Protein AF-A0A0T5Z5J2-F1 (afdb_monomer)

Radius of gyration: 30.51 Å; Cα contacts (8 Å, |Δi|>4): 990; chains: 1; bounding box: 73×68×82 Å

Foldseek 3Di:
DWQDFPLQLLLQLLLVLLPHDDPVSSVVSSVLCCQQVVQQPDCVQPVGNTDGDDDLRCPLSNLLSRVLSVQLLVQLQVLAPDPDDDSNLLSNQQSQCCNVSALQQDGDPSRGLLSSLLSLQSLLLSLLCLLLQQRDDVHHRCQVVSQVVCCVVPVVRPDGSQARWRFPSSLVLNLLSLQLLVLQPVDPLSVLQNVLSVPDDGGHHSVVSPVRGDPVSNDCSVVSSNSSSPDDSVSSNSSRVSSCQLSDDFDEKDKDDDFDQEDEAQGKGKTFIDIDGPSRFQKWKDKDQDQPQWDADRNGGMIMGHHHPVRAAKRFFTKMWIGRSDHIDIDTGMYGYHNPDDDDDPPFDWKDKDDDFDQEDEAQGKGKDAIDIDGPVRADKFKDKPQQQPQWDADRVRRMIIGHHHQPSADKRWQIKMKMGSPPHIDIDDTGMYGYHYDFDDKDKDDDADQDDDAQDKGKDFIDIDGPVRDQKFKDWDQQQPQWDADRNGRMIIGHHHPVSPDHGPDIDMDID

Solvent-accessible surface area (backbone atoms only — not comparable to full-atom values): 28600 Å² total; per-residue (Å²): 125,70,47,87,46,54,64,35,51,46,19,55,44,21,5,39,60,60,77,30,86,43,76,65,32,40,49,52,23,39,55,46,39,54,68,79,62,25,48,41,58,52,56,93,69,44,80,38,73,37,67,52,82,83,44,65,85,33,41,36,39,53,50,47,14,32,52,44,45,46,47,36,45,47,55,39,29,76,52,45,92,58,96,78,61,44,56,66,58,51,49,47,19,52,17,20,7,37,54,79,64,41,71,62,20,51,63,44,100,57,26,34,41,66,58,34,30,40,40,26,37,44,34,27,52,46,42,53,28,47,49,61,50,45,34,58,58,95,88,36,67,37,48,67,57,53,39,50,49,44,44,72,77,42,67,87,37,83,65,40,52,67,68,42,54,44,36,43,65,34,51,52,53,30,46,16,7,41,48,11,36,38,67,78,50,79,42,73,47,57,50,53,48,46,63,26,55,72,72,57,66,64,63,34,48,32,69,59,41,59,73,53,48,68,84,88,54,66,88,54,55,72,59,51,52,58,49,61,60,72,54,57,70,89,62,32,54,60,21,23,55,34,37,43,60,78,59,64,86,86,59,59,33,48,60,46,77,82,67,71,55,60,43,35,47,76,37,79,46,75,38,65,50,53,70,53,39,85,70,67,47,68,72,43,38,51,75,43,67,72,56,92,58,49,48,76,41,52,90,58,50,30,39,36,33,53,37,48,87,87,54,58,45,79,45,66,64,29,28,43,38,40,34,42,86,85,38,70,31,65,47,73,46,51,41,30,33,41,87,74,73,86,77,90,68,97,72,83,61,58,32,45,59,46,77,83,69,71,52,59,45,45,38,76,36,82,47,74,39,63,63,49,71,54,40,86,81,68,55,67,77,49,62,50,73,42,65,72,53,92,55,48,48,72,41,65,90,80,44,33,40,36,35,46,34,48,95,84,54,53,45,76,47,60,65,29,32,48,36,39,24,50,86,85,40,66,31,56,47,76,66,40,46,38,34,29,40,74,72,83,59,81,65,47,77,47,74,84,73,81,93,76,79,58,67,75,39,80,47,77,40,62,54,53,68,53,40,82,81,66,61,83,68,46,34,48,75,40,64,75,54,92,57,48,48,74,41,46,88,61,48,32,40,34,36,51,36,42,81,88,63,72,78,88,87,71,73,68,44,78,48,76,90

Sequence (513 aa):
NANLNPHSSMIVKLARAKGGLTSSNVSNARDTVIELLNFGFDPALMADPITASLTNNNLPMMIKSSETLAEALRRVRDNALSSNVTVDEVMDALADDLVDDSLDGEGDDAASQRYAALLHVISSEVLYEAMHNRLKVNNVDASTALDGAIQTTAPAVTLRTGDVRINRRMIEQARRSVAAARQVDDSANLTALADALDRLSGNVTPTAVEQVLPDTVSNDFSSLVGSTRYLQEVRLDGIIQAGNQGAGPNRAPLISGTPVSSVAVNSTFNFTPTASDADGDQLSFNVTNLPSWAVFAPENGTITGTPSSNDLGLYQNVRIGVFDGHANADIVFNIEVTDGSSSGGNSNSAPSISGSPSSSVAENSNYSFTPSASDPDGDALSFSITNLPSWASFNDQTRQLSGTPGTGDAGVYQNITLIVTDGQASSSLAAFSIEVGASSAAPSISGNPTRSVEAGSGYSFTPSAADPDGDDLDFSISSLPSWAQFDTNTGTLSGTPQSGDMGSYSGITIQIG

Organism: NCBI:txid54398

Structure (mmCIF, N/CA/C/O backbone):
data_AF-A0A0T5Z5J2-F1
#
_entry.id   AF-A0A0T5Z5J2-F1
#
loop_
_atom_site.group_PDB
_atom_site.id
_atom_site.type_symbol
_atom_site.label_atom_id
_atom_site.label_alt_id
_atom_site.label_comp_id
_atom_site.label_asym_id
_atom_site.label_entity_id
_atom_site.label_seq_id
_atom_site.pdbx_PDB_ins_code
_atom_site.Cartn_x
_atom_site.Cartn_y
_atom_site.Cartn_z
_atom_site.occupancy
_atom_site.B_iso_or_equiv
_atom_site.auth_seq_id
_atom_site.auth_comp_id
_atom_site.auth_asym_id
_atom_site.auth_atom_id
_atom_site.pdbx_PDB_model_num
ATOM 1 N N . ASN A 1 1 ? -18.924 -16.272 -15.661 1.00 59.53 1 ASN A N 1
ATOM 2 C CA . ASN A 1 1 ? -18.698 -16.965 -14.377 1.00 59.53 1 ASN A CA 1
ATOM 3 C C . ASN A 1 1 ? -17.846 -16.060 -13.523 1.00 59.53 1 ASN A C 1
ATOM 5 O O . ASN A 1 1 ? -16.779 -15.694 -13.989 1.00 59.53 1 ASN A O 1
ATOM 9 N N . ALA A 1 2 ? -18.352 -15.639 -12.367 1.00 80.12 2 ALA A N 1
ATOM 10 C CA . ALA A 1 2 ? -17.559 -14.910 -11.383 1.00 80.12 2 ALA A CA 1
ATOM 11 C C . ALA A 1 2 ? -16.990 -15.920 -10.382 1.00 80.12 2 ALA A C 1
ATOM 13 O O . ALA A 1 2 ? -17.701 -16.851 -9.990 1.00 80.12 2 ALA A O 1
ATOM 14 N N . ASN A 1 3 ? -15.733 -15.751 -9.987 1.00 87.56 3 ASN A N 1
ATOM 15 C CA . ASN A 1 3 ? -15.166 -16.503 -8.877 1.00 87.56 3 ASN A CA 1
ATOM 16 C C . ASN A 1 3 ? -15.759 -15.932 -7.587 1.00 87.56 3 ASN A C 1
ATOM 18 O O . ASN A 1 3 ? -15.594 -14.749 -7.312 1.00 87.56 3 ASN A O 1
ATOM 22 N N . LEU A 1 4 ? -16.457 -16.760 -6.811 1.00 92.25 4 LEU A N 1
ATOM 23 C CA . LEU A 1 4 ? -17.001 -16.362 -5.514 1.00 92.25 4 LEU A CA 1
ATOM 24 C C . LEU A 1 4 ? -16.006 -16.737 -4.420 1.00 92.25 4 LEU A C 1
ATOM 26 O O . LEU A 1 4 ? -15.711 -17.913 -4.218 1.00 92.25 4 LEU A O 1
ATOM 30 N N . ASN A 1 5 ? -15.470 -15.725 -3.754 1.00 94.38 5 ASN A N 1
ATOM 31 C CA . ASN A 1 5 ? -14.446 -15.831 -2.719 1.00 94.38 5 ASN A CA 1
ATOM 32 C C . ASN A 1 5 ? -14.436 -14.563 -1.834 1.00 94.38 5 ASN A C 1
ATOM 34 O O . ASN A 1 5 ? -15.029 -13.552 -2.222 1.00 94.38 5 ASN A O 1
ATOM 38 N N . PRO A 1 6 ? -13.763 -14.576 -0.673 1.00 96.88 6 PRO A N 1
ATOM 39 C CA . PRO A 1 6 ? -13.732 -13.437 0.244 1.00 96.88 6 PRO A CA 1
ATOM 40 C C . PRO A 1 6 ? -13.225 -12.134 -0.381 1.00 96.88 6 PRO A C 1
ATOM 42 O O . PRO A 1 6 ? -13.848 -11.101 -0.149 1.00 96.88 6 PRO A O 1
ATOM 45 N N . HIS A 1 7 ? -12.189 -12.167 -1.232 1.00 97.25 7 HIS A N 1
ATOM 46 C CA . HIS A 1 7 ? -11.718 -10.967 -1.938 1.00 97.25 7 HIS A CA 1
ATOM 47 C C . HIS A 1 7 ? -12.807 -10.405 -2.852 1.00 97.25 7 HIS A C 1
ATOM 49 O O . HIS A 1 7 ? -13.155 -9.237 -2.743 1.00 97.25 7 HIS A O 1
ATOM 55 N N . SER A 1 8 ? -13.418 -11.235 -3.703 1.00 96.31 8 SER A N 1
ATOM 56 C CA . SER A 1 8 ? -14.511 -10.807 -4.590 1.00 96.31 8 SER A CA 1
ATOM 57 C C . SER A 1 8 ? -15.710 -10.243 -3.819 1.00 96.31 8 SER A C 1
ATOM 59 O O . SER A 1 8 ? -16.323 -9.275 -4.264 1.00 96.31 8 SER A O 1
ATOM 61 N N . SER A 1 9 ? -16.021 -10.811 -2.649 1.00 97.00 9 SER A N 1
ATOM 62 C CA . SER A 1 9 ? -17.093 -10.332 -1.779 1.00 97.00 9 SER A CA 1
ATOM 63 C C . SER A 1 9 ? -16.753 -8.975 -1.161 1.00 97.00 9 SER A C 1
ATOM 65 O O . SER A 1 9 ? -17.604 -8.089 -1.208 1.00 97.00 9 SER A O 1
ATOM 67 N N . MET A 1 10 ? -15.525 -8.779 -0.657 1.00 98.06 10 MET A N 1
ATOM 68 C CA . MET A 1 10 ? -15.069 -7.468 -0.169 1.00 98.06 10 MET A CA 1
ATOM 69 C C . MET A 1 10 ? -15.110 -6.419 -1.276 1.00 98.06 10 MET A C 1
ATOM 71 O O . MET A 1 10 ? -15.650 -5.342 -1.065 1.00 98.06 10 MET A O 1
ATOM 75 N N . ILE A 1 11 ? -14.632 -6.748 -2.480 1.00 97.38 11 ILE A N 1
ATOM 76 C CA . ILE A 1 11 ? -14.632 -5.817 -3.619 1.00 97.38 11 ILE A CA 1
ATOM 77 C C . ILE A 1 11 ? -16.055 -5.378 -3.968 1.00 97.38 11 ILE A C 1
ATOM 79 O O . ILE A 1 11 ? -16.306 -4.202 -4.213 1.00 97.38 11 ILE A O 1
ATOM 83 N N . VAL A 1 12 ? -17.009 -6.313 -3.990 1.00 97.00 12 VAL A N 1
ATOM 84 C CA . VAL A 1 12 ? -18.413 -6.004 -4.291 1.00 97.00 12 VAL A CA 1
ATOM 85 C C . VAL A 1 12 ? -19.063 -5.177 -3.181 1.00 97.00 12 VAL A C 1
ATOM 87 O O . VAL A 1 12 ? -19.847 -4.282 -3.502 1.00 97.00 12 VAL A O 1
ATOM 90 N N . LYS A 1 13 ? -18.772 -5.461 -1.904 1.00 97.19 13 LYS A N 1
ATOM 91 C CA . LYS A 1 13 ? -19.273 -4.671 -0.767 1.00 97.19 13 LYS A CA 1
ATOM 92 C C . LYS A 1 13 ? -18.705 -3.251 -0.803 1.00 97.19 13 LYS A C 1
ATOM 94 O O . LYS A 1 13 ? -19.482 -2.307 -0.880 1.00 97.19 13 LYS A O 1
ATOM 99 N N . LEU A 1 14 ? -17.388 -3.109 -0.931 1.00 97.38 14 LEU A N 1
ATOM 100 C CA . LEU A 1 14 ? -16.714 -1.814 -1.012 1.00 97.38 14 LEU A CA 1
ATOM 101 C C . LEU A 1 14 ? -17.169 -0.989 -2.223 1.00 97.38 14 LEU A C 1
ATOM 103 O O . LEU A 1 14 ? -17.490 0.188 -2.101 1.00 97.38 14 LEU A O 1
ATOM 107 N N . ALA A 1 15 ? -17.290 -1.601 -3.404 1.00 95.94 15 ALA A N 1
ATOM 108 C CA . ALA A 1 15 ? -17.795 -0.891 -4.577 1.00 95.94 15 ALA A CA 1
ATOM 109 C C . ALA A 1 15 ? -19.235 -0.381 -4.376 1.00 95.94 15 ALA A C 1
ATOM 111 O O . ALA A 1 15 ? -19.596 0.668 -4.910 1.00 95.94 15 ALA A O 1
ATOM 112 N N . ARG A 1 16 ? -20.074 -1.106 -3.619 1.00 95.50 16 ARG A N 1
ATOM 113 C CA . ARG A 1 16 ? -21.420 -0.636 -3.256 1.00 95.50 16 ARG A CA 1
ATOM 114 C C . ARG A 1 16 ? -21.365 0.532 -2.280 1.00 95.50 16 ARG A C 1
ATOM 116 O O . ARG A 1 16 ? -22.071 1.501 -2.548 1.00 95.50 16 ARG A O 1
ATOM 123 N N . ALA A 1 17 ? -20.527 0.449 -1.249 1.00 93.25 17 ALA A N 1
ATOM 124 C CA . ALA A 1 17 ? -20.313 1.523 -0.282 1.00 93.25 17 ALA A CA 1
ATOM 125 C C . ALA A 1 17 ? -19.815 2.810 -0.976 1.00 93.25 17 ALA A C 1
ATOM 127 O O . ALA A 1 17 ? -20.377 3.881 -0.789 1.00 93.25 17 ALA A O 1
ATOM 128 N N . LYS A 1 18 ? -18.919 2.691 -1.969 1.00 90.81 18 LYS A N 1
ATOM 129 C CA . LYS A 1 18 ? -18.462 3.796 -2.845 1.00 90.81 18 LYS A CA 1
ATOM 130 C C . LYS A 1 18 ? -19.511 4.317 -3.854 1.00 90.81 18 LYS A C 1
ATOM 132 O O . LYS A 1 18 ? -19.169 4.945 -4.858 1.00 90.81 18 LYS A O 1
ATOM 137 N N . GLY A 1 19 ? -20.799 4.030 -3.663 1.00 90.88 19 GLY A N 1
ATOM 138 C CA . GLY A 1 19 ? -21.885 4.545 -4.510 1.00 90.88 19 GLY A CA 1
ATOM 139 C C . GLY A 1 19 ? -22.327 3.630 -5.662 1.00 90.88 19 GLY A C 1
ATOM 140 O O . GLY A 1 19 ? -22.969 4.092 -6.608 1.00 90.88 19 GLY A O 1
ATOM 141 N N . GLY A 1 20 ? -22.024 2.327 -5.604 1.00 93.12 20 GLY A N 1
ATOM 142 C CA . GLY A 1 20 ? -22.623 1.301 -6.471 1.00 93.12 20 GLY A CA 1
ATOM 143 C C . GLY A 1 20 ? -21.660 0.564 -7.413 1.00 93.12 20 GLY A C 1
ATOM 144 O O . GLY A 1 20 ? -20.508 0.933 -7.600 1.00 93.12 20 GLY A O 1
ATOM 145 N N . LEU A 1 21 ? -22.154 -0.497 -8.066 1.00 94.19 21 LEU A N 1
ATOM 146 C CA . LEU A 1 21 ? -21.356 -1.430 -8.887 1.00 94.19 21 LEU A CA 1
ATOM 147 C C . LEU A 1 21 ? -21.014 -0.904 -10.296 1.00 94.19 21 LEU A C 1
ATOM 149 O O . LEU A 1 21 ? -21.250 -1.576 -11.302 1.00 94.19 21 LEU A O 1
ATOM 153 N N . THR A 1 22 ? -20.470 0.308 -10.383 1.00 93.69 22 THR A N 1
ATOM 154 C CA . THR A 1 22 ? -19.907 0.834 -11.634 1.00 93.69 22 THR A CA 1
ATOM 155 C C . THR A 1 22 ? -18.546 0.191 -11.917 1.00 93.69 22 THR A C 1
ATOM 157 O O . THR A 1 22 ? -17.856 -0.252 -11.001 1.00 93.69 22 THR A O 1
ATOM 160 N N . SER A 1 23 ? -18.113 0.149 -13.182 1.00 87.75 23 SER A N 1
ATOM 161 C CA . SER A 1 23 ? -16.787 -0.393 -13.526 1.00 87.75 23 SER A CA 1
ATOM 162 C C . SER A 1 23 ? -15.640 0.359 -12.841 1.00 87.75 23 SER A C 1
ATOM 164 O O . SER A 1 23 ? -14.646 -0.265 -12.485 1.00 87.75 23 SER A O 1
ATOM 166 N N . SER A 1 24 ? -15.795 1.672 -12.630 1.00 88.38 24 SER A N 1
ATOM 167 C CA . SER A 1 24 ? -14.815 2.497 -11.913 1.00 88.38 24 SER A CA 1
ATOM 168 C C . SER A 1 24 ? -14.738 2.101 -10.442 1.00 88.38 24 SER A C 1
ATOM 170 O O . SER A 1 24 ? -13.654 1.806 -9.951 1.00 88.38 24 SER A O 1
ATOM 172 N N . ASN A 1 25 ? -15.888 2.004 -9.768 1.00 87.06 25 ASN A N 1
ATOM 173 C CA . ASN A 1 25 ? -15.946 1.646 -8.352 1.00 87.06 25 ASN A CA 1
ATOM 174 C C . ASN A 1 25 ? -15.448 0.224 -8.107 1.00 87.06 25 ASN A C 1
ATOM 176 O O . ASN A 1 25 ? -14.726 -0.005 -7.151 1.00 87.06 25 ASN A O 1
ATOM 180 N N . VAL A 1 26 ? -15.782 -0.731 -8.982 1.00 91.75 26 VAL A N 1
ATOM 181 C CA . VAL A 1 26 ? -15.268 -2.107 -8.879 1.00 91.75 26 VAL A CA 1
ATOM 182 C C . VAL A 1 26 ? -13.755 -2.153 -9.100 1.00 91.75 26 VAL A C 1
ATOM 184 O O . VAL A 1 26 ? -13.082 -2.931 -8.432 1.00 91.75 26 VAL A O 1
ATOM 187 N N . SER A 1 27 ? -13.209 -1.335 -10.009 1.00 86.75 27 SER A N 1
ATOM 188 C CA . SER A 1 27 ? -11.758 -1.257 -10.211 1.00 86.75 27 SER A CA 1
ATOM 189 C C . SER A 1 27 ? -11.059 -0.656 -8.996 1.00 86.75 27 SER A C 1
ATOM 191 O O . SER A 1 27 ? -10.159 -1.293 -8.470 1.00 86.75 27 SER A O 1
ATOM 193 N N . ASN A 1 28 ? -11.505 0.510 -8.517 1.00 86.56 28 ASN A N 1
ATOM 194 C CA . ASN A 1 28 ? -10.927 1.158 -7.338 1.00 86.56 28 ASN A CA 1
ATOM 195 C C . ASN A 1 28 ? -11.060 0.258 -6.098 1.00 86.56 28 ASN A C 1
ATOM 197 O O . ASN A 1 28 ? -10.058 -0.040 -5.470 1.00 86.56 28 ASN A O 1
ATOM 201 N N . ALA A 1 29 ? -12.239 -0.320 -5.843 1.00 93.94 29 ALA A N 1
ATOM 202 C CA . ALA A 1 29 ? -12.433 -1.265 -4.745 1.00 93.94 29 ALA A CA 1
ATOM 203 C C . ALA A 1 29 ? -11.543 -2.514 -4.852 1.00 93.94 29 ALA A C 1
ATOM 205 O O . ALA A 1 29 ? -11.091 -3.037 -3.836 1.00 93.94 29 ALA A O 1
ATOM 206 N N . ARG A 1 30 ? -11.288 -3.021 -6.066 1.00 93.12 30 ARG A N 1
ATOM 207 C CA . ARG A 1 30 ? -10.332 -4.117 -6.272 1.00 93.12 30 ARG A CA 1
ATOM 208 C C . ARG A 1 30 ? -8.933 -3.694 -5.873 1.00 93.12 30 ARG A C 1
ATOM 210 O O . ARG A 1 30 ? -8.278 -4.453 -5.168 1.00 93.12 30 ARG A O 1
ATOM 217 N N . ASP A 1 31 ? -8.493 -2.533 -6.328 1.00 87.31 31 ASP A N 1
ATOM 218 C CA . ASP A 1 31 ? -7.142 -2.056 -6.067 1.00 87.31 31 ASP A CA 1
ATOM 219 C C . ASP A 1 31 ? -6.950 -1.855 -4.545 1.00 87.31 31 ASP A C 1
ATOM 221 O O . ASP A 1 31 ? -6.018 -2.421 -3.978 1.00 87.31 31 ASP A O 1
ATOM 225 N N . THR A 1 32 ? -7.924 -1.245 -3.856 1.00 90.12 32 THR A N 1
ATOM 226 C CA . THR A 1 32 ? -7.952 -1.086 -2.387 1.00 90.12 32 THR A CA 1
ATOM 227 C C . THR A 1 32 ? -7.943 -2.424 -1.638 1.00 90.12 32 THR A C 1
ATOM 229 O O . THR A 1 32 ? -7.125 -2.639 -0.745 1.00 90.12 32 THR A O 1
ATOM 232 N N . VAL A 1 33 ? -8.808 -3.378 -2.008 1.00 94.50 33 VAL A N 1
ATOM 233 C CA . VAL A 1 33 ? -8.876 -4.693 -1.336 1.00 94.50 33 VAL A CA 1
ATOM 234 C C . VAL A 1 33 ? -7.605 -5.509 -1.558 1.00 94.50 33 VAL A C 1
ATOM 236 O O . VAL A 1 33 ? -7.154 -6.193 -0.643 1.00 94.50 33 VAL A O 1
ATOM 239 N N . ILE A 1 34 ? -7.016 -5.476 -2.754 1.00 89.94 34 ILE A N 1
ATOM 240 C CA . ILE A 1 34 ? -5.777 -6.214 -3.029 1.00 89.94 34 ILE A CA 1
ATOM 241 C C . ILE A 1 34 ? -4.579 -5.607 -2.298 1.00 89.94 34 ILE A C 1
ATOM 243 O O . ILE A 1 34 ? -3.660 -6.361 -1.965 1.00 89.94 34 ILE A O 1
ATOM 247 N N . GLU A 1 35 ? -4.605 -4.303 -2.028 1.00 85.12 35 GLU A N 1
ATOM 248 C CA . GLU A 1 35 ? -3.548 -3.605 -1.301 1.00 85.12 35 GLU A CA 1
ATOM 249 C C . GLU A 1 35 ? -3.656 -3.807 0.216 1.00 85.12 35 GLU A C 1
ATOM 251 O O . GLU A 1 35 ? -2.722 -4.284 0.869 1.00 85.12 35 GLU A O 1
ATOM 256 N N . LEU A 1 36 ? -4.832 -3.536 0.784 1.00 89.06 36 LEU A N 1
ATOM 257 C CA . LEU A 1 36 ? -5.037 -3.532 2.234 1.00 89.06 36 LEU A CA 1
ATOM 258 C C . LEU A 1 36 ? -5.407 -4.910 2.795 1.00 89.06 36 LEU A C 1
ATOM 260 O O . LEU A 1 36 ? -5.014 -5.262 3.909 1.00 89.06 36 LEU A O 1
ATOM 264 N N . LEU A 1 37 ? -6.109 -5.727 2.005 1.00 93.75 37 LEU A N 1
ATOM 265 C CA . LEU A 1 37 ? -6.604 -7.057 2.374 1.00 93.75 37 LEU A CA 1
ATOM 266 C C . LEU A 1 37 ? -6.025 -8.150 1.454 1.00 93.75 37 LEU A C 1
ATOM 268 O O . LEU A 1 37 ? -6.723 -9.083 1.045 1.00 93.75 37 LEU A O 1
ATOM 272 N N . ASN A 1 38 ? -4.726 -8.056 1.142 1.00 91.56 38 ASN A N 1
ATOM 273 C CA . ASN A 1 38 ? -4.046 -8.962 0.214 1.00 91.56 38 ASN A CA 1
ATOM 274 C C . ASN A 1 38 ? -4.123 -10.441 0.634 1.00 91.56 38 ASN A C 1
ATOM 276 O O . ASN A 1 38 ? -4.532 -11.298 -0.156 1.00 91.56 38 ASN A O 1
ATOM 280 N N . PHE A 1 39 ? -3.686 -10.748 1.861 1.00 96.44 39 PHE A N 1
ATOM 281 C CA . PHE A 1 39 ? -3.618 -12.096 2.439 1.00 96.44 39 PHE A CA 1
ATOM 282 C C . PHE A 1 39 ? -2.970 -13.157 1.527 1.00 96.44 39 PHE A C 1
ATOM 284 O O . PHE A 1 39 ? -3.349 -14.328 1.543 1.00 96.44 39 PHE A O 1
ATOM 291 N N . GLY A 1 40 ? -1.980 -12.766 0.720 1.00 92.81 40 GLY A N 1
ATOM 292 C CA . GLY A 1 40 ? -1.249 -13.670 -0.171 1.00 92.81 40 GLY A CA 1
ATOM 293 C C . GLY A 1 40 ? -1.827 -13.797 -1.580 1.00 92.81 40 GLY A C 1
ATOM 294 O O . GLY A 1 40 ? -1.357 -14.640 -2.346 1.00 92.81 40 GLY A O 1
ATOM 295 N N . PHE A 1 41 ? -2.818 -12.984 -1.957 1.00 94.31 41 PHE A N 1
ATOM 296 C CA . PHE A 1 41 ? -3.265 -12.906 -3.347 1.00 94.31 41 PHE A CA 1
ATOM 297 C C . PHE A 1 41 ? -2.163 -12.316 -4.236 1.00 94.31 41 PHE A C 1
ATOM 299 O O . PHE A 1 41 ? -1.633 -11.243 -3.946 1.00 94.31 41 PHE A O 1
ATOM 306 N N . ASP A 1 42 ? -1.823 -13.001 -5.330 1.00 89.00 42 ASP A N 1
ATOM 307 C CA . ASP A 1 42 ? -0.773 -12.579 -6.262 1.00 89.00 42 ASP A CA 1
ATOM 308 C C . ASP A 1 42 ? -1.352 -12.162 -7.632 1.00 89.00 42 ASP A C 1
ATOM 310 O O . ASP A 1 42 ? -1.689 -13.032 -8.450 1.00 89.00 42 ASP A O 1
ATOM 314 N N . PRO A 1 43 ? -1.416 -10.846 -7.924 1.00 84.88 43 PRO A N 1
ATOM 315 C CA . PRO A 1 43 ? -1.863 -10.323 -9.212 1.00 84.88 43 PRO A CA 1
ATOM 316 C C . PRO A 1 43 ? -1.054 -10.814 -10.418 1.00 84.88 43 PRO A C 1
ATOM 318 O O . PRO A 1 43 ? -1.589 -10.863 -11.526 1.00 84.88 43 PRO A O 1
ATOM 321 N N . ALA A 1 44 ? 0.207 -11.225 -10.227 1.00 83.31 44 ALA A N 1
ATOM 322 C CA . ALA A 1 44 ? 1.027 -11.773 -11.307 1.00 83.31 44 ALA A CA 1
ATOM 323 C C . ALA A 1 44 ? 0.543 -13.162 -11.762 1.00 83.31 44 ALA A C 1
ATOM 325 O O . ALA A 1 44 ? 0.726 -13.537 -12.921 1.00 83.31 44 ALA A O 1
ATOM 326 N N . LEU A 1 45 ? -0.102 -13.925 -10.870 1.00 85.12 45 LEU A N 1
ATOM 327 C CA . LEU A 1 45 ? -0.713 -15.224 -11.181 1.00 85.12 45 LEU A CA 1
ATOM 328 C C . LEU A 1 45 ? -2.196 -15.099 -11.553 1.00 85.12 45 LEU A C 1
ATOM 330 O O . LEU A 1 45 ? -2.737 -15.946 -12.275 1.00 85.12 45 LEU A O 1
ATOM 334 N N . MET A 1 46 ? -2.869 -14.067 -11.043 1.00 90.06 46 MET A N 1
ATOM 335 C CA . MET A 1 46 ? -4.283 -13.815 -11.289 1.00 90.06 46 MET A CA 1
ATOM 336 C C . MET A 1 46 ? -4.587 -12.315 -11.237 1.00 90.06 46 MET A C 1
ATOM 338 O O . MET A 1 46 ? -4.732 -11.752 -10.165 1.00 90.06 46 MET A O 1
ATOM 342 N N . ALA A 1 47 ? -4.752 -11.672 -12.395 1.00 82.69 47 ALA A N 1
ATOM 343 C CA . ALA A 1 47 ? -4.935 -10.217 -12.461 1.00 82.69 47 ALA A CA 1
ATOM 344 C C . ALA A 1 47 ? -6.253 -9.702 -11.844 1.00 82.69 47 ALA A C 1
ATOM 346 O O . ALA A 1 47 ? -6.339 -8.538 -11.467 1.00 82.69 47 ALA A O 1
ATOM 347 N N . ASP A 1 48 ? -7.292 -10.540 -11.771 1.00 88.56 48 ASP A N 1
ATOM 348 C CA . ASP A 1 48 ? -8.601 -10.148 -11.240 1.00 88.56 48 ASP A CA 1
ATOM 349 C C . ASP A 1 48 ? -9.233 -11.304 -10.440 1.00 88.56 48 ASP A C 1
ATOM 351 O O . ASP A 1 48 ? -9.563 -12.338 -11.035 1.00 88.56 48 ASP A O 1
ATOM 355 N N . PRO A 1 49 ? -9.450 -11.150 -9.120 1.00 92.69 49 PRO A N 1
ATOM 356 C CA . PRO A 1 49 ? -10.046 -12.190 -8.282 1.00 92.69 49 PRO A CA 1
ATOM 357 C C . PRO A 1 49 ? -11.514 -12.489 -8.618 1.00 92.69 49 PRO A C 1
ATOM 359 O O . PRO A 1 49 ? -12.019 -13.524 -8.188 1.00 92.69 49 PRO A O 1
ATOM 362 N N . ILE A 1 50 ? -12.211 -11.627 -9.368 1.00 92.81 50 ILE A N 1
ATOM 363 C CA . ILE A 1 50 ? -13.615 -11.802 -9.764 1.00 92.81 50 ILE A CA 1
ATOM 364 C C . ILE A 1 50 ? -13.708 -12.529 -11.106 1.00 92.81 50 ILE A C 1
ATOM 366 O O . ILE A 1 50 ? -14.479 -13.484 -11.239 1.00 92.81 50 ILE A O 1
ATOM 370 N N . THR A 1 51 ? -12.967 -12.061 -12.115 1.00 91.12 51 THR A N 1
ATOM 371 C CA . THR A 1 51 ? -13.213 -12.445 -13.518 1.00 91.12 51 THR A CA 1
ATOM 372 C C . THR A 1 51 ? -12.132 -13.315 -14.152 1.00 91.12 51 THR A C 1
ATOM 374 O O . THR A 1 51 ? -12.415 -13.990 -15.149 1.00 91.12 51 THR A O 1
ATOM 377 N N . ALA A 1 52 ? -10.913 -13.350 -13.603 1.00 89.69 52 ALA A N 1
ATOM 378 C CA . ALA A 1 52 ? -9.840 -14.141 -14.193 1.00 89.69 52 ALA A CA 1
ATOM 379 C C . ALA A 1 52 ? -10.141 -15.646 -14.097 1.00 89.69 52 ALA A C 1
ATOM 381 O O . ALA A 1 52 ? -10.727 -16.139 -13.132 1.00 89.69 52 ALA A O 1
ATOM 382 N N . SER A 1 53 ? -9.731 -16.403 -15.115 1.00 92.00 53 SER A N 1
ATOM 383 C CA . SER A 1 53 ? -9.965 -17.848 -15.142 1.00 92.00 53 SER A CA 1
ATOM 384 C C . SER A 1 53 ? -9.092 -18.577 -14.120 1.00 92.00 53 SER A C 1
ATOM 386 O O . SER A 1 53 ? -7.890 -18.321 -14.009 1.00 92.00 53 SER A O 1
ATOM 388 N N . LEU A 1 54 ? -9.694 -19.536 -13.417 1.00 92.31 54 LEU A N 1
ATOM 389 C CA . LEU A 1 54 ? -8.959 -20.483 -12.586 1.00 92.31 54 LEU A CA 1
ATOM 390 C C . LEU A 1 54 ? -8.239 -21.498 -13.478 1.00 92.31 54 LEU A C 1
ATOM 392 O O . LEU A 1 54 ? -8.827 -22.103 -14.374 1.00 92.31 54 LEU A O 1
ATOM 396 N N . THR A 1 55 ? -6.950 -21.666 -13.229 1.00 92.19 55 THR A N 1
ATOM 397 C CA . THR A 1 55 ? -6.037 -22.556 -13.943 1.00 92.19 55 THR A CA 1
ATOM 398 C C . THR A 1 55 ? -5.294 -23.427 -12.940 1.00 92.19 55 THR A C 1
ATOM 400 O O . THR A 1 55 ? -5.267 -23.139 -11.742 1.00 92.19 55 THR A O 1
ATOM 403 N N . ASN A 1 56 ? -4.602 -24.455 -13.430 1.00 91.31 56 ASN A N 1
ATOM 404 C CA . ASN A 1 56 ? -3.786 -25.302 -12.561 1.00 91.31 56 ASN A CA 1
ATOM 405 C C . ASN A 1 56 ? -2.653 -24.540 -11.852 1.00 91.31 56 ASN A C 1
ATOM 407 O O . ASN A 1 56 ? -2.155 -25.018 -10.838 1.00 91.31 56 ASN A O 1
ATOM 411 N N . ASN A 1 57 ? -2.264 -23.366 -12.360 1.00 90.38 57 ASN A N 1
ATOM 412 C CA . ASN A 1 57 ? -1.159 -22.579 -11.817 1.00 90.38 57 ASN A CA 1
ATOM 413 C C . ASN A 1 57 ? -1.600 -21.567 -10.751 1.00 90.38 57 ASN A C 1
ATOM 415 O O . ASN A 1 57 ? -0.795 -21.216 -9.896 1.00 90.38 57 ASN A O 1
ATOM 419 N N . ASN A 1 58 ? -2.849 -21.091 -10.790 1.00 92.62 58 ASN A N 1
ATOM 420 C CA . ASN A 1 58 ? -3.333 -20.053 -9.869 1.00 92.62 58 ASN A CA 1
ATOM 421 C C . ASN A 1 58 ? -4.360 -20.562 -8.843 1.00 92.62 58 ASN A C 1
ATOM 423 O O . ASN A 1 58 ? -4.577 -19.890 -7.838 1.00 92.62 58 ASN A O 1
ATOM 427 N N . LEU A 1 59 ? -4.947 -21.750 -9.040 1.00 95.06 59 LEU A N 1
ATOM 428 C CA . LEU A 1 59 ? -5.972 -22.284 -8.141 1.00 95.06 59 LEU A CA 1
ATOM 429 C C . LEU A 1 59 ? -5.479 -22.465 -6.688 1.00 95.06 59 LEU A C 1
ATOM 431 O O . LEU A 1 59 ? -6.185 -22.007 -5.788 1.00 95.06 59 LEU A O 1
ATOM 435 N N . PRO A 1 60 ? -4.292 -23.050 -6.412 1.00 95.25 60 PRO A N 1
ATOM 436 C CA . PRO A 1 60 ? -3.805 -23.171 -5.034 1.00 95.25 60 PRO A CA 1
ATOM 437 C C . PRO A 1 60 ? -3.539 -21.820 -4.368 1.00 95.25 60 PRO A C 1
ATOM 439 O O . PRO A 1 60 ? -3.846 -21.664 -3.188 1.00 95.25 60 PRO A O 1
ATOM 442 N N . MET A 1 61 ? -3.017 -20.839 -5.120 1.00 94.81 61 MET A N 1
ATOM 443 C CA . MET A 1 61 ? -2.833 -19.469 -4.628 1.00 94.81 61 MET A CA 1
ATOM 444 C C . MET A 1 61 ? -4.180 -18.872 -4.236 1.00 94.81 61 MET A C 1
ATOM 446 O O . MET A 1 61 ? -4.326 -18.404 -3.111 1.00 94.81 61 MET A O 1
ATOM 450 N N . MET A 1 62 ? -5.174 -18.971 -5.124 1.00 95.50 62 MET A N 1
ATOM 451 C CA . MET A 1 62 ? -6.493 -18.399 -4.882 1.00 95.50 62 MET A CA 1
ATOM 452 C C . MET A 1 62 ? -7.177 -19.014 -3.660 1.00 95.50 62 MET A C 1
ATOM 454 O O . MET A 1 62 ? -7.784 -18.301 -2.867 1.00 95.50 62 MET A O 1
ATOM 458 N N . ILE A 1 63 ? -7.065 -20.332 -3.480 1.00 95.50 63 ILE A N 1
ATOM 459 C CA . ILE A 1 63 ? -7.632 -21.031 -2.320 1.00 95.50 63 ILE A CA 1
ATOM 460 C C . ILE A 1 63 ? -6.909 -20.633 -1.036 1.00 95.50 63 ILE A C 1
ATOM 462 O O . ILE A 1 63 ? -7.569 -20.315 -0.048 1.00 95.50 63 ILE A O 1
ATOM 466 N N . LYS A 1 64 ? -5.571 -20.614 -1.045 1.00 95.88 64 LYS A N 1
ATOM 467 C CA . LYS A 1 64 ? -4.783 -20.255 0.136 1.00 95.88 64 LYS A CA 1
ATOM 468 C C . LYS A 1 64 ? -5.063 -18.818 0.574 1.00 95.88 64 LYS A C 1
ATOM 470 O O . LYS A 1 64 ? -5.333 -18.600 1.754 1.00 95.88 64 LYS A O 1
ATOM 475 N N . SER A 1 65 ? -5.047 -17.860 -0.353 1.00 96.56 65 SER A N 1
ATOM 476 C CA . SER A 1 65 ? -5.279 -16.449 -0.028 1.00 96.56 65 SER A CA 1
ATOM 477 C C . SER A 1 65 ? -6.711 -16.204 0.440 1.00 96.56 65 SER A C 1
ATOM 479 O O . SER A 1 65 ? -6.926 -15.521 1.441 1.00 96.56 65 SER A O 1
ATOM 481 N N . SER A 1 66 ? -7.689 -16.827 -0.225 1.00 96.75 66 SER A N 1
ATOM 482 C CA . SER A 1 66 ? -9.101 -16.754 0.159 1.00 96.75 66 SER A CA 1
ATOM 483 C C . SER A 1 66 ? -9.333 -17.290 1.567 1.00 96.75 66 SER A C 1
ATOM 485 O O . SER A 1 66 ? -9.980 -16.624 2.368 1.00 96.75 66 SER A O 1
ATOM 487 N N . GLU A 1 67 ? -8.805 -18.473 1.893 1.00 96.88 67 GLU A N 1
ATOM 488 C CA . GLU A 1 67 ? -8.995 -19.048 3.228 1.00 96.88 67 GLU A CA 1
ATOM 489 C C . GLU A 1 67 ? -8.276 -18.226 4.301 1.00 96.88 67 GLU A C 1
ATOM 491 O O . GLU A 1 67 ? -8.807 -18.061 5.395 1.00 96.88 67 GLU A O 1
ATOM 496 N N . THR A 1 68 ? -7.117 -17.647 3.976 1.00 97.56 68 THR A N 1
ATOM 497 C CA . THR A 1 68 ? -6.380 -16.772 4.896 1.00 97.56 68 THR A CA 1
ATOM 498 C C . THR A 1 68 ? -7.190 -15.512 5.234 1.00 97.56 68 THR A C 1
ATOM 500 O O . THR A 1 68 ? -7.386 -15.217 6.413 1.00 97.56 68 THR A O 1
ATOM 503 N N . LEU A 1 69 ? -7.742 -14.812 4.232 1.00 98.06 69 LEU A N 1
ATOM 504 C CA . LEU A 1 69 ? -8.631 -13.662 4.462 1.00 98.06 69 LEU A CA 1
ATOM 505 C C . LEU A 1 69 ? -9.914 -14.079 5.201 1.00 98.06 69 LEU A C 1
ATOM 507 O O . LEU A 1 69 ? -10.321 -13.421 6.157 1.00 98.06 69 LEU A O 1
ATOM 511 N N . ALA A 1 70 ? -10.546 -15.189 4.801 1.00 97.31 70 ALA A N 1
ATOM 512 C CA . ALA A 1 70 ? -11.749 -15.688 5.469 1.00 97.31 70 ALA A CA 1
ATOM 513 C C . ALA A 1 70 ? -11.505 -15.973 6.953 1.00 97.31 70 ALA A C 1
ATOM 515 O O . ALA A 1 70 ? -12.357 -15.667 7.785 1.00 97.31 70 ALA A O 1
ATOM 516 N N . GLU A 1 71 ? -10.361 -16.565 7.287 1.00 96.94 71 GLU A N 1
ATOM 517 C CA . GLU A 1 71 ? -10.017 -16.889 8.663 1.00 96.94 71 GLU A CA 1
ATOM 518 C C . GLU A 1 71 ? -9.762 -15.634 9.501 1.00 96.94 71 GLU A C 1
ATOM 520 O O . GLU A 1 71 ? -10.274 -15.551 10.618 1.00 96.94 71 GLU A O 1
ATOM 525 N N . ALA A 1 72 ? -9.083 -14.619 8.956 1.00 97.50 72 ALA A N 1
ATOM 526 C CA . ALA A 1 72 ? -8.950 -13.326 9.628 1.00 97.50 72 ALA A CA 1
ATOM 527 C C . ALA A 1 72 ? -10.326 -12.714 9.946 1.00 97.50 72 ALA A C 1
ATOM 529 O O . ALA A 1 72 ? -10.597 -12.358 11.093 1.00 97.50 72 ALA A O 1
ATOM 530 N N . LEU A 1 73 ? -11.241 -12.697 8.970 1.00 97.81 73 LEU A N 1
ATOM 531 C CA . LEU A 1 73 ? -12.603 -12.183 9.148 1.00 97.81 73 LEU A CA 1
ATOM 532 C C . LEU A 1 73 ? -13.411 -12.986 10.187 1.00 97.81 73 LEU A C 1
ATOM 534 O O . LEU A 1 73 ? -14.132 -12.406 11.001 1.00 97.81 73 LEU A O 1
ATOM 538 N N . ARG A 1 74 ? -13.280 -14.322 10.212 1.00 95.81 74 ARG A N 1
ATOM 539 C CA . ARG A 1 74 ? -13.921 -15.175 11.234 1.00 95.81 74 ARG A CA 1
ATOM 540 C C . ARG A 1 74 ? -13.381 -14.889 12.630 1.00 95.81 74 ARG A C 1
ATOM 542 O O . ARG A 1 74 ? -14.174 -14.791 13.563 1.00 95.81 74 ARG A O 1
ATOM 549 N N . ARG A 1 75 ? -12.066 -14.721 12.780 1.00 95.19 75 ARG A N 1
ATOM 550 C CA . ARG A 1 75 ? -11.453 -14.391 14.072 1.00 95.19 75 ARG A CA 1
ATOM 551 C C . ARG A 1 75 ? -11.859 -12.995 14.548 1.00 95.19 75 ARG A C 1
ATOM 553 O O . ARG A 1 75 ? -12.080 -12.831 15.747 1.00 95.19 75 ARG A O 1
ATOM 560 N N . VAL A 1 76 ? -12.022 -12.017 13.649 1.00 96.44 76 VAL A N 1
ATOM 561 C CA . VAL A 1 76 ? -12.567 -10.688 14.002 1.00 96.44 76 VAL A CA 1
ATOM 562 C C . VAL A 1 76 ? -13.992 -10.836 14.531 1.00 96.44 76 VAL A C 1
ATOM 564 O O . VAL A 1 76 ? -14.281 -10.375 15.634 1.00 96.44 76 VAL A O 1
ATOM 567 N N . ARG A 1 77 ? -14.854 -11.563 13.807 1.00 95.69 77 ARG A N 1
ATOM 568 C CA . ARG A 1 77 ? -16.225 -11.874 14.244 1.00 95.69 77 ARG A CA 1
ATOM 569 C C . ARG A 1 77 ? -16.251 -12.524 15.630 1.00 95.69 77 ARG A C 1
ATOM 571 O O . ARG A 1 77 ? -17.002 -12.085 16.494 1.00 95.69 77 ARG A O 1
ATOM 578 N N . ASP A 1 78 ? -15.430 -13.546 15.861 1.00 93.06 78 ASP A N 1
ATOM 579 C CA . ASP A 1 78 ? -15.415 -14.296 17.128 1.00 93.06 78 ASP A CA 1
ATOM 580 C C . ASP A 1 78 ? -14.932 -13.451 18.320 1.00 93.06 78 ASP A C 1
ATOM 582 O O . ASP A 1 78 ? -15.212 -13.771 19.480 1.00 93.06 78 ASP A O 1
ATOM 586 N N . ASN A 1 79 ? -14.251 -12.339 18.036 1.00 92.75 79 ASN A N 1
ATOM 587 C CA . ASN A 1 79 ? -13.785 -11.371 19.022 1.00 92.75 79 ASN A CA 1
ATOM 588 C C . ASN A 1 79 ? -14.598 -10.072 19.043 1.00 92.75 79 ASN A C 1
ATOM 590 O O . ASN A 1 79 ? -14.256 -9.157 19.794 1.00 92.75 79 ASN A O 1
ATOM 594 N N . ALA A 1 80 ? -15.712 -10.002 18.313 1.00 91.56 80 ALA A N 1
ATOM 595 C CA . ALA A 1 80 ? -16.646 -8.894 18.421 1.00 91.56 80 ALA A CA 1
ATOM 596 C C . ALA A 1 80 ? -17.249 -8.803 19.838 1.00 91.56 80 ALA A C 1
ATOM 598 O O . ALA A 1 80 ? -17.366 -9.788 20.579 1.00 91.56 80 ALA A O 1
ATOM 599 N N . LEU A 1 81 ? -17.640 -7.596 20.255 1.00 87.69 81 LEU A N 1
ATOM 600 C CA . LEU A 1 81 ? -18.269 -7.388 21.566 1.00 87.69 81 LEU A CA 1
ATOM 601 C C . LEU A 1 81 ? -19.713 -7.916 21.614 1.00 87.69 81 LEU A C 1
ATOM 603 O O . LEU A 1 81 ? -20.160 -8.369 22.667 1.00 87.69 81 LEU A O 1
ATOM 607 N N . SER A 1 82 ? -20.426 -7.889 20.486 1.00 87.12 82 SER A N 1
ATOM 608 C CA . SER A 1 82 ? -21.797 -8.397 20.372 1.00 87.12 82 SER A CA 1
ATOM 609 C C . SER A 1 82 ? -21.810 -9.906 20.102 1.00 87.12 82 SER A C 1
ATOM 611 O O . SER A 1 82 ? -21.017 -10.425 19.322 1.00 87.12 82 SER A O 1
ATOM 613 N N . SER A 1 83 ? -22.728 -10.628 20.745 1.00 77.62 83 SER A N 1
ATOM 614 C CA . SER A 1 83 ? -22.765 -12.097 20.745 1.00 77.62 83 SER A CA 1
ATOM 615 C C . SER A 1 83 ? -23.400 -12.740 19.504 1.00 77.62 83 SER A C 1
ATOM 617 O O . SER A 1 83 ? -23.491 -13.962 19.463 1.00 77.62 83 SER A O 1
ATOM 619 N N . ASN A 1 84 ? -23.863 -11.955 18.525 1.00 88.19 84 ASN A N 1
ATOM 620 C CA . ASN A 1 84 ? -24.555 -12.445 17.319 1.00 88.19 84 ASN A CA 1
ATOM 621 C C . ASN A 1 84 ? -23.981 -11.873 16.014 1.00 88.19 84 ASN A C 1
ATOM 623 O O . ASN A 1 84 ? -24.659 -11.909 14.991 1.00 88.19 84 ASN A O 1
ATOM 627 N N . VAL A 1 85 ? -22.753 -11.352 16.047 1.00 94.38 85 VAL A N 1
ATOM 628 C CA . VAL A 1 85 ? -22.126 -10.776 14.855 1.00 94.38 85 VAL A CA 1
ATOM 629 C C . VAL A 1 85 ? -21.858 -11.869 13.823 1.00 94.38 85 VAL A C 1
ATOM 631 O O . VAL A 1 85 ? -21.331 -12.940 14.139 1.00 94.38 85 VAL A O 1
ATOM 634 N N . THR A 1 86 ? -22.223 -11.608 12.576 1.00 96.19 86 THR A N 1
ATOM 635 C CA . THR A 1 86 ? -21.941 -12.468 11.428 1.00 96.19 86 THR A CA 1
ATOM 636 C C . THR A 1 86 ? -20.667 -12.018 10.712 1.00 96.19 86 THR A C 1
ATOM 638 O O . THR A 1 86 ? -20.219 -10.886 10.854 1.00 96.19 86 THR A O 1
ATOM 641 N N . VAL A 1 87 ? -20.064 -12.901 9.908 1.00 95.56 87 VAL A N 1
ATOM 642 C CA . VAL A 1 87 ? -18.933 -12.488 9.050 1.00 95.56 87 VAL A CA 1
ATOM 643 C C . VAL A 1 87 ? -19.381 -11.430 8.041 1.00 95.56 87 VAL A C 1
ATOM 645 O O . VAL A 1 87 ? -18.599 -10.552 7.709 1.00 95.56 87 VAL A O 1
ATOM 648 N N . ASP A 1 88 ? -20.631 -11.497 7.579 1.00 95.62 88 ASP A N 1
ATOM 649 C CA . ASP A 1 88 ? -21.164 -10.559 6.591 1.00 95.62 88 ASP A CA 1
ATOM 650 C C . ASP A 1 88 ? -21.225 -9.130 7.146 1.00 95.62 88 ASP A C 1
ATOM 652 O O . ASP A 1 88 ? -20.800 -8.211 6.457 1.00 95.62 88 ASP A O 1
ATOM 656 N N . GLU A 1 89 ? -21.629 -8.983 8.414 1.00 96.19 89 GLU A N 1
ATOM 657 C CA . GLU A 1 89 ? -21.632 -7.706 9.146 1.00 96.19 89 GLU A CA 1
ATOM 658 C C . GLU A 1 89 ? -20.216 -7.172 9.397 1.00 96.19 89 GLU A C 1
ATOM 660 O O . GLU A 1 89 ? -19.990 -5.974 9.280 1.00 96.19 89 GLU A O 1
ATOM 665 N N . VAL A 1 90 ? -19.246 -8.043 9.709 1.00 97.31 90 VAL A N 1
ATOM 666 C CA . VAL A 1 90 ? -17.833 -7.626 9.804 1.00 97.31 90 VAL A CA 1
ATOM 667 C C . VAL A 1 90 ? -17.334 -7.131 8.449 1.00 97.31 90 VAL A C 1
ATOM 669 O O . VAL A 1 90 ? -16.666 -6.109 8.379 1.00 97.31 90 VAL A O 1
ATOM 672 N N . MET A 1 91 ? -17.659 -7.840 7.367 1.00 97.56 91 MET A N 1
ATOM 673 C CA . MET A 1 91 ? -17.266 -7.432 6.019 1.00 97.56 91 MET A CA 1
ATOM 674 C C . MET A 1 91 ? -17.942 -6.134 5.575 1.00 97.56 91 MET A C 1
ATOM 676 O O . MET A 1 91 ? -17.308 -5.378 4.852 1.00 97.56 91 MET A O 1
ATOM 680 N N . ASP A 1 92 ? -19.197 -5.885 5.965 1.00 97.00 92 ASP A N 1
ATOM 681 C CA . ASP A 1 92 ? -19.876 -4.614 5.681 1.00 97.00 92 ASP A CA 1
ATOM 682 C C . ASP A 1 92 ? -19.210 -3.466 6.441 1.00 97.00 92 ASP A C 1
ATOM 684 O O . ASP A 1 92 ? -18.808 -2.496 5.817 1.00 97.00 92 ASP A O 1
ATOM 688 N N . ALA A 1 93 ? -18.962 -3.622 7.743 1.00 96.94 93 ALA A N 1
ATOM 689 C CA . ALA A 1 93 ? -18.276 -2.600 8.532 1.00 96.94 93 ALA A CA 1
ATOM 690 C C . ALA A 1 93 ? -16.864 -2.286 8.010 1.00 96.94 93 ALA A C 1
ATOM 692 O O . ALA A 1 93 ? -16.474 -1.129 7.946 1.00 96.94 93 ALA A O 1
ATOM 693 N N . LEU A 1 94 ? -16.102 -3.305 7.594 1.00 97.56 94 LEU A N 1
ATOM 694 C CA . LEU A 1 94 ? -14.788 -3.105 6.973 1.00 97.56 94 LEU A CA 1
ATOM 695 C C . LEU A 1 94 ? -14.883 -2.523 5.556 1.00 97.56 94 LEU A C 1
ATOM 697 O O . LEU A 1 94 ? -13.938 -1.906 5.087 1.00 97.56 94 LEU A O 1
ATOM 701 N N . ALA A 1 95 ? -15.972 -2.766 4.826 1.00 97.56 95 ALA A N 1
ATOM 702 C CA . ALA A 1 95 ? -16.175 -2.160 3.514 1.00 97.56 95 ALA A CA 1
ATOM 703 C C . ALA A 1 95 ? -16.568 -0.683 3.631 1.00 97.56 95 ALA A C 1
ATOM 705 O O . ALA A 1 95 ? -16.154 0.098 2.782 1.00 97.56 95 ALA A O 1
ATOM 706 N N . ASP A 1 96 ? -17.336 -0.329 4.658 1.00 95.50 96 ASP A N 1
ATOM 707 C CA . ASP A 1 96 ? -17.715 1.048 4.976 1.00 95.50 96 ASP A CA 1
ATOM 708 C C . ASP A 1 96 ? -16.521 1.854 5.506 1.00 95.50 96 ASP A C 1
ATOM 710 O O . ASP A 1 96 ? -16.389 3.023 5.162 1.00 95.50 96 ASP A O 1
ATOM 714 N N . ASP A 1 97 ? -15.628 1.203 6.258 1.00 95.06 97 ASP A N 1
ATOM 715 C CA . ASP A 1 97 ? -14.312 1.721 6.666 1.00 95.06 97 ASP A CA 1
ATOM 716 C C . ASP A 1 97 ? -13.449 2.055 5.430 1.00 95.06 97 ASP A C 1
ATOM 718 O O . ASP A 1 97 ? -13.088 3.192 5.176 1.00 95.06 97 ASP A O 1
ATOM 722 N N . LEU A 1 98 ? -13.297 1.098 4.510 1.00 94.94 98 LEU A N 1
ATOM 723 C CA . LEU A 1 98 ? -12.481 1.249 3.296 1.00 94.94 98 LEU A CA 1
ATOM 724 C C . LEU A 1 98 ? -13.005 2.250 2.239 1.00 94.94 98 LEU A C 1
ATOM 726 O O . LEU A 1 98 ? -12.418 2.350 1.152 1.00 94.94 98 LEU A O 1
ATOM 730 N N . VAL A 1 99 ? -14.118 2.956 2.468 1.00 91.44 99 VAL A N 1
ATOM 731 C CA . VAL A 1 99 ? -14.729 3.869 1.476 1.00 91.44 99 VAL A CA 1
ATOM 732 C C . VAL A 1 99 ? -13.780 4.989 1.060 1.00 91.44 99 VAL A C 1
ATOM 734 O O . VAL A 1 99 ? -13.803 5.397 -0.108 1.00 91.44 99 VAL A O 1
ATOM 737 N N . ASP A 1 100 ? -12.920 5.442 1.961 1.00 82.62 100 ASP A N 1
ATOM 738 C CA . ASP A 1 100 ? -11.910 6.474 1.728 1.00 82.62 100 ASP A CA 1
ATOM 739 C C . ASP A 1 100 ? -10.528 5.905 1.336 1.00 82.62 100 ASP A C 1
ATOM 741 O O . ASP A 1 100 ? -9.557 6.648 1.227 1.00 82.62 100 ASP A O 1
ATOM 745 N N . ASP A 1 101 ? -10.466 4.599 1.051 1.00 87.44 101 ASP A N 1
ATOM 746 C CA . ASP A 1 101 ? -9.246 3.835 0.774 1.00 87.44 101 ASP A CA 1
ATOM 747 C C . ASP A 1 101 ? -8.295 3.675 1.982 1.00 87.44 101 ASP A C 1
ATOM 749 O O . ASP A 1 101 ? -7.130 3.318 1.791 1.00 87.44 101 ASP A O 1
ATOM 753 N N . SER A 1 102 ? -8.804 3.839 3.210 1.00 87.06 102 SER A N 1
ATOM 754 C CA . SER A 1 102 ? -8.092 3.605 4.473 1.00 87.06 102 SER A CA 1
ATOM 755 C C . SER A 1 102 ? -8.768 2.516 5.310 1.00 87.06 102 SER A C 1
ATOM 757 O O . SER A 1 102 ? -9.959 2.272 5.201 1.00 87.06 102 SER A O 1
ATOM 759 N N . LEU A 1 103 ? -7.988 1.793 6.119 1.00 90.25 103 LEU A N 1
ATOM 760 C CA . LEU A 1 103 ? -8.514 0.836 7.101 1.00 90.25 103 LEU A CA 1
ATOM 761 C C . LEU A 1 103 ? -8.294 1.409 8.500 1.00 90.25 103 LEU A C 1
ATOM 763 O O . LEU A 1 103 ? -7.432 0.932 9.243 1.00 90.25 103 LEU A O 1
ATOM 767 N N . ASP A 1 104 ? -8.963 2.506 8.823 1.00 87.12 104 ASP A N 1
ATOM 768 C CA . ASP A 1 104 ? -8.729 3.256 10.056 1.00 87.12 104 ASP A CA 1
ATOM 769 C C . ASP A 1 104 ? -9.918 3.300 11.016 1.00 87.12 104 ASP A C 1
ATOM 771 O O . ASP A 1 104 ? -9.812 3.816 12.130 1.00 87.12 104 ASP A O 1
ATOM 775 N N . GLY A 1 105 ? -11.002 2.630 10.647 1.00 87.00 105 GLY A N 1
ATOM 776 C CA . GLY A 1 105 ? -12.224 2.572 11.418 1.00 87.00 105 GLY A CA 1
ATOM 777 C C . GLY A 1 105 ? -13.110 3.797 11.276 1.00 87.00 105 GLY A C 1
ATOM 778 O O . GLY A 1 105 ? -14.140 3.822 11.955 1.00 87.00 105 GLY A O 1
ATOM 779 N N . GLU A 1 106 ? -12.721 4.752 10.435 1.00 85.62 106 GLU A N 1
ATOM 780 C CA . GLU A 1 106 ? -13.525 5.873 9.973 1.00 85.62 106 GLU A CA 1
ATOM 781 C C . GLU A 1 106 ? -14.049 5.566 8.565 1.00 85.62 106 GLU A C 1
ATOM 783 O O . GLU A 1 106 ? -13.564 4.666 7.894 1.00 85.62 106 GLU A O 1
ATOM 788 N N . GLY A 1 107 ? -15.100 6.250 8.123 1.00 86.31 107 GLY A N 1
ATOM 789 C CA . GLY A 1 107 ? -15.720 5.966 6.830 1.00 86.31 107 GLY A CA 1
ATOM 790 C C . GLY A 1 107 ? -17.220 6.212 6.860 1.00 86.31 107 GLY A C 1
ATOM 791 O O . GLY A 1 107 ? -17.673 7.243 7.357 1.00 86.31 107 GLY A O 1
ATOM 792 N N . ASP A 1 108 ? -17.994 5.280 6.305 1.00 85.88 108 ASP A N 1
ATOM 793 C CA . ASP A 1 108 ? -19.461 5.350 6.328 1.00 85.88 108 ASP A CA 1
ATOM 794 C C . ASP A 1 108 ? -20.050 4.865 7.675 1.00 85.88 108 ASP A C 1
ATOM 796 O O . ASP A 1 108 ? -19.338 4.395 8.563 1.00 85.88 108 ASP A O 1
ATOM 800 N N . ASP A 1 109 ? -21.372 4.965 7.836 1.00 82.56 109 ASP A N 1
ATOM 801 C CA . ASP A 1 109 ? -22.097 4.803 9.109 1.00 82.56 109 ASP A CA 1
ATOM 802 C C . ASP A 1 109 ? -21.823 3.490 9.885 1.00 82.56 109 ASP A C 1
ATOM 804 O O . ASP A 1 109 ? -22.067 3.435 11.096 1.00 82.56 109 ASP A O 1
ATOM 808 N N . ALA A 1 110 ? -21.369 2.412 9.227 1.00 88.19 110 ALA A N 1
ATOM 809 C CA . ALA A 1 110 ? -21.060 1.136 9.884 1.00 88.19 110 ALA A CA 1
ATOM 810 C C . ALA A 1 110 ? -19.562 0.888 10.137 1.00 88.19 110 ALA A C 1
ATOM 812 O O . ALA A 1 110 ? -19.224 -0.177 10.672 1.00 88.19 110 ALA A O 1
ATOM 813 N N . ALA A 1 111 ? -18.679 1.831 9.785 1.00 91.62 111 ALA A N 1
ATOM 814 C CA . ALA A 1 111 ? -17.248 1.739 10.056 1.00 91.62 111 ALA A CA 1
ATOM 815 C C . ALA A 1 111 ? -16.979 1.533 11.558 1.00 91.62 111 ALA A C 1
ATOM 817 O O . ALA A 1 111 ? -17.746 1.944 12.437 1.00 91.62 111 ALA A O 1
ATOM 818 N N . SER A 1 112 ? -15.911 0.800 11.877 1.00 94.12 112 SER A N 1
ATOM 819 C CA . SER A 1 112 ? -15.604 0.465 13.266 1.00 94.12 112 SER A CA 1
ATOM 820 C C . SER A 1 112 ? -14.109 0.372 13.522 1.00 94.12 112 SER A C 1
ATOM 822 O O . SER A 1 112 ? -13.483 -0.649 13.225 1.00 94.12 112 SER A O 1
ATOM 824 N N . GLN A 1 113 ? -13.578 1.358 14.251 1.00 91.50 113 GLN A N 1
ATOM 825 C CA . GLN A 1 113 ? -12.219 1.347 14.814 1.00 91.50 113 GLN A CA 1
ATOM 826 C C . GLN A 1 113 ? -11.873 0.033 15.516 1.00 91.50 113 GLN A C 1
ATOM 828 O O . GLN A 1 113 ? -10.754 -0.473 15.429 1.00 91.50 113 GLN A O 1
ATOM 833 N N . ARG A 1 114 ? -12.842 -0.584 16.201 1.00 93.50 114 ARG A N 1
ATOM 834 C CA . ARG A 1 114 ? -12.608 -1.862 16.878 1.00 93.50 114 ARG A CA 1
ATOM 835 C C . ARG A 1 114 ? -12.421 -3.013 15.899 1.00 93.50 114 ARG A C 1
ATOM 837 O O . ARG A 1 114 ? -11.585 -3.871 16.170 1.00 93.50 114 ARG A O 1
ATOM 844 N N . TYR A 1 115 ? -13.169 -3.062 14.799 1.00 95.94 115 TYR A N 1
ATOM 845 C CA . TYR A 1 115 ? -12.962 -4.085 13.774 1.00 95.94 115 TYR A CA 1
ATOM 846 C C . TYR A 1 115 ? -11.674 -3.850 12.986 1.00 95.94 115 TYR A C 1
ATOM 848 O O . TYR A 1 115 ? -10.953 -4.826 12.787 1.00 95.94 115 TYR A O 1
ATOM 856 N N . ALA A 1 116 ? -11.327 -2.602 12.656 1.00 95.50 116 ALA A N 1
ATOM 857 C CA . ALA A 1 116 ? -10.038 -2.252 12.056 1.00 95.50 116 ALA A CA 1
ATOM 858 C C . ALA A 1 116 ? -8.862 -2.696 12.949 1.00 95.50 116 ALA A C 1
ATOM 860 O O . ALA A 1 116 ? -8.011 -3.494 12.545 1.00 95.50 116 ALA A O 1
ATOM 861 N N . ALA A 1 117 ? -8.869 -2.293 14.225 1.00 95.31 117 ALA A N 1
ATOM 862 C CA . ALA A 1 117 ? -7.835 -2.660 15.191 1.00 95.31 117 ALA A CA 1
ATOM 863 C C . ALA A 1 117 ? -7.755 -4.178 15.436 1.00 95.31 117 ALA A C 1
ATOM 865 O O . ALA A 1 117 ? -6.659 -4.744 15.497 1.00 95.31 117 ALA A O 1
ATOM 866 N N . LEU A 1 118 ? -8.902 -4.862 15.565 1.00 96.12 118 LEU A N 1
ATOM 867 C CA . LEU A 1 118 ? -8.934 -6.322 15.681 1.00 96.12 118 LEU A CA 1
ATOM 868 C C . LEU A 1 118 ? -8.358 -6.980 14.431 1.00 96.12 118 LEU A C 1
ATOM 870 O O . LEU A 1 118 ? -7.569 -7.911 14.571 1.00 96.12 118 LEU A O 1
ATOM 874 N N . LEU A 1 119 ? -8.712 -6.507 13.236 1.00 97.50 119 LEU A N 1
ATOM 875 C CA . LEU A 1 119 ? -8.219 -7.062 11.983 1.00 97.50 119 LEU A CA 1
ATOM 876 C C . LEU A 1 119 ? -6.701 -6.923 11.876 1.00 97.50 119 LEU A C 1
ATOM 878 O O . LEU A 1 119 ? -6.047 -7.916 11.561 1.00 97.50 119 LEU A O 1
ATOM 882 N N . HIS A 1 120 ? -6.124 -5.765 12.204 1.00 95.44 120 HIS A N 1
ATOM 883 C CA . HIS A 1 120 ? -4.669 -5.597 12.218 1.00 95.44 120 HIS A CA 1
ATOM 884 C C . HIS A 1 120 ? -3.981 -6.569 13.181 1.00 95.44 120 HIS A C 1
ATOM 886 O O . HIS A 1 120 ? -3.052 -7.277 12.792 1.00 95.44 120 HIS A O 1
ATOM 892 N N . VAL A 1 121 ? -4.452 -6.662 14.428 1.00 94.75 121 VAL A N 1
ATOM 893 C CA . VAL A 1 121 ? -3.822 -7.537 15.431 1.00 94.75 121 VAL A CA 1
ATOM 894 C C . VAL A 1 121 ? -3.995 -9.011 15.063 1.00 94.75 121 VAL A C 1
ATOM 896 O O . VAL A 1 121 ? -3.032 -9.770 15.109 1.00 94.75 121 VAL A O 1
ATOM 899 N N . ILE A 1 122 ? -5.185 -9.431 14.636 1.00 95.38 122 ILE A N 1
ATOM 900 C CA . ILE A 1 122 ? -5.472 -10.816 14.230 1.00 95.38 122 ILE A CA 1
ATOM 901 C C . ILE A 1 122 ? -4.666 -11.214 12.993 1.00 95.38 122 ILE A C 1
ATOM 903 O O . ILE A 1 122 ? -4.179 -12.344 12.908 1.00 95.38 122 ILE A O 1
ATOM 907 N N . SER A 1 123 ? -4.488 -10.289 12.049 1.00 95.94 123 SER A N 1
ATOM 908 C CA . SER A 1 123 ? -3.714 -10.539 10.833 1.00 95.94 123 SER A CA 1
ATOM 909 C C . SER A 1 123 ? -2.267 -10.913 11.140 1.00 95.94 123 SER A C 1
ATOM 911 O O . SER A 1 123 ? -1.691 -11.697 10.393 1.00 95.94 123 SER A O 1
ATOM 913 N N . SER A 1 124 ? -1.694 -10.453 12.259 1.00 92.69 124 SER A N 1
ATOM 914 C CA . SER A 1 124 ? -0.323 -10.815 12.648 1.00 92.69 124 SER A CA 1
ATOM 915 C C . SER A 1 124 ? -0.158 -12.327 12.850 1.00 92.69 124 SER A C 1
ATOM 917 O O . SER A 1 124 ? 0.798 -12.915 12.345 1.00 92.69 124 SER A O 1
ATOM 919 N N . GLU A 1 125 ? -1.132 -12.976 13.496 1.00 92.44 125 GLU A N 1
ATOM 920 C CA . GLU A 1 125 ? -1.149 -14.424 13.708 1.00 92.44 125 GLU A CA 1
ATOM 921 C C . GLU A 1 125 ? -1.549 -15.166 12.431 1.00 92.44 125 GLU A C 1
ATOM 923 O O . GLU A 1 125 ? -0.872 -16.104 12.012 1.00 92.44 125 GLU A O 1
ATOM 928 N N . VAL A 1 126 ? -2.635 -14.737 11.782 1.00 95.25 126 VAL A N 1
ATOM 929 C CA . VAL A 1 126 ? -3.183 -15.426 10.604 1.00 95.25 126 VAL A CA 1
ATOM 930 C C . VAL A 1 126 ? -2.181 -15.432 9.447 1.00 95.25 126 VAL A C 1
ATOM 932 O O . VAL A 1 126 ? -1.973 -16.468 8.811 1.00 95.25 126 VAL A O 1
ATOM 935 N N . LEU A 1 127 ? -1.507 -14.305 9.196 1.00 94.88 127 LEU A N 1
ATOM 936 C CA . LEU A 1 127 ? -0.465 -14.215 8.174 1.00 94.88 127 LEU A CA 1
ATOM 937 C C . LEU A 1 127 ? 0.764 -15.032 8.568 1.00 94.88 127 LEU A C 1
ATOM 939 O O . LEU A 1 127 ? 1.315 -15.723 7.714 1.00 94.88 127 LEU A O 1
ATOM 943 N N . TYR A 1 128 ? 1.170 -15.016 9.842 1.00 92.25 128 TYR A N 1
ATOM 944 C CA . TYR A 1 128 ? 2.258 -15.866 10.328 1.00 92.25 128 TYR A CA 1
ATOM 945 C C . TYR A 1 128 ? 1.972 -17.354 10.068 1.00 92.25 128 TYR A C 1
ATOM 947 O O . TYR A 1 128 ? 2.809 -18.049 9.484 1.00 92.25 128 TYR A O 1
ATOM 955 N N . GLU A 1 129 ? 0.781 -17.840 10.423 1.00 92.38 129 GLU A N 1
ATOM 956 C CA . GLU A 1 129 ? 0.371 -19.228 10.186 1.00 92.38 129 GLU A CA 1
ATOM 957 C C . GLU A 1 129 ? 0.317 -19.565 8.686 1.00 92.38 129 GLU A C 1
ATOM 959 O O . GLU A 1 129 ? 0.801 -20.617 8.254 1.00 92.38 129 GLU A O 1
ATOM 964 N N . ALA A 1 130 ? -0.235 -18.669 7.865 1.00 93.94 130 ALA A N 1
ATOM 965 C CA . ALA A 1 130 ? -0.346 -18.868 6.423 1.00 93.94 130 ALA A CA 1
ATOM 966 C C . ALA A 1 130 ? 1.020 -18.861 5.712 1.00 93.94 130 ALA A C 1
ATOM 968 O O . ALA A 1 130 ? 1.240 -19.673 4.802 1.00 93.94 130 ALA A O 1
ATOM 969 N N . MET A 1 131 ? 1.957 -18.011 6.147 1.00 92.88 131 MET A N 1
ATOM 970 C CA . MET A 1 131 ? 3.330 -17.980 5.629 1.00 92.88 131 MET A CA 1
ATOM 971 C C . MET A 1 131 ? 4.086 -19.282 5.934 1.00 92.88 131 MET A C 1
ATOM 973 O O . MET A 1 131 ? 4.832 -19.758 5.079 1.00 92.88 131 MET A O 1
ATOM 977 N N . HIS A 1 132 ? 3.816 -19.915 7.081 1.00 90.62 132 HIS A N 1
ATOM 978 C CA . HIS A 1 132 ? 4.332 -21.250 7.424 1.00 90.62 132 HIS A CA 1
ATOM 979 C C . HIS A 1 132 ? 3.586 -22.400 6.737 1.00 90.62 132 HIS A C 1
ATOM 981 O O . HIS A 1 132 ? 3.969 -23.555 6.897 1.00 90.62 132 HIS A O 1
ATOM 987 N N . ASN A 1 133 ? 2.515 -22.113 5.987 1.00 91.69 133 ASN A N 1
ATOM 988 C CA . ASN A 1 133 ? 1.594 -23.125 5.468 1.00 91.69 133 ASN A CA 1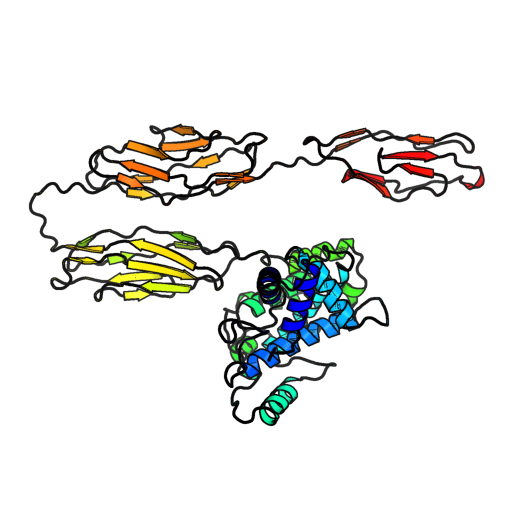
ATOM 989 C C . ASN A 1 133 ? 1.067 -24.053 6.581 1.00 91.69 133 ASN A C 1
ATOM 991 O O . ASN A 1 133 ? 1.126 -25.276 6.463 1.00 91.69 133 ASN A O 1
ATOM 995 N N . ARG A 1 134 ? 0.605 -23.441 7.678 1.00 91.25 134 ARG A N 1
ATOM 996 C CA . ARG A 1 134 ? 0.001 -24.091 8.853 1.00 91.25 134 ARG A CA 1
ATOM 997 C C . ARG A 1 134 ? -1.226 -23.308 9.344 1.00 91.25 134 ARG A C 1
ATOM 999 O O . ARG A 1 134 ? -1.462 -23.221 10.548 1.00 91.25 134 ARG A O 1
ATOM 1006 N N . LEU A 1 135 ? -1.966 -22.686 8.415 1.00 93.69 135 LEU A N 1
ATOM 1007 C CA . LEU A 1 135 ? -3.158 -21.880 8.711 1.00 93.69 135 LEU A CA 1
ATOM 1008 C C . LEU A 1 135 ? -4.139 -22.696 9.553 1.00 93.69 135 LEU A C 1
ATOM 1010 O O . LEU A 1 135 ? -4.573 -23.768 9.124 1.00 93.69 135 LEU A O 1
ATOM 1014 N N . LYS A 1 136 ? -4.503 -22.194 10.733 1.00 92.19 136 LYS A N 1
ATOM 1015 C CA . LYS A 1 136 ? -5.454 -22.877 11.608 1.00 92.19 136 LYS A CA 1
ATOM 1016 C C . LYS A 1 136 ? -6.858 -22.347 11.379 1.00 92.19 136 LYS A C 1
ATOM 1018 O O . LYS A 1 136 ? -7.112 -21.162 11.551 1.00 92.19 136 LYS A O 1
ATOM 1023 N N . VAL A 1 137 ? -7.790 -23.245 11.088 1.00 90.81 137 VAL A N 1
ATOM 1024 C CA . VAL A 1 137 ? -9.227 -22.952 11.051 1.00 90.81 137 VAL A CA 1
ATOM 1025 C C . VAL A 1 137 ? -9.872 -23.699 12.208 1.00 90.81 137 VAL A C 1
ATOM 1027 O O . VAL A 1 137 ? -9.720 -24.915 12.329 1.00 90.81 137 VAL A O 1
ATOM 1030 N N . ASN A 1 138 ? -10.556 -22.978 13.099 1.00 86.56 138 ASN A N 1
ATOM 1031 C CA . ASN A 1 138 ? -11.078 -23.537 14.356 1.00 86.56 138 ASN A CA 1
ATOM 1032 C C . ASN A 1 138 ? -10.000 -24.290 15.166 1.00 86.56 138 ASN A C 1
ATOM 1034 O O . ASN A 1 138 ? -10.253 -25.366 15.711 1.00 86.56 138 ASN A O 1
ATOM 1038 N N . ASN A 1 139 ? -8.787 -23.729 15.223 1.00 86.50 139 ASN A N 1
ATOM 1039 C CA . ASN A 1 139 ? -7.625 -24.292 15.921 1.00 86.50 139 ASN A CA 1
ATOM 1040 C C . ASN A 1 139 ? -7.088 -25.628 15.349 1.00 86.50 139 ASN A C 1
ATOM 1042 O O . ASN A 1 139 ? -6.336 -26.334 16.022 1.00 86.50 139 ASN A O 1
ATOM 1046 N N . VAL A 1 140 ? -7.451 -25.979 14.110 1.00 91.88 140 VAL A N 1
ATOM 1047 C CA . VAL A 1 140 ? -6.939 -27.155 13.387 1.00 91.88 140 VAL A CA 1
ATOM 1048 C C . VAL A 1 140 ? -6.202 -26.694 12.134 1.00 91.88 140 VAL A C 1
ATOM 1050 O O . VAL A 1 140 ? -6.743 -25.896 11.375 1.00 91.88 140 VAL A O 1
ATOM 1053 N N . ASP A 1 141 ? -4.990 -27.205 11.901 1.00 93.44 141 ASP A N 1
ATOM 1054 C CA . ASP A 1 141 ? -4.240 -26.936 10.666 1.00 93.44 141 ASP A CA 1
ATOM 1055 C C . ASP A 1 141 ? -5.049 -27.395 9.440 1.00 93.44 141 ASP A C 1
ATOM 1057 O O . ASP A 1 141 ? -5.370 -28.578 9.282 1.00 93.44 141 ASP A O 1
ATOM 1061 N N . ALA A 1 142 ? -5.400 -26.438 8.585 1.00 95.06 142 ALA A N 1
ATOM 1062 C CA . ALA A 1 142 ? -6.259 -26.640 7.430 1.00 95.06 142 ALA A CA 1
ATOM 1063 C C . ALA A 1 142 ? -5.490 -27.074 6.172 1.00 95.06 142 ALA A C 1
ATOM 1065 O O . ALA A 1 142 ? -6.113 -27.476 5.190 1.00 95.06 142 ALA A O 1
ATOM 1066 N N . SER A 1 143 ? -4.155 -27.047 6.173 1.00 92.62 143 SER A N 1
ATOM 1067 C CA . SER A 1 143 ? -3.341 -27.155 4.951 1.00 92.62 143 SER A CA 1
ATOM 1068 C C . SER A 1 143 ? -3.567 -28.473 4.200 1.00 92.62 143 SER A C 1
ATOM 1070 O O . SER A 1 143 ? -3.785 -28.484 2.990 1.00 92.62 143 SER A O 1
ATOM 1072 N N . THR A 1 144 ? -3.641 -29.596 4.925 1.00 94.50 144 THR A N 1
ATOM 1073 C CA . THR A 1 144 ? -3.938 -30.910 4.317 1.00 94.50 144 THR A CA 1
ATOM 1074 C C . THR A 1 144 ? -5.369 -30.989 3.776 1.00 94.50 144 THR A C 1
ATOM 1076 O O . THR A 1 144 ? -5.614 -31.633 2.755 1.00 94.50 144 THR A O 1
ATOM 1079 N N . ALA A 1 145 ? -6.329 -30.344 4.446 1.00 95.94 145 ALA A N 1
ATOM 1080 C CA . ALA A 1 145 ? -7.718 -30.322 4.000 1.00 95.94 145 ALA A CA 1
ATOM 1081 C C . ALA A 1 145 ? -7.882 -29.477 2.726 1.00 95.94 145 ALA A C 1
ATOM 1083 O O . ALA A 1 145 ? -8.585 -29.902 1.808 1.00 95.94 145 ALA A O 1
ATOM 1084 N N . LEU A 1 146 ? -7.187 -28.336 2.641 1.00 95.56 146 LEU A N 1
ATOM 1085 C C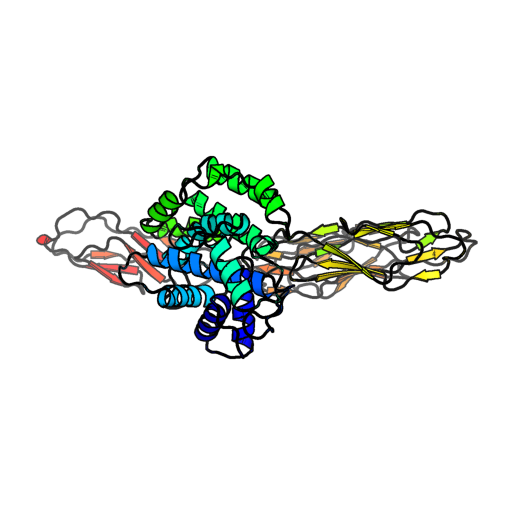A . LEU A 1 146 ? -7.149 -27.487 1.448 1.00 95.56 146 LEU A CA 1
ATOM 1086 C C . LEU A 1 146 ? -6.542 -28.235 0.254 1.00 95.56 146 LEU A C 1
ATOM 1088 O O . LEU A 1 146 ? -7.173 -28.313 -0.801 1.00 95.56 146 LEU A O 1
ATOM 1092 N N . ASP A 1 147 ? -5.381 -28.871 0.434 1.00 95.81 147 ASP A N 1
ATOM 1093 C CA . ASP A 1 147 ? -4.745 -29.687 -0.610 1.00 95.81 147 ASP A CA 1
ATOM 1094 C C . ASP A 1 147 ? -5.636 -30.858 -1.053 1.00 95.81 147 ASP A C 1
ATOM 1096 O O . ASP A 1 147 ? -5.779 -31.136 -2.246 1.00 95.81 147 ASP A O 1
ATOM 1100 N N . GLY A 1 148 ? -6.290 -31.533 -0.103 1.00 95.94 148 GLY A N 1
ATOM 1101 C CA . GLY A 1 148 ? -7.236 -32.609 -0.396 1.00 95.94 148 GLY A CA 1
ATOM 1102 C C . GLY A 1 148 ? -8.444 -32.132 -1.209 1.00 95.94 148 GLY A C 1
ATOM 1103 O O . GLY A 1 148 ? -8.873 -32.819 -2.143 1.00 95.94 148 GLY A O 1
ATOM 1104 N N . ALA A 1 149 ? -8.972 -30.945 -0.901 1.00 94.31 149 ALA A N 1
ATOM 1105 C CA . ALA A 1 149 ? -10.071 -30.335 -1.643 1.00 94.31 149 ALA A CA 1
ATOM 1106 C C . ALA A 1 149 ? -9.651 -29.958 -3.073 1.00 94.31 149 ALA A C 1
ATOM 1108 O O . ALA A 1 149 ? -10.386 -30.263 -4.019 1.00 94.31 149 ALA A O 1
ATOM 1109 N N . ILE A 1 150 ? -8.454 -29.383 -3.251 1.00 95.25 150 ILE A N 1
ATOM 1110 C CA . ILE A 1 150 ? -7.866 -29.099 -4.572 1.00 95.25 150 ILE A CA 1
ATOM 1111 C C . ILE A 1 150 ? -7.758 -30.387 -5.381 1.00 95.25 150 ILE A C 1
ATOM 1113 O O . ILE A 1 150 ? -8.279 -30.466 -6.490 1.00 95.25 150 ILE A O 1
ATOM 1117 N N . GLN A 1 151 ? -7.159 -31.431 -4.808 1.00 95.12 151 GLN A 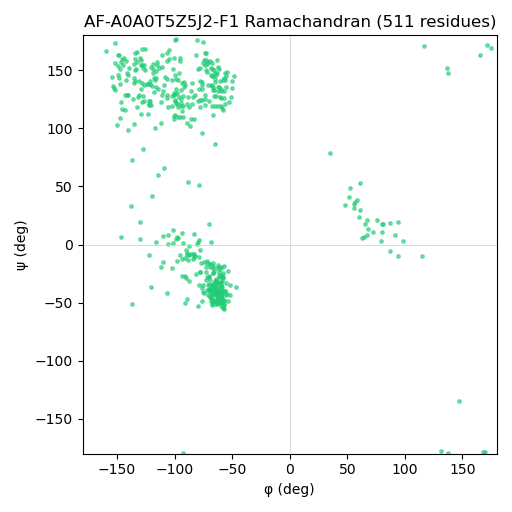N 1
ATOM 1118 C CA . GLN A 1 151 ? -6.935 -32.689 -5.514 1.00 95.12 151 GLN A CA 1
ATOM 1119 C C . GLN A 1 151 ? -8.246 -33.393 -5.894 1.00 95.12 151 GLN A C 1
ATOM 1121 O O . GLN A 1 151 ? -8.315 -34.064 -6.924 1.00 95.12 151 GLN A O 1
ATOM 1126 N N . THR A 1 152 ? -9.289 -33.241 -5.075 1.00 95.06 152 THR A N 1
ATOM 1127 C CA . THR A 1 152 ? -10.613 -33.828 -5.326 1.00 95.06 152 THR A CA 1
ATOM 1128 C C . THR A 1 152 ? -11.366 -33.085 -6.429 1.00 95.06 152 THR A C 1
ATOM 1130 O O . THR A 1 152 ? -12.008 -33.712 -7.270 1.00 95.06 152 THR A O 1
ATOM 1133 N N . THR A 1 153 ? -11.305 -31.752 -6.430 1.00 91.75 153 THR A N 1
ATOM 1134 C CA . THR A 1 153 ? -12.093 -30.900 -7.338 1.00 91.75 153 THR A CA 1
ATOM 1135 C C . THR A 1 153 ? -11.376 -30.590 -8.650 1.00 91.75 153 THR A C 1
ATOM 1137 O O . THR A 1 153 ? -12.027 -30.442 -9.684 1.00 91.75 153 THR A O 1
ATOM 1140 N N . ALA A 1 154 ? -10.044 -30.556 -8.637 1.00 93.88 154 ALA A N 1
ATOM 1141 C CA . ALA A 1 154 ? -9.194 -30.303 -9.791 1.00 93.88 154 ALA A CA 1
ATOM 1142 C C . ALA A 1 154 ? -7.982 -31.265 -9.810 1.00 93.88 154 ALA A C 1
ATOM 1144 O O . ALA A 1 154 ? -6.845 -30.848 -9.593 1.00 93.88 154 ALA A O 1
ATOM 1145 N N . PRO A 1 155 ? -8.178 -32.562 -10.133 1.00 93.75 155 PRO A N 1
ATOM 1146 C CA . PRO A 1 155 ? -7.128 -33.585 -10.018 1.00 93.75 155 PRO A CA 1
ATOM 1147 C C . PRO A 1 155 ? -5.884 -33.366 -10.894 1.00 93.75 155 PRO A C 1
ATOM 1149 O O . PRO A 1 155 ? -4.856 -34.002 -10.670 1.00 93.75 155 PRO A O 1
ATOM 1152 N N . ALA A 1 156 ? -5.982 -32.510 -11.916 1.00 93.94 156 ALA A N 1
ATOM 1153 C CA . ALA A 1 156 ? -4.874 -32.149 -12.800 1.00 93.94 156 ALA A CA 1
ATOM 1154 C C . ALA A 1 156 ? -3.916 -31.111 -12.185 1.00 93.94 156 ALA A C 1
ATOM 1156 O O . ALA A 1 156 ? -2.855 -30.852 -12.754 1.00 93.94 156 ALA A O 1
ATOM 1157 N N . VAL A 1 157 ? -4.287 -30.498 -11.057 1.00 94.12 157 VAL A N 1
ATOM 1158 C CA . VAL A 1 157 ? -3.438 -29.562 -10.320 1.00 94.12 157 VAL A CA 1
ATOM 1159 C C . VAL A 1 157 ? -2.407 -30.347 -9.525 1.00 94.12 157 VAL A C 1
ATOM 1161 O O . VAL A 1 157 ? -2.753 -31.221 -8.738 1.00 94.12 157 VAL A O 1
ATOM 1164 N N . THR A 1 158 ? -1.132 -30.041 -9.747 1.00 91.38 158 THR A N 1
ATOM 1165 C CA . THR A 1 158 ? -0.011 -30.679 -9.040 1.00 91.38 158 THR A CA 1
ATOM 1166 C C . THR A 1 158 ? 0.571 -29.805 -7.935 1.00 91.38 158 THR A C 1
ATOM 1168 O O . THR A 1 158 ? 1.261 -30.324 -7.064 1.00 91.38 158 THR A O 1
ATOM 1171 N N . LEU A 1 159 ? 0.320 -28.494 -7.993 1.00 91.75 159 LEU A N 1
ATOM 1172 C CA . LEU A 1 159 ? 0.748 -27.524 -6.989 1.00 91.75 159 LEU A CA 1
ATOM 1173 C C . LEU A 1 159 ? -0.144 -27.613 -5.747 1.00 91.75 159 LEU A C 1
ATOM 1175 O O . LEU A 1 159 ? -1.368 -27.687 -5.857 1.00 91.75 159 LEU A O 1
ATOM 1179 N N . ARG A 1 160 ? 0.478 -27.564 -4.574 1.00 92.38 160 ARG A N 1
ATOM 1180 C CA . ARG A 1 160 ? -0.171 -27.561 -3.259 1.00 92.38 160 ARG A CA 1
ATOM 1181 C C . ARG A 1 160 ? -0.146 -26.171 -2.637 1.00 92.38 160 ARG A C 1
ATOM 1183 O O . ARG A 1 160 ? 0.606 -25.301 -3.075 1.00 92.38 160 ARG A O 1
ATOM 1190 N N . THR A 1 161 ? -0.909 -25.947 -1.570 1.00 92.12 161 THR A N 1
ATOM 1191 C CA . THR A 1 161 ? -0.862 -24.678 -0.819 1.00 92.12 161 THR A CA 1
ATOM 1192 C C . THR A 1 161 ? 0.526 -24.413 -0.221 1.00 92.12 161 THR A C 1
ATOM 1194 O O . THR A 1 161 ? 0.936 -23.258 -0.081 1.00 92.12 161 THR A O 1
ATOM 1197 N N . GLY A 1 162 ? 1.284 -25.476 0.069 1.00 91.00 162 GLY A N 1
ATOM 1198 C CA . GLY A 1 162 ? 2.684 -25.406 0.501 1.00 91.00 162 GLY A CA 1
ATOM 1199 C C . GLY A 1 162 ? 3.676 -25.000 -0.593 1.00 91.00 162 GLY A C 1
ATOM 1200 O O . GLY A 1 162 ? 4.794 -24.614 -0.270 1.00 91.00 162 GLY A O 1
ATOM 1201 N N . ASP A 1 163 ? 3.272 -25.031 -1.865 1.00 91.25 163 ASP A N 1
ATOM 1202 C CA . ASP A 1 163 ? 4.097 -24.574 -2.992 1.00 91.25 163 ASP A CA 1
ATOM 1203 C C . ASP A 1 163 ? 3.820 -23.105 -3.356 1.00 91.25 163 ASP A C 1
ATOM 1205 O O . ASP A 1 163 ? 4.573 -22.491 -4.116 1.00 91.25 163 ASP A O 1
ATOM 1209 N N . VAL A 1 164 ? 2.739 -22.525 -2.819 1.00 91.69 164 VAL A N 1
ATOM 1210 C CA . VAL A 1 164 ? 2.375 -21.123 -3.046 1.00 91.69 164 VAL A CA 1
ATOM 1211 C C . VAL A 1 164 ? 3.418 -20.230 -2.388 1.00 91.69 164 VAL A C 1
ATOM 1213 O O . VAL A 1 164 ? 3.618 -20.268 -1.170 1.00 91.69 164 VAL A O 1
ATOM 1216 N N . ARG A 1 165 ? 4.077 -19.417 -3.214 1.00 88.88 165 ARG A N 1
ATOM 1217 C CA . ARG A 1 165 ? 5.100 -18.467 -2.777 1.00 88.88 165 ARG A CA 1
ATOM 1218 C C . ARG A 1 165 ? 4.470 -17.345 -1.961 1.00 88.88 165 ARG A C 1
ATOM 1220 O O . ARG A 1 165 ? 3.353 -16.917 -2.236 1.00 88.88 165 ARG A O 1
ATOM 1227 N N . ILE A 1 166 ? 5.212 -16.863 -0.974 1.00 89.38 166 ILE A N 1
ATOM 1228 C CA . ILE A 1 166 ? 4.804 -15.732 -0.149 1.00 89.38 166 ILE A CA 1
ATOM 1229 C C . ILE A 1 166 ? 5.222 -14.459 -0.874 1.00 89.38 166 ILE A C 1
ATOM 1231 O O . ILE A 1 166 ? 6.413 -14.163 -1.008 1.00 89.38 166 ILE A O 1
ATOM 1235 N N . ASN A 1 167 ? 4.234 -13.748 -1.412 1.00 84.44 167 ASN A N 1
ATOM 1236 C CA . ASN A 1 167 ? 4.464 -12.515 -2.150 1.00 84.44 167 ASN A CA 1
ATOM 1237 C C . ASN A 1 167 ? 4.841 -11.360 -1.202 1.00 84.44 167 ASN A C 1
ATOM 1239 O O . ASN A 1 167 ? 4.672 -11.442 0.014 1.00 84.44 167 ASN A O 1
ATOM 1243 N N . ARG A 1 168 ? 5.368 -10.275 -1.778 1.00 80.69 168 ARG A N 1
ATOM 1244 C CA . ARG A 1 168 ? 5.793 -9.088 -1.025 1.00 80.69 168 ARG A CA 1
ATOM 1245 C C . ARG A 1 168 ? 4.646 -8.466 -0.220 1.00 80.69 168 ARG A C 1
ATOM 1247 O O . ARG A 1 168 ? 4.826 -8.215 0.963 1.00 80.69 168 ARG A O 1
ATOM 1254 N N . ARG A 1 169 ? 3.471 -8.281 -0.835 1.00 84.44 169 ARG A N 1
ATOM 1255 C CA . ARG A 1 169 ? 2.302 -7.650 -0.193 1.00 84.44 169 ARG A CA 1
ATOM 1256 C C . ARG A 1 169 ? 1.892 -8.371 1.090 1.00 84.44 169 ARG A C 1
ATOM 1258 O O . ARG A 1 169 ? 1.614 -7.725 2.090 1.00 84.44 169 ARG A O 1
ATOM 1265 N N . MET A 1 170 ? 1.936 -9.702 1.101 1.00 91.19 170 MET A N 1
ATOM 1266 C CA . MET A 1 170 ? 1.668 -10.505 2.296 1.00 91.19 170 MET A CA 1
ATOM 1267 C C . MET A 1 170 ? 2.692 -10.256 3.414 1.00 91.19 170 MET A C 1
ATOM 1269 O O . MET A 1 170 ? 2.315 -10.212 4.583 1.00 91.19 170 MET A O 1
ATOM 1273 N N . ILE A 1 171 ? 3.973 -10.088 3.067 1.00 88.06 171 ILE A N 1
ATOM 1274 C CA . ILE A 1 171 ? 5.045 -9.800 4.033 1.00 88.06 171 ILE A CA 1
ATOM 1275 C C . ILE A 1 171 ? 4.872 -8.397 4.612 1.00 88.06 171 ILE A C 1
ATOM 1277 O O . ILE A 1 171 ? 4.931 -8.246 5.828 1.00 88.06 171 ILE A O 1
ATOM 1281 N N . GLU A 1 172 ? 4.603 -7.389 3.779 1.00 85.75 172 GLU A N 1
ATOM 1282 C CA . GLU A 1 172 ? 4.364 -6.021 4.262 1.00 85.75 172 GLU A CA 1
ATOM 1283 C C . GLU A 1 172 ? 3.101 -5.948 5.126 1.00 85.75 172 GLU A C 1
ATOM 1285 O O . GLU A 1 172 ? 3.126 -5.386 6.221 1.00 85.75 172 GLU A O 1
ATOM 1290 N N . GLN A 1 173 ? 2.022 -6.620 4.714 1.00 92.75 173 GLN A N 1
ATOM 1291 C CA . GLN A 1 173 ? 0.817 -6.745 5.532 1.00 92.75 173 GLN A CA 1
ATOM 1292 C C . GLN A 1 173 ? 1.131 -7.408 6.884 1.00 92.75 173 GLN A C 1
ATOM 1294 O O . GLN A 1 173 ? 0.628 -6.964 7.919 1.00 92.75 173 GLN A O 1
ATOM 1299 N N . ALA A 1 174 ? 1.998 -8.426 6.912 1.00 92.81 174 ALA A N 1
ATOM 1300 C CA . ALA A 1 174 ? 2.429 -9.067 8.152 1.00 92.81 174 ALA A CA 1
ATOM 1301 C C . ALA A 1 174 ? 3.270 -8.127 9.029 1.00 92.81 174 ALA A C 1
ATOM 1303 O O . ALA A 1 174 ? 3.038 -8.077 10.236 1.00 92.81 174 ALA A O 1
ATOM 1304 N N . ARG A 1 175 ? 4.192 -7.341 8.453 1.00 90.94 175 ARG A N 1
ATOM 1305 C CA . ARG A 1 175 ? 4.986 -6.340 9.191 1.00 90.94 175 ARG A CA 1
ATOM 1306 C C . ARG A 1 175 ? 4.094 -5.305 9.861 1.00 90.94 175 ARG A C 1
ATOM 1308 O O . ARG A 1 175 ? 4.209 -5.102 11.070 1.00 90.94 175 ARG A O 1
ATOM 1315 N N . ARG A 1 176 ? 3.157 -4.721 9.109 1.00 90.12 176 ARG A N 1
ATOM 1316 C CA . ARG A 1 176 ? 2.181 -3.757 9.638 1.00 90.12 176 ARG A CA 1
ATOM 1317 C C . ARG A 1 176 ? 1.327 -4.362 10.751 1.00 90.12 176 ARG A C 1
ATOM 1319 O O . ARG A 1 176 ? 1.163 -3.774 11.815 1.00 90.12 176 ARG A O 1
ATOM 1326 N N . SER A 1 177 ? 0.854 -5.588 10.548 1.00 93.88 177 SER A N 1
ATOM 1327 C CA . SER A 1 177 ? 0.053 -6.307 11.543 1.00 93.88 177 SER A CA 1
ATOM 1328 C C . SER A 1 177 ? 0.834 -6.591 12.834 1.00 93.88 177 SER A C 1
ATOM 1330 O O . SER A 1 177 ? 0.294 -6.472 13.933 1.00 93.88 177 SER A O 1
ATOM 1332 N N . VAL A 1 178 ? 2.123 -6.936 12.735 1.00 91.94 178 VAL A N 1
ATOM 1333 C CA . VAL A 1 178 ? 2.997 -7.126 13.905 1.00 91.94 178 VAL A CA 1
ATOM 1334 C C . VAL A 1 178 ? 3.301 -5.795 14.594 1.00 91.94 178 VAL A C 1
ATOM 1336 O O . VAL A 1 178 ? 3.302 -5.744 15.822 1.00 91.94 178 VAL A O 1
ATOM 1339 N N . ALA A 1 179 ? 3.493 -4.706 13.846 1.00 90.00 179 ALA A N 1
ATOM 1340 C CA . ALA A 1 179 ? 3.633 -3.368 14.421 1.00 90.00 179 ALA A CA 1
ATOM 1341 C C . ALA A 1 179 ? 2.381 -2.957 15.217 1.00 90.00 179 ALA A C 1
ATOM 1343 O O . ALA A 1 179 ? 2.506 -2.452 16.332 1.00 90.00 179 ALA A O 1
ATOM 1344 N N . ALA A 1 180 ? 1.187 -3.251 14.694 1.00 91.56 180 ALA A N 1
ATOM 1345 C CA . ALA A 1 180 ? -0.080 -3.059 15.394 1.00 91.56 180 ALA A CA 1
ATOM 1346 C C . ALA A 1 180 ? -0.182 -3.919 16.666 1.00 91.56 180 ALA A C 1
ATOM 1348 O O . ALA A 1 180 ? -0.539 -3.414 17.730 1.00 91.56 180 ALA A O 1
ATOM 1349 N N . ALA A 1 181 ? 0.202 -5.199 16.600 1.00 91.69 181 ALA A N 1
ATOM 1350 C CA . ALA A 1 181 ? 0.232 -6.080 17.770 1.00 91.69 181 ALA A CA 1
ATOM 1351 C C . ALA A 1 181 ? 1.168 -5.556 18.879 1.00 91.69 181 ALA A C 1
ATOM 1353 O O . ALA A 1 181 ? 0.830 -5.637 20.060 1.00 91.69 181 ALA A O 1
ATOM 1354 N N . ARG A 1 182 ? 2.296 -4.933 18.516 1.00 89.62 182 ARG A N 1
ATOM 1355 C CA . ARG A 1 182 ? 3.241 -4.331 19.476 1.00 89.62 182 ARG A CA 1
ATOM 1356 C C . ARG A 1 182 ? 2.692 -3.123 20.235 1.00 89.62 182 ARG A C 1
ATOM 1358 O O . ARG A 1 182 ? 3.182 -2.816 21.316 1.00 89.62 182 ARG A O 1
ATOM 1365 N N . GLN A 1 183 ? 1.652 -2.465 19.720 1.00 89.62 183 GLN A N 1
ATOM 1366 C CA . GLN A 1 183 ? 0.945 -1.404 20.454 1.00 89.62 183 GLN A CA 1
ATOM 1367 C C . GLN A 1 183 ? 0.079 -1.957 21.595 1.00 89.62 183 GLN A C 1
ATOM 1369 O O . GLN A 1 183 ? -0.287 -1.229 22.523 1.00 89.62 183 GLN A O 1
ATOM 1374 N N . VAL A 1 184 ? -0.245 -3.251 21.535 1.00 89.38 184 VAL A N 1
ATOM 1375 C CA . VAL A 1 184 ? -0.975 -3.976 22.578 1.00 89.38 184 VAL A CA 1
ATOM 1376 C C . VAL A 1 184 ? 0.006 -4.570 23.591 1.00 89.38 184 VAL A C 1
ATOM 1378 O O . VAL A 1 184 ? -0.196 -4.399 24.793 1.00 89.38 184 VAL A O 1
ATOM 1381 N N . ASP A 1 185 ? 1.071 -5.219 23.112 1.00 87.12 185 ASP A N 1
ATOM 1382 C CA . ASP A 1 185 ? 2.156 -5.779 23.928 1.00 87.12 185 ASP A CA 1
ATOM 1383 C C . ASP A 1 185 ? 3.509 -5.678 23.202 1.00 87.12 185 ASP A C 1
ATOM 1385 O O . ASP A 1 185 ? 3.723 -6.309 22.172 1.00 87.12 185 ASP A O 1
ATOM 1389 N N . ASP A 1 186 ? 4.459 -4.922 23.754 1.00 83.62 186 ASP A N 1
ATOM 1390 C CA . ASP A 1 186 ? 5.809 -4.778 23.189 1.00 83.62 186 ASP A CA 1
ATOM 1391 C C . ASP A 1 186 ? 6.761 -5.864 23.722 1.00 83.62 186 ASP A C 1
ATOM 1393 O O . ASP A 1 186 ? 7.814 -5.593 24.307 1.00 83.62 186 ASP A O 1
ATOM 1397 N N . SER A 1 187 ? 6.368 -7.131 23.577 1.00 85.94 187 SER A N 1
ATOM 1398 C CA . SER A 1 187 ? 7.181 -8.251 24.044 1.00 85.94 187 SER A CA 1
ATOM 1399 C C . SER A 1 187 ? 8.400 -8.502 23.154 1.00 85.94 187 SER A C 1
ATOM 1401 O O . SER A 1 187 ? 8.424 -8.245 21.945 1.00 85.94 187 SER A O 1
ATOM 1403 N N . ALA A 1 188 ? 9.435 -9.101 23.751 1.00 85.56 188 ALA A N 1
ATOM 1404 C CA . ALA A 1 188 ? 10.635 -9.521 23.026 1.00 85.56 188 ALA A CA 1
ATOM 1405 C C . ALA A 1 188 ? 10.320 -10.512 21.888 1.00 85.56 188 ALA A C 1
ATOM 1407 O O . ALA A 1 188 ? 11.032 -10.546 20.888 1.00 85.56 188 ALA A O 1
ATOM 1408 N N . ASN A 1 189 ? 9.237 -11.285 22.022 1.00 84.75 189 ASN A N 1
ATOM 1409 C CA . ASN A 1 189 ? 8.766 -12.205 20.992 1.00 84.75 189 ASN A CA 1
ATOM 1410 C C . ASN A 1 189 ? 8.257 -11.447 19.760 1.00 84.75 189 ASN A C 1
ATOM 1412 O O . ASN A 1 189 ? 8.720 -11.720 18.656 1.00 84.75 189 ASN A O 1
ATOM 1416 N N . LEU A 1 190 ? 7.372 -10.459 19.934 1.00 86.06 190 LEU A N 1
ATOM 1417 C CA . LEU A 1 190 ? 6.881 -9.647 18.816 1.00 86.06 190 LEU A CA 1
ATOM 1418 C C . LEU A 1 190 ? 7.983 -8.785 18.188 1.00 86.06 190 LEU A C 1
ATOM 1420 O O . LEU A 1 190 ? 7.996 -8.604 16.973 1.00 86.06 190 LEU A O 1
ATOM 1424 N N . THR A 1 191 ? 8.947 -8.322 18.987 1.00 85.75 191 THR A N 1
ATOM 1425 C CA . THR A 1 191 ? 10.150 -7.652 18.464 1.00 85.75 191 THR A CA 1
ATOM 1426 C C . THR A 1 191 ? 10.963 -8.599 17.579 1.00 85.75 191 THR A C 1
ATOM 1428 O O . THR A 1 191 ? 11.272 -8.267 16.439 1.00 85.75 191 THR A O 1
ATOM 1431 N N . ALA A 1 192 ? 11.235 -9.821 18.049 1.00 85.31 192 ALA A N 1
ATOM 1432 C CA . ALA A 1 192 ? 11.948 -10.822 17.260 1.00 85.31 192 ALA A CA 1
ATOM 1433 C C . ALA A 1 192 ? 11.181 -11.236 15.991 1.00 85.31 192 ALA A C 1
ATOM 1435 O O . ALA A 1 192 ? 11.813 -11.566 14.985 1.00 85.31 192 ALA A O 1
ATOM 1436 N N . LEU A 1 193 ? 9.841 -11.220 16.022 1.00 87.31 193 LEU A N 1
ATOM 1437 C CA . LEU A 1 193 ? 9.018 -11.444 14.833 1.00 87.31 193 LEU A CA 1
ATOM 1438 C C . LEU A 1 193 ? 9.187 -10.324 13.811 1.00 87.31 193 LEU A C 1
ATOM 1440 O O . LEU A 1 193 ? 9.400 -10.618 12.638 1.00 87.31 193 LEU A O 1
ATOM 1444 N N . ALA A 1 194 ? 9.102 -9.066 14.252 1.00 86.12 194 ALA A N 1
ATOM 1445 C CA . ALA A 1 194 ? 9.298 -7.902 13.394 1.00 86.12 194 ALA A CA 1
ATOM 1446 C C . ALA A 1 194 ? 10.682 -7.955 12.726 1.00 86.12 194 ALA A C 1
ATOM 1448 O O . ALA A 1 194 ? 10.772 -7.979 11.500 1.00 86.12 194 ALA A O 1
ATOM 1449 N N . ASP A 1 195 ? 11.737 -8.161 13.522 1.00 83.12 195 ASP A N 1
ATOM 1450 C CA . ASP A 1 195 ? 13.110 -8.305 13.025 1.00 83.12 195 ASP A CA 1
ATOM 1451 C C . ASP A 1 195 ? 13.262 -9.475 12.038 1.00 83.12 195 ASP A C 1
ATOM 1453 O O . ASP A 1 195 ? 14.132 -9.464 11.165 1.00 83.12 195 ASP A O 1
ATOM 1457 N N . ALA A 1 196 ? 12.477 -10.545 12.200 1.00 85.81 196 ALA A N 1
ATOM 1458 C CA . ALA A 1 196 ? 12.488 -11.685 11.291 1.00 85.81 196 ALA A CA 1
ATOM 1459 C C . ALA A 1 196 ? 11.771 -11.385 9.971 1.00 85.81 196 ALA A C 1
ATOM 1461 O O . ALA A 1 196 ? 12.285 -11.750 8.913 1.00 85.81 196 ALA A O 1
ATOM 1462 N N . LEU A 1 197 ? 10.635 -10.689 10.015 1.00 86.56 197 LEU A N 1
ATOM 1463 C CA . LEU A 1 197 ? 9.910 -10.249 8.824 1.00 86.56 197 LEU A CA 1
ATOM 1464 C C . LEU A 1 197 ? 10.728 -9.251 7.994 1.00 86.56 197 LEU A C 1
ATOM 1466 O O . LEU A 1 197 ? 10.684 -9.301 6.764 1.00 86.56 197 LEU A O 1
ATOM 1470 N N . ASP A 1 198 ? 11.532 -8.398 8.629 1.00 82.94 198 ASP A N 1
ATOM 1471 C CA . ASP A 1 198 ? 12.427 -7.453 7.943 1.00 82.94 198 ASP A CA 1
ATOM 1472 C C . ASP A 1 198 ? 13.542 -8.146 7.144 1.00 82.94 198 ASP A C 1
ATOM 1474 O O . ASP A 1 198 ? 14.056 -7.598 6.170 1.00 82.94 198 ASP A O 1
ATOM 1478 N N . ARG A 1 199 ? 13.891 -9.390 7.498 1.00 80.94 199 ARG A N 1
ATOM 1479 C CA . ARG A 1 199 ? 14.883 -10.197 6.764 1.00 80.94 199 ARG A CA 1
ATOM 1480 C C . ARG A 1 199 ? 14.305 -10.943 5.562 1.00 80.94 199 ARG A C 1
ATOM 1482 O O . ARG A 1 199 ? 15.076 -11.496 4.778 1.00 80.94 199 ARG A O 1
ATOM 1489 N N . LEU A 1 200 ? 12.981 -11.013 5.422 1.00 78.88 200 LEU A N 1
ATOM 1490 C CA . LEU A 1 200 ? 12.344 -11.668 4.282 1.00 78.88 200 LEU A CA 1
ATOM 1491 C C . LEU A 1 200 ? 12.301 -10.724 3.077 1.00 78.88 200 LEU A C 1
ATOM 1493 O O . LEU A 1 200 ? 11.810 -9.601 3.168 1.00 78.88 200 LEU A O 1
ATOM 1497 N N . SER A 1 201 ? 12.780 -11.200 1.927 1.00 71.50 201 SER A N 1
ATOM 1498 C CA . SER A 1 201 ? 12.559 -10.533 0.641 1.00 71.50 201 SER A CA 1
ATOM 1499 C C . SER A 1 201 ? 11.176 -10.877 0.080 1.00 71.50 201 SER A C 1
ATOM 1501 O O . SER A 1 201 ? 10.568 -11.875 0.467 1.00 71.50 201 SER A O 1
ATOM 1503 N N . GLY A 1 202 ? 10.686 -10.099 -0.888 1.00 68.62 202 GLY A N 1
ATOM 1504 C CA . GLY A 1 202 ? 9.462 -10.451 -1.608 1.00 68.62 202 GLY A CA 1
ATOM 1505 C C . GLY A 1 202 ? 9.590 -11.777 -2.372 1.00 68.62 202 GLY A C 1
ATOM 1506 O O . GLY A 1 202 ? 10.674 -12.143 -2.830 1.00 68.62 202 GLY A O 1
ATOM 1507 N N . ASN A 1 203 ? 8.466 -12.481 -2.548 1.00 73.44 203 ASN A N 1
ATOM 1508 C CA . ASN A 1 203 ? 8.353 -13.693 -3.367 1.00 73.44 203 ASN A CA 1
ATOM 1509 C C . ASN A 1 203 ? 9.245 -14.856 -2.883 1.00 73.44 203 ASN A C 1
ATOM 1511 O O . ASN A 1 203 ? 10.008 -15.425 -3.663 1.00 73.44 203 ASN A O 1
ATOM 1515 N N . VAL A 1 204 ? 9.155 -15.230 -1.606 1.00 81.62 204 VAL A N 1
ATOM 1516 C CA . VAL A 1 204 ? 9.936 -16.324 -0.992 1.00 81.62 204 VAL A CA 1
ATOM 1517 C C . VAL A 1 204 ? 9.171 -17.649 -0.970 1.00 81.62 204 VAL A C 1
ATOM 1519 O O . VAL A 1 204 ? 7.944 -17.689 -1.055 1.00 81.62 204 VAL A O 1
ATOM 1522 N N . THR A 1 205 ? 9.892 -18.768 -0.878 1.00 80.88 205 THR A N 1
ATOM 1523 C CA . THR A 1 205 ? 9.264 -20.082 -0.680 1.00 80.88 205 THR A CA 1
ATOM 1524 C C . THR A 1 205 ? 8.860 -20.262 0.785 1.00 80.88 205 THR A C 1
ATOM 1526 O O . THR A 1 205 ? 9.552 -19.740 1.662 1.00 80.88 205 THR A O 1
ATOM 1529 N N . PRO A 1 206 ? 7.819 -21.055 1.096 1.00 78.62 206 PRO A N 1
ATOM 1530 C CA . PRO A 1 206 ? 7.491 -21.387 2.485 1.00 78.62 206 PRO A CA 1
ATOM 1531 C C . PRO A 1 206 ? 8.666 -22.005 3.262 1.00 78.62 206 PRO A C 1
ATOM 1533 O O . PRO A 1 206 ? 8.863 -21.698 4.430 1.00 78.62 206 PRO A O 1
ATOM 1536 N N . THR A 1 207 ? 9.541 -22.772 2.604 1.00 77.44 207 THR A N 1
ATOM 1537 C CA . THR A 1 207 ? 10.785 -23.268 3.224 1.00 77.44 207 THR A CA 1
ATOM 1538 C C . THR A 1 207 ? 11.747 -22.147 3.634 1.00 77.44 207 THR A C 1
ATOM 1540 O O . THR A 1 207 ? 12.404 -22.256 4.663 1.00 77.44 207 THR A O 1
ATOM 1543 N N . ALA A 1 208 ? 11.861 -21.072 2.846 1.00 78.50 208 ALA A N 1
ATOM 1544 C CA . ALA A 1 208 ? 12.687 -19.921 3.213 1.00 78.50 208 ALA A CA 1
ATOM 1545 C C . ALA A 1 208 ? 12.065 -19.135 4.377 1.00 78.50 208 ALA A C 1
ATOM 1547 O O . ALA A 1 208 ? 12.790 -18.642 5.236 1.00 78.50 208 ALA A O 1
ATOM 1548 N N . VAL A 1 209 ? 10.731 -19.081 4.446 1.00 83.50 209 VAL A N 1
ATOM 1549 C CA . VAL A 1 209 ? 10.012 -18.526 5.599 1.00 83.50 209 VAL A CA 1
ATOM 1550 C C . VAL A 1 209 ? 10.329 -19.313 6.868 1.00 83.50 209 VAL A C 1
ATOM 1552 O O . VAL A 1 209 ? 10.737 -18.699 7.846 1.00 83.50 209 VAL A O 1
ATOM 1555 N N . GLU A 1 210 ? 10.232 -20.647 6.844 1.00 82.25 210 GLU A N 1
ATOM 1556 C CA . GLU A 1 210 ? 10.538 -21.503 8.007 1.00 82.25 210 GLU A CA 1
ATOM 1557 C C . GLU A 1 210 ? 11.984 -21.344 8.516 1.00 82.25 210 GLU A C 1
ATOM 1559 O O . GLU A 1 210 ? 12.264 -21.577 9.688 1.00 82.25 210 GLU A O 1
ATOM 1564 N N . GLN A 1 211 ? 12.926 -20.947 7.653 1.00 80.25 211 GLN A N 1
ATOM 1565 C CA . GLN A 1 211 ? 14.314 -20.691 8.058 1.00 80.25 211 GLN A CA 1
ATOM 1566 C C . GLN A 1 211 ? 14.504 -19.341 8.759 1.00 80.25 211 GLN A C 1
ATOM 1568 O O . GLN A 1 211 ? 15.482 -19.168 9.489 1.00 80.25 211 GLN A O 1
ATOM 1573 N N . VAL A 1 212 ? 13.615 -18.376 8.513 1.00 82.62 212 VAL A N 1
ATOM 1574 C CA . VAL A 1 212 ? 13.765 -16.987 8.967 1.00 82.62 212 VAL A CA 1
ATOM 1575 C C . VAL A 1 212 ? 12.816 -16.657 10.114 1.00 82.62 212 VAL A C 1
ATOM 1577 O O . VAL A 1 212 ? 13.240 -15.989 11.062 1.00 82.62 212 VAL A O 1
ATOM 1580 N N . LEU A 1 213 ? 11.563 -17.115 10.035 1.00 82.38 213 LEU A N 1
ATOM 1581 C CA . LEU A 1 213 ? 10.542 -16.934 11.061 1.00 82.38 213 LEU A CA 1
ATOM 1582 C C . LEU A 1 213 ? 10.637 -18.074 12.092 1.00 82.38 213 LEU A C 1
ATOM 1584 O O . LEU A 1 213 ? 10.460 -19.235 11.731 1.00 82.38 213 LEU A O 1
ATOM 1588 N N . PRO A 1 214 ? 10.913 -17.791 13.377 1.00 69.94 214 PRO A N 1
ATOM 1589 C CA . PRO A 1 214 ? 11.033 -18.845 14.380 1.00 69.94 214 PRO A CA 1
ATOM 1590 C C . PRO A 1 214 ? 9.658 -19.394 14.795 1.00 69.94 214 PRO A C 1
ATOM 1592 O O . PRO A 1 214 ? 8.738 -18.619 15.061 1.00 69.94 214 PRO A O 1
ATOM 1595 N N . ASP A 1 215 ? 9.542 -20.717 14.975 1.00 70.94 215 ASP A N 1
ATOM 1596 C CA . ASP A 1 215 ? 8.338 -21.385 15.519 1.00 70.94 215 ASP A CA 1
ATOM 1597 C C . ASP A 1 215 ? 7.997 -20.925 16.961 1.00 70.94 215 ASP A C 1
ATOM 1599 O O . ASP A 1 215 ? 6.856 -21.014 17.412 1.00 70.94 215 ASP A O 1
ATOM 1603 N N . THR A 1 216 ? 8.985 -20.425 17.714 1.00 60.47 216 THR A N 1
ATOM 1604 C CA . THR A 1 216 ? 8.874 -20.079 19.147 1.00 60.47 216 THR A CA 1
ATOM 1605 C C . THR A 1 216 ? 8.207 -18.733 19.433 1.00 60.47 216 THR A C 1
ATOM 1607 O O . THR A 1 216 ? 8.173 -18.309 20.586 1.00 60.47 216 THR A O 1
ATOM 1610 N N . VAL A 1 217 ? 7.748 -18.027 18.399 1.00 59.75 217 VAL A N 1
ATOM 1611 C CA . VAL A 1 217 ? 7.186 -16.673 18.517 1.00 59.75 217 VAL A CA 1
ATOM 1612 C C . VAL A 1 217 ? 5.648 -16.688 18.563 1.00 59.75 217 VAL A C 1
ATOM 1614 O O . VAL A 1 217 ? 5.025 -15.720 18.982 1.00 59.75 217 VAL A O 1
ATOM 1617 N N . SER A 1 218 ? 5.028 -17.818 18.204 1.00 61.16 218 SER A N 1
ATOM 1618 C CA . SER A 1 218 ? 3.577 -17.972 18.006 1.00 61.16 218 SER A CA 1
ATOM 1619 C C . SER A 1 218 ? 2.723 -18.017 19.284 1.00 61.16 218 SER A C 1
ATOM 1621 O O . SER A 1 218 ? 1.502 -17.930 19.200 1.00 61.16 218 SER A O 1
ATOM 1623 N N . ASN A 1 219 ? 3.303 -18.219 20.463 1.00 54.19 219 ASN A N 1
ATOM 1624 C CA . ASN A 1 219 ? 2.573 -18.723 21.635 1.00 54.19 219 ASN A CA 1
ATOM 1625 C C . ASN A 1 219 ? 1.795 -17.676 22.463 1.00 54.19 219 ASN A C 1
ATOM 1627 O O . ASN A 1 219 ? 1.279 -18.049 23.515 1.00 54.19 219 ASN A O 1
ATOM 1631 N N . ASP A 1 220 ? 1.651 -16.424 22.003 1.00 63.47 220 ASP A N 1
ATOM 1632 C CA . ASP A 1 220 ? 0.961 -15.364 22.773 1.00 63.47 220 ASP A CA 1
ATOM 1633 C C . ASP A 1 220 ? -0.125 -14.567 22.012 1.00 63.47 220 ASP A C 1
ATOM 1635 O O . ASP A 1 220 ? -0.744 -13.655 22.557 1.00 63.47 220 ASP A O 1
ATOM 1639 N N . PHE A 1 221 ? -0.443 -14.921 20.762 1.00 76.88 221 PHE A N 1
ATOM 1640 C CA . PHE A 1 221 ? -1.416 -14.156 19.964 1.00 76.88 221 PHE A CA 1
ATOM 1641 C C . PHE A 1 221 ? -2.846 -14.166 20.526 1.00 76.88 221 PHE A C 1
ATOM 1643 O O . PHE A 1 221 ? -3.556 -13.165 20.440 1.00 76.88 221 PHE A O 1
ATOM 1650 N N . SER A 1 222 ? -3.270 -15.240 21.196 1.00 75.62 222 SER A N 1
ATOM 1651 C CA . SER A 1 222 ? -4.604 -15.282 21.810 1.00 75.62 222 SER A CA 1
ATOM 1652 C C . SER A 1 222 ? -4.786 -14.265 22.945 1.00 75.62 222 SER A C 1
ATOM 1654 O O . SER A 1 222 ? -5.898 -13.776 23.154 1.00 75.62 222 SER A O 1
ATOM 1656 N N . SER A 1 223 ? -3.718 -13.943 23.689 1.00 79.62 223 SER A N 1
ATOM 1657 C CA . SER A 1 223 ? -3.784 -12.960 24.780 1.00 79.62 223 SER A CA 1
ATOM 1658 C C . SER A 1 223 ? -3.828 -11.530 24.226 1.00 79.62 223 SER A C 1
ATOM 1660 O O . SER A 1 223 ? -4.601 -10.706 24.721 1.00 79.62 223 SER A O 1
ATOM 1662 N N . LEU A 1 224 ? -3.084 -11.277 23.142 1.00 83.81 224 LEU A N 1
ATOM 1663 C CA . LEU A 1 224 ? -3.101 -10.042 22.359 1.00 83.81 224 LEU A CA 1
ATOM 1664 C C . LEU A 1 224 ? -4.510 -9.734 21.849 1.00 83.81 224 LEU A C 1
ATOM 1666 O O . LEU A 1 224 ? -5.065 -8.688 22.177 1.00 83.81 224 LEU A O 1
ATOM 1670 N N . VAL A 1 225 ? -5.132 -10.676 21.133 1.00 84.62 225 VAL A N 1
ATOM 1671 C CA . VAL A 1 225 ? -6.486 -10.502 20.578 1.00 84.62 225 VAL A CA 1
ATOM 1672 C C . VAL A 1 225 ? -7.516 -10.264 21.689 1.00 84.62 225 VAL A C 1
ATOM 1674 O O . VAL A 1 225 ? -8.354 -9.364 21.587 1.00 84.62 225 VAL A O 1
ATOM 1677 N N . GLY A 1 226 ? -7.421 -11.021 22.788 1.00 81.25 226 GLY A N 1
ATOM 1678 C CA . GLY A 1 226 ? -8.268 -10.821 23.962 1.00 81.25 226 GLY A CA 1
ATOM 1679 C C . GLY A 1 226 ? -8.086 -9.443 24.605 1.00 81.25 226 GLY A C 1
ATOM 1680 O O . GLY A 1 226 ? -9.069 -8.840 25.026 1.00 81.25 226 GLY A O 1
ATOM 1681 N N . SER A 1 227 ? -6.860 -8.921 24.645 1.00 83.75 227 SER A N 1
ATOM 1682 C CA . SER A 1 227 ? -6.566 -7.586 25.177 1.00 83.75 227 SER A CA 1
ATOM 1683 C C . SER A 1 227 ? -7.139 -6.496 24.274 1.00 83.75 227 SER A C 1
ATOM 1685 O O . SER A 1 227 ? -7.883 -5.645 24.762 1.00 83.75 227 SER A O 1
ATOM 1687 N N . THR A 1 228 ? -6.900 -6.573 22.959 1.00 86.31 228 THR A N 1
ATOM 1688 C CA . THR A 1 228 ? -7.436 -5.634 21.957 1.00 86.31 228 THR A CA 1
ATOM 1689 C C . THR A 1 228 ? -8.953 -5.525 22.030 1.00 86.31 228 THR A C 1
ATOM 1691 O O . THR A 1 228 ? -9.503 -4.423 22.024 1.00 86.31 228 THR A O 1
ATOM 1694 N N . ARG A 1 229 ? -9.641 -6.663 22.192 1.00 85.75 229 ARG A N 1
ATOM 1695 C CA . ARG A 1 229 ? -11.104 -6.729 22.296 1.00 85.75 229 ARG A CA 1
ATOM 1696 C C . ARG A 1 229 ? -11.686 -5.788 23.352 1.00 85.75 229 ARG A C 1
ATOM 1698 O O . ARG A 1 229 ? -12.770 -5.258 23.121 1.00 85.75 229 ARG A O 1
ATOM 1705 N N . TYR A 1 230 ? -10.996 -5.567 24.471 1.00 84.75 230 TYR A N 1
ATOM 1706 C CA . TYR A 1 230 ? -11.491 -4.768 25.600 1.00 84.75 230 TYR A CA 1
ATOM 1707 C C . TYR A 1 230 ? -10.772 -3.423 25.782 1.00 84.75 230 TYR A C 1
ATOM 1709 O O . TYR A 1 230 ? -11.026 -2.731 26.770 1.00 84.75 230 TYR A O 1
ATOM 1717 N N . LEU A 1 231 ? -9.899 -3.024 24.851 1.00 83.31 231 LEU A N 1
ATOM 1718 C CA . LEU A 1 231 ? -9.277 -1.700 24.891 1.00 83.31 231 LEU A CA 1
ATOM 1719 C C . LEU A 1 231 ? -10.320 -0.589 24.710 1.00 83.31 231 LEU A C 1
ATOM 1721 O O . LEU A 1 231 ? -11.318 -0.750 24.000 1.00 83.31 231 LEU A O 1
ATOM 1725 N N . GLN A 1 232 ? -10.072 0.545 25.363 1.00 78.12 232 GLN A N 1
ATOM 1726 C CA . GLN A 1 232 ? -10.803 1.791 25.119 1.00 78.12 232 GLN A CA 1
ATOM 1727 C C . GLN A 1 232 ? -10.509 2.300 23.703 1.00 78.12 232 GLN A C 1
ATOM 1729 O O . GLN A 1 232 ? -9.406 2.077 23.212 1.00 78.12 232 GLN A O 1
ATOM 1734 N N . GLU A 1 233 ? -11.458 3.004 23.083 1.00 72.62 233 GLU A N 1
ATOM 1735 C CA . GLU A 1 233 ? -11.335 3.513 21.702 1.00 72.62 233 GLU A CA 1
ATOM 1736 C C . GLU A 1 233 ? -10.084 4.369 21.496 1.00 72.62 233 GLU A C 1
ATOM 1738 O O . GLU A 1 233 ? -9.298 4.070 20.614 1.00 72.62 233 GLU A O 1
ATOM 1743 N N . VAL A 1 234 ? -9.761 5.267 22.434 1.00 61.75 234 VAL A N 1
ATOM 1744 C CA . VAL A 1 234 ? -8.522 6.080 22.406 1.00 61.75 234 VAL A CA 1
ATOM 1745 C C . VAL A 1 234 ? -7.213 5.268 22.347 1.00 61.75 234 VAL A C 1
ATOM 1747 O O . VAL A 1 234 ? -6.142 5.795 22.065 1.00 61.75 234 VAL A O 1
ATOM 1750 N N . ARG A 1 235 ? -7.249 3.975 22.692 1.00 78.25 235 ARG A N 1
ATOM 1751 C CA . ARG A 1 235 ? -6.089 3.072 22.608 1.00 78.25 235 ARG A CA 1
ATOM 1752 C C . ARG A 1 235 ? -6.064 2.273 21.302 1.00 78.25 235 ARG A C 1
ATOM 1754 O O . ARG A 1 235 ? -5.063 1.603 21.058 1.00 78.25 235 ARG A O 1
ATOM 1761 N N . LEU A 1 236 ? -7.131 2.318 20.504 1.00 86.88 236 LEU A N 1
ATOM 1762 C CA . LEU A 1 236 ? -7.229 1.678 19.194 1.00 86.88 236 LEU A CA 1
ATOM 1763 C C . LEU A 1 236 ? -6.503 2.499 18.124 1.00 86.88 236 LEU A C 1
ATOM 1765 O O . LEU A 1 236 ? -5.821 1.894 17.304 1.00 86.88 236 LEU A O 1
ATOM 1769 N N . ASP A 1 237 ? -6.522 3.832 18.208 1.00 82.19 237 ASP A N 1
ATOM 1770 C CA . ASP A 1 237 ? -5.853 4.732 17.251 1.00 82.19 237 ASP A CA 1
ATOM 1771 C C . ASP A 1 237 ? -4.379 4.377 17.037 1.00 82.19 237 ASP A C 1
ATOM 1773 O O . ASP A 1 237 ? -3.902 4.303 15.910 1.00 82.19 237 ASP A O 1
ATOM 1777 N N . GLY A 1 238 ? -3.644 4.082 18.116 1.00 79.06 238 GLY A N 1
ATOM 1778 C CA . GLY A 1 238 ? -2.239 3.678 18.017 1.00 79.06 238 GLY A CA 1
ATOM 1779 C C . GLY A 1 238 ? -2.052 2.347 17.280 1.00 79.06 238 GLY A C 1
ATOM 1780 O O . GLY A 1 238 ? -1.119 2.206 16.492 1.00 79.06 238 GLY A O 1
ATOM 1781 N N . ILE A 1 239 ? -2.952 1.381 17.501 1.00 88.38 239 ILE A N 1
ATOM 1782 C CA . ILE A 1 239 ? -2.947 0.073 16.823 1.00 88.38 239 ILE A CA 1
ATOM 1783 C C . ILE A 1 239 ? -3.215 0.266 15.331 1.00 88.38 239 ILE A C 1
ATOM 1785 O O . ILE A 1 239 ? -2.493 -0.284 14.503 1.00 88.38 239 ILE A O 1
ATOM 1789 N N . ILE A 1 240 ? -4.232 1.060 15.012 1.00 87.38 240 ILE A N 1
ATOM 1790 C CA . ILE A 1 240 ? -4.669 1.378 13.654 1.00 87.38 240 ILE A CA 1
ATOM 1791 C C . ILE A 1 240 ? -3.565 2.123 12.902 1.00 87.38 240 ILE A C 1
ATOM 1793 O O . ILE A 1 240 ? -3.109 1.678 11.851 1.00 87.38 240 ILE A O 1
ATOM 1797 N N . GLN A 1 241 ? -3.026 3.190 13.492 1.00 84.25 241 GLN A N 1
ATOM 1798 C CA . GLN A 1 241 ? -1.939 3.964 12.904 1.00 84.25 241 GLN A CA 1
ATOM 1799 C C . GLN A 1 241 ? -0.701 3.100 12.639 1.00 84.25 241 GLN A C 1
ATOM 1801 O O . GLN A 1 241 ? -0.052 3.272 11.609 1.00 84.25 241 GLN A O 1
ATOM 1806 N N . ALA A 1 242 ? -0.360 2.174 13.541 1.00 82.69 242 ALA A N 1
ATOM 1807 C CA . ALA A 1 242 ? 0.736 1.230 13.333 1.00 82.69 242 ALA A CA 1
ATOM 1808 C C . ALA A 1 242 ? 0.421 0.198 12.231 1.00 82.69 242 ALA A C 1
ATOM 1810 O O . ALA A 1 242 ? 1.301 -0.145 11.442 1.00 82.69 242 ALA A O 1
ATOM 1811 N N . GLY A 1 243 ? -0.830 -0.264 12.156 1.00 85.00 243 GLY A N 1
ATOM 1812 C CA . GLY A 1 243 ? -1.337 -1.188 11.140 1.00 85.00 243 GLY A CA 1
ATOM 1813 C C . GLY A 1 243 ? -1.444 -0.598 9.730 1.00 85.00 243 GLY A C 1
ATOM 1814 O O . GLY A 1 243 ? -1.433 -1.353 8.755 1.00 85.00 243 GLY A O 1
ATOM 1815 N N . ASN A 1 244 ? -1.469 0.731 9.622 1.00 82.31 244 ASN A N 1
ATOM 1816 C CA . ASN A 1 244 ? -1.559 1.470 8.361 1.00 82.31 244 ASN A CA 1
ATOM 1817 C C . ASN A 1 244 ? -0.242 2.131 7.922 1.00 82.31 244 ASN A C 1
ATOM 1819 O O . ASN A 1 244 ? -0.198 2.764 6.867 1.00 82.31 244 ASN A O 1
ATOM 1823 N N . GLN A 1 245 ? 0.857 1.983 8.674 1.00 70.81 245 GLN A N 1
ATOM 1824 C CA . GLN A 1 245 ? 2.163 2.521 8.258 1.00 70.81 245 GLN A CA 1
ATOM 1825 C C . GLN A 1 245 ? 2.577 1.952 6.891 1.00 70.81 245 GLN A C 1
ATOM 1827 O O . GLN A 1 245 ? 2.799 0.750 6.771 1.00 70.81 245 GLN A O 1
ATOM 1832 N N . GLY A 1 246 ? 2.687 2.808 5.869 1.00 57.81 246 GLY A N 1
ATOM 1833 C CA . GLY A 1 246 ? 3.018 2.396 4.496 1.00 57.81 246 GLY A CA 1
ATOM 1834 C C . GLY A 1 246 ? 1.867 1.727 3.728 1.00 57.81 246 GLY A C 1
ATOM 1835 O O . GLY A 1 246 ? 2.129 0.980 2.796 1.00 57.81 246 GLY A O 1
ATOM 1836 N N . ALA A 1 247 ? 0.610 1.940 4.137 1.00 51.91 247 ALA A N 1
ATOM 1837 C CA . ALA A 1 247 ? -0.591 1.390 3.494 1.00 51.91 247 ALA A CA 1
ATOM 1838 C C . ALA A 1 247 ? -1.344 2.402 2.594 1.00 51.91 247 ALA A C 1
ATOM 1840 O O . ALA A 1 247 ? -2.477 2.148 2.202 1.00 51.91 247 ALA A O 1
ATOM 1841 N N . GLY A 1 248 ? -0.739 3.555 2.283 1.00 51.53 248 GLY A N 1
ATOM 1842 C CA . GLY A 1 248 ? -1.323 4.556 1.379 1.00 51.53 248 GLY A CA 1
ATOM 1843 C C . GLY A 1 248 ? -1.234 4.161 -0.105 1.00 51.53 248 GLY A C 1
ATOM 1844 O O . GLY A 1 248 ? -0.597 3.161 -0.437 1.00 51.53 248 GLY A O 1
ATOM 1845 N N . PRO A 1 249 ? -1.837 4.942 -1.026 1.00 51.59 249 PRO A N 1
ATOM 1846 C CA . PRO A 1 249 ? -1.711 4.694 -2.459 1.00 51.59 249 PRO A CA 1
ATOM 1847 C C . PRO A 1 249 ? -0.236 4.687 -2.874 1.00 51.59 249 PRO A C 1
ATOM 1849 O O . PRO A 1 249 ? 0.489 5.648 -2.612 1.00 51.59 249 PRO A O 1
ATOM 1852 N N . ASN A 1 250 ? 0.183 3.607 -3.540 1.00 62.22 250 ASN A N 1
ATOM 1853 C CA . ASN A 1 250 ? 1.561 3.397 -3.977 1.00 62.22 250 ASN A CA 1
ATOM 1854 C C . ASN A 1 250 ? 2.102 4.602 -4.759 1.00 62.22 250 ASN A C 1
ATOM 1856 O O . ASN A 1 250 ? 1.539 5.012 -5.782 1.00 62.22 250 ASN A O 1
ATOM 1860 N N . ARG A 1 251 ? 3.251 5.111 -4.335 1.00 70.94 251 ARG A N 1
ATOM 1861 C CA . ARG A 1 251 ? 4.003 6.166 -5.002 1.00 70.94 251 ARG A CA 1
ATOM 1862 C C . ARG A 1 251 ? 5.046 5.519 -5.895 1.00 70.94 251 ARG A C 1
ATOM 1864 O O . ARG A 1 251 ? 5.895 4.781 -5.433 1.00 70.94 251 ARG A O 1
ATOM 1871 N N . ALA A 1 252 ? 4.981 5.837 -7.187 1.00 74.44 252 ALA A N 1
ATOM 1872 C CA . ALA A 1 252 ? 5.899 5.284 -8.174 1.00 74.44 252 ALA A CA 1
ATOM 1873 C C . ALA A 1 252 ? 7.376 5.518 -7.797 1.00 74.44 252 ALA A C 1
ATOM 1875 O O . ALA A 1 252 ? 7.710 6.574 -7.243 1.00 74.44 252 ALA A O 1
ATOM 1876 N N . PRO A 1 253 ? 8.277 4.599 -8.184 1.00 75.44 253 PRO A N 1
ATOM 1877 C CA . PRO A 1 253 ? 9.677 4.699 -7.825 1.00 75.44 253 PRO A CA 1
ATOM 1878 C C . PRO A 1 253 ? 10.320 5.884 -8.543 1.00 75.44 253 PRO A C 1
ATOM 1880 O O . PRO A 1 253 ? 9.953 6.244 -9.662 1.00 75.44 253 PRO A O 1
ATOM 1883 N N . LEU A 1 254 ? 11.349 6.465 -7.937 1.00 76.06 254 LEU A N 1
ATOM 1884 C CA . LEU A 1 254 ? 12.196 7.464 -8.576 1.00 76.06 254 LEU A CA 1
ATOM 1885 C C . LEU A 1 254 ? 13.469 6.793 -9.090 1.00 76.06 254 LEU A C 1
ATOM 1887 O O . LEU A 1 254 ? 14.124 6.062 -8.352 1.00 76.06 254 LEU A O 1
ATOM 1891 N N . ILE A 1 255 ? 13.866 7.089 -10.327 1.00 86.50 255 ILE A N 1
ATOM 1892 C CA . ILE A 1 255 ? 15.165 6.708 -10.894 1.00 86.50 255 ILE A CA 1
ATOM 1893 C C . ILE A 1 255 ? 15.856 7.935 -11.490 1.00 86.50 255 ILE A C 1
ATOM 1895 O O . ILE A 1 255 ? 15.224 8.790 -12.106 1.00 86.50 255 ILE A O 1
ATOM 1899 N N . SER A 1 256 ? 17.167 8.042 -11.284 1.00 79.31 256 SER A N 1
ATOM 1900 C CA . SER A 1 256 ? 17.984 9.173 -11.723 1.00 79.31 256 SER A CA 1
ATOM 1901 C C . SER A 1 256 ? 19.417 8.749 -12.055 1.00 79.31 256 SER A C 1
ATOM 1903 O O . SER A 1 256 ? 19.880 7.677 -11.665 1.00 79.31 256 SER A O 1
ATOM 1905 N N . GLY A 1 257 ? 20.132 9.602 -12.786 1.00 77.50 257 GLY A N 1
ATOM 1906 C CA . GLY A 1 257 ? 21.528 9.401 -13.169 1.00 77.50 257 GLY A CA 1
ATOM 1907 C C . GLY A 1 257 ? 21.774 9.781 -14.626 1.00 77.50 257 GLY A C 1
ATOM 1908 O O . GLY A 1 257 ? 20.897 9.614 -15.470 1.00 77.50 257 GLY A O 1
ATOM 1909 N N . THR A 1 258 ? 22.981 10.271 -14.916 1.00 81.69 258 THR A N 1
ATOM 1910 C CA . THR A 1 258 ? 23.385 10.678 -16.269 1.00 81.69 258 THR A CA 1
ATOM 1911 C C . THR A 1 258 ? 24.642 9.907 -16.680 1.00 81.69 258 THR A C 1
ATOM 1913 O O . THR A 1 258 ? 25.699 10.123 -16.082 1.00 81.69 258 THR A O 1
ATOM 1916 N N . PRO A 1 259 ? 24.564 8.997 -17.665 1.00 81.94 259 PRO A N 1
ATOM 1917 C CA . PRO A 1 259 ? 25.738 8.312 -18.194 1.00 81.94 259 PRO A CA 1
ATOM 1918 C C . PRO A 1 259 ? 26.591 9.242 -19.060 1.00 81.94 259 PRO A C 1
ATOM 1920 O O . PRO A 1 259 ? 26.127 10.280 -19.534 1.00 81.94 259 PRO A O 1
ATOM 1923 N N . VAL A 1 260 ? 27.833 8.832 -19.330 1.00 77.31 260 VAL A N 1
ATOM 1924 C CA . VAL A 1 260 ? 28.635 9.461 -20.389 1.00 77.31 260 VAL A CA 1
ATOM 1925 C C . VAL A 1 260 ? 27.951 9.249 -21.743 1.00 77.31 260 VAL A C 1
ATOM 1927 O O . VAL A 1 260 ? 27.535 8.140 -22.069 1.00 77.31 260 VAL A O 1
ATOM 1930 N N . SER A 1 261 ? 27.822 10.313 -22.534 1.00 79.25 261 SER A N 1
ATOM 1931 C CA . SER A 1 261 ? 27.165 10.264 -23.848 1.00 79.25 261 SER A CA 1
ATOM 1932 C C . SER A 1 261 ? 28.044 9.645 -24.934 1.00 79.25 261 SER A C 1
ATOM 1934 O O . SER A 1 261 ? 27.528 9.247 -25.976 1.00 79.25 261 SER A O 1
ATOM 1936 N N . SER A 1 262 ? 29.353 9.525 -24.691 1.00 82.38 262 SER A N 1
ATOM 1937 C CA . SER A 1 262 ? 30.286 8.854 -25.591 1.00 82.38 262 SER A CA 1
ATOM 1938 C C . SER A 1 262 ? 31.321 8.006 -24.851 1.00 82.38 262 SER A C 1
ATOM 1940 O O . SER A 1 262 ? 31.681 8.274 -23.703 1.00 82.38 262 SER A O 1
ATOM 1942 N N . VAL A 1 263 ? 31.802 6.963 -25.522 1.00 86.38 263 VAL A N 1
ATOM 1943 C CA . VAL A 1 263 ? 32.885 6.093 -25.063 1.00 86.38 263 VAL A CA 1
ATOM 1944 C C . VAL A 1 263 ? 33.779 5.734 -26.250 1.00 86.38 263 VAL A C 1
ATOM 1946 O O . VAL A 1 263 ? 33.311 5.296 -27.298 1.00 86.38 263 VAL A O 1
ATOM 1949 N N . ALA A 1 264 ? 35.088 5.934 -26.110 1.00 83.50 264 ALA A N 1
ATOM 1950 C CA . ALA A 1 264 ? 36.027 5.537 -27.152 1.00 83.50 264 ALA A CA 1
ATOM 1951 C C . ALA A 1 264 ? 36.184 4.010 -27.192 1.00 83.50 264 ALA A C 1
ATOM 1953 O O . ALA A 1 264 ? 36.107 3.333 -26.162 1.00 83.50 264 ALA A O 1
ATOM 1954 N N . VAL A 1 265 ? 36.474 3.460 -28.370 1.00 82.75 265 VAL A N 1
ATOM 1955 C CA . VAL A 1 265 ? 36.833 2.045 -28.523 1.00 82.75 265 VAL A CA 1
ATOM 1956 C C . VAL A 1 265 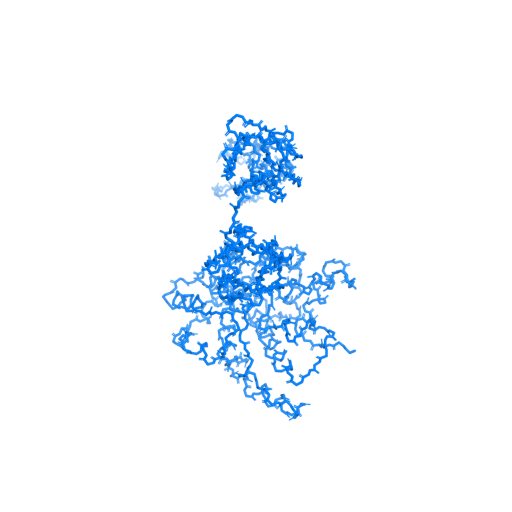? 37.941 1.653 -27.541 1.00 82.75 265 VAL A C 1
ATOM 1958 O O . VAL A 1 265 ? 38.882 2.407 -27.290 1.00 82.75 265 VAL A O 1
ATOM 1961 N N . ASN A 1 266 ? 37.830 0.453 -26.975 1.00 81.25 266 ASN A N 1
ATOM 1962 C CA . ASN A 1 266 ? 38.695 -0.094 -25.927 1.00 81.25 266 ASN A CA 1
ATOM 1963 C C . ASN A 1 266 ? 38.656 0.645 -24.573 1.00 81.25 266 ASN A C 1
ATOM 1965 O O . ASN A 1 266 ? 39.425 0.291 -23.680 1.00 81.25 266 ASN A O 1
ATOM 1969 N N . SER A 1 267 ? 37.767 1.626 -24.386 1.00 84.25 267 SER A N 1
ATOM 1970 C CA . SER A 1 267 ? 37.544 2.279 -23.088 1.00 84.25 267 SER A CA 1
ATOM 1971 C C . SER A 1 267 ? 36.358 1.659 -22.354 1.00 84.25 267 SER A C 1
ATOM 1973 O O . SER A 1 267 ? 35.396 1.210 -22.969 1.00 84.25 267 SER A O 1
ATOM 1975 N N . THR A 1 268 ? 36.408 1.618 -21.025 1.00 87.56 268 THR A N 1
ATOM 1976 C CA . THR A 1 268 ? 35.308 1.062 -20.228 1.00 87.56 268 THR A CA 1
ATOM 1977 C C . THR A 1 268 ? 34.180 2.077 -20.080 1.00 87.56 268 THR A C 1
ATOM 1979 O O . THR A 1 268 ? 34.384 3.164 -19.547 1.00 87.56 268 THR A O 1
ATOM 1982 N N . PHE A 1 269 ? 32.976 1.686 -20.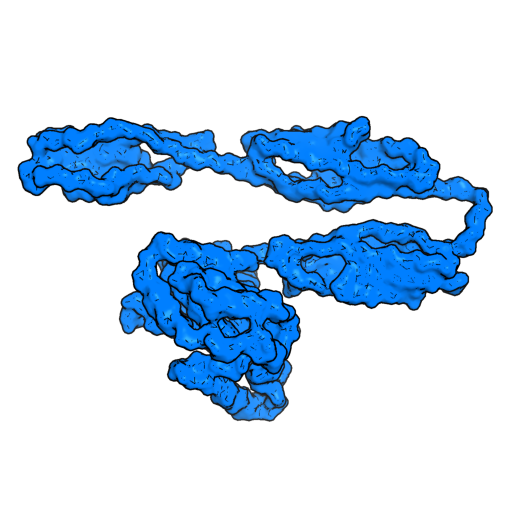487 1.00 90.19 269 PHE A N 1
ATOM 1983 C CA . PHE A 1 269 ? 31.730 2.331 -20.099 1.00 90.19 269 PHE A CA 1
ATOM 1984 C C . PHE A 1 269 ? 31.261 1.743 -18.764 1.00 90.19 269 PHE A C 1
ATOM 1986 O O . PHE A 1 269 ? 31.236 0.520 -18.598 1.00 90.19 269 PHE A O 1
ATOM 1993 N N . ASN A 1 270 ? 30.891 2.597 -17.813 1.00 92.31 270 ASN A N 1
ATOM 1994 C CA . ASN A 1 270 ? 30.309 2.192 -16.537 1.00 92.31 270 ASN A CA 1
ATOM 1995 C C . ASN A 1 270 ? 29.303 3.252 -16.085 1.00 92.31 270 ASN A C 1
ATOM 1997 O O . ASN A 1 270 ? 29.660 4.420 -15.934 1.00 92.31 270 ASN A O 1
ATOM 2001 N N . PHE A 1 271 ? 28.060 2.837 -15.873 1.00 93.25 271 PHE A N 1
ATOM 2002 C CA . PHE A 1 271 ? 26.996 3.690 -15.377 1.00 93.25 271 PHE A CA 1
ATOM 2003 C C . PHE A 1 271 ? 26.108 2.917 -14.407 1.00 93.25 271 PHE A C 1
ATOM 2005 O O . PHE A 1 271 ? 25.603 1.851 -14.751 1.00 93.25 271 PHE A O 1
ATOM 2012 N N . THR A 1 272 ? 25.879 3.484 -13.225 1.00 93.56 272 THR A N 1
ATOM 2013 C CA . THR A 1 272 ? 24.934 2.966 -12.230 1.00 93.56 272 THR A CA 1
ATOM 2014 C C . THR A 1 272 ? 23.917 4.063 -11.925 1.00 93.56 272 THR A C 1
ATOM 2016 O O . THR A 1 272 ? 24.337 5.139 -11.489 1.00 93.56 272 THR A O 1
ATOM 2019 N N . PRO A 1 273 ? 22.613 3.836 -12.159 1.00 89.38 273 PRO A N 1
ATOM 2020 C CA . PRO A 1 273 ? 21.579 4.778 -11.760 1.00 89.38 273 PRO A CA 1
ATOM 2021 C C . PRO A 1 273 ? 21.381 4.764 -10.238 1.00 89.38 273 PRO A C 1
ATOM 2023 O O . PRO A 1 273 ? 21.680 3.780 -9.562 1.00 89.38 273 PRO A O 1
ATOM 2026 N N . THR A 1 274 ? 20.820 5.843 -9.705 1.00 89.31 274 THR A N 1
ATOM 2027 C CA . THR A 1 274 ? 20.280 5.885 -8.343 1.00 89.31 274 THR A CA 1
ATOM 2028 C C . THR A 1 274 ? 18.774 5.725 -8.432 1.00 89.31 274 THR A C 1
ATOM 2030 O O . THR A 1 274 ? 18.134 6.457 -9.188 1.00 89.31 274 THR A O 1
ATOM 2033 N N . ALA A 1 275 ? 18.200 4.817 -7.648 1.00 84.69 275 ALA A N 1
ATOM 2034 C CA . ALA A 1 275 ? 16.757 4.697 -7.532 1.00 84.69 275 ALA A CA 1
ATOM 2035 C C . ALA A 1 275 ? 16.321 4.589 -6.070 1.00 84.69 275 ALA A C 1
ATOM 2037 O O . ALA A 1 275 ? 17.077 4.111 -5.221 1.00 84.69 275 ALA A O 1
ATOM 2038 N N . SER A 1 276 ? 15.117 5.067 -5.790 1.00 79.31 276 SER A N 1
ATOM 2039 C CA . SER A 1 276 ? 14.514 5.078 -4.461 1.00 79.31 276 SER A CA 1
ATOM 2040 C C . SER A 1 276 ? 13.008 4.956 -4.576 1.00 79.31 276 SER A C 1
ATOM 2042 O O . SER A 1 276 ? 12.429 5.414 -5.558 1.00 79.31 276 SER A O 1
ATOM 2044 N N . ASP A 1 277 ? 12.391 4.423 -3.537 1.00 79.69 277 ASP A N 1
ATOM 2045 C CA . ASP A 1 277 ? 10.948 4.349 -3.413 1.00 79.69 277 ASP A CA 1
ATOM 2046 C C . ASP A 1 277 ? 10.499 5.039 -2.123 1.00 79.69 277 ASP A C 1
ATOM 2048 O O . ASP A 1 277 ? 11.173 4.918 -1.095 1.00 79.69 277 ASP A O 1
ATOM 2052 N N . ALA A 1 278 ? 9.411 5.806 -2.184 1.00 59.56 278 ALA A N 1
ATOM 2053 C CA . ALA A 1 278 ? 8.930 6.575 -1.037 1.00 59.56 278 ALA A CA 1
ATOM 2054 C C . ALA A 1 278 ? 8.179 5.704 -0.017 1.00 59.56 278 ALA A C 1
ATOM 2056 O O . ALA A 1 278 ? 8.123 6.063 1.161 1.00 59.56 278 ALA A O 1
ATOM 2057 N N . ASP A 1 279 ? 7.638 4.570 -0.457 1.00 62.34 279 ASP A N 1
ATOM 2058 C CA . ASP A 1 279 ? 6.936 3.586 0.367 1.00 62.34 279 ASP A CA 1
ATOM 2059 C C . ASP A 1 279 ? 7.892 2.516 0.917 1.00 62.34 279 ASP A C 1
ATOM 2061 O O . ASP A 1 279 ? 7.522 1.700 1.759 1.00 62.34 279 ASP A O 1
ATOM 2065 N N . GLY A 1 280 ? 9.164 2.569 0.509 1.00 57.69 280 GLY A N 1
ATOM 2066 C CA . GLY A 1 280 ? 10.180 1.594 0.890 1.00 57.69 280 GLY A CA 1
ATOM 2067 C C . GLY A 1 280 ? 10.098 0.313 0.064 1.00 57.69 280 GLY A C 1
ATOM 2068 O O . GLY A 1 280 ? 10.664 -0.716 0.461 1.00 57.69 280 GLY A O 1
ATOM 2069 N N . ASP A 1 281 ? 9.422 0.358 -1.088 1.00 67.06 281 ASP A N 1
ATOM 2070 C CA . ASP A 1 281 ? 9.335 -0.790 -1.970 1.00 67.06 281 ASP A CA 1
ATOM 2071 C C . ASP A 1 281 ? 10.703 -1.183 -2.542 1.00 67.06 281 ASP A C 1
ATOM 2073 O O . ASP A 1 281 ? 11.550 -0.349 -2.870 1.00 67.06 281 ASP A O 1
ATOM 2077 N N . GLN A 1 282 ? 10.971 -2.494 -2.630 1.00 72.69 282 GLN A N 1
ATOM 2078 C CA . GLN A 1 282 ? 12.220 -2.956 -3.227 1.00 72.69 282 GLN A CA 1
ATOM 2079 C C . GLN A 1 282 ? 12.093 -2.878 -4.735 1.00 72.69 282 GLN A C 1
ATOM 2081 O O . GLN A 1 282 ? 11.137 -3.353 -5.345 1.00 72.69 282 GLN A O 1
ATOM 2086 N N . LEU A 1 283 ? 13.146 -2.336 -5.312 1.00 82.56 283 LEU A N 1
ATOM 2087 C CA . LEU A 1 283 ? 13.197 -1.980 -6.705 1.00 82.56 283 LEU A CA 1
ATOM 2088 C C . LEU A 1 283 ? 13.744 -3.136 -7.533 1.00 82.56 283 LEU A C 1
ATOM 2090 O O . LEU A 1 283 ? 14.727 -3.781 -7.164 1.00 82.56 283 LEU A O 1
ATOM 2094 N N . SER A 1 284 ? 13.112 -3.375 -8.674 1.00 85.25 284 SER A N 1
ATOM 2095 C CA . SER A 1 284 ? 13.589 -4.300 -9.697 1.00 85.25 284 SER A CA 1
ATOM 2096 C C . SER A 1 284 ? 13.941 -3.529 -10.963 1.00 85.25 284 SER A C 1
ATOM 2098 O O . SER A 1 284 ? 13.175 -2.670 -11.397 1.00 85.25 284 SER A O 1
ATOM 2100 N N . PHE A 1 285 ? 15.104 -3.814 -11.555 1.00 93.69 285 PHE A N 1
ATOM 2101 C CA . PHE A 1 285 ? 15.586 -3.089 -12.729 1.00 93.69 285 PHE A CA 1
ATOM 2102 C C . PHE A 1 285 ? 15.516 -3.940 -13.998 1.00 93.69 285 PHE A C 1
ATOM 2104 O O . PHE A 1 285 ? 15.795 -5.141 -13.993 1.00 93.69 285 PHE A O 1
ATOM 2111 N N . ASN A 1 286 ? 15.210 -3.294 -15.118 1.00 90.75 286 ASN A N 1
ATOM 2112 C CA . ASN A 1 286 ? 15.302 -3.873 -16.453 1.00 90.75 286 ASN A CA 1
ATOM 2113 C C . ASN A 1 286 ? 16.010 -2.913 -17.418 1.00 90.75 286 ASN A C 1
ATOM 2115 O O . ASN A 1 286 ? 16.188 -1.730 -17.127 1.00 90.75 286 ASN A O 1
ATOM 2119 N N . VAL A 1 287 ? 16.418 -3.427 -18.578 1.00 96.31 287 VAL A N 1
ATOM 2120 C CA . VAL A 1 287 ? 16.997 -2.613 -19.648 1.00 96.31 287 VAL A CA 1
ATOM 2121 C C . VAL A 1 287 ? 16.415 -3.004 -21.000 1.00 96.31 287 VAL A C 1
ATOM 2123 O O . VAL A 1 287 ? 16.175 -4.181 -21.273 1.00 96.31 287 VAL A O 1
ATOM 2126 N N . THR A 1 288 ? 16.218 -2.018 -21.871 1.00 94.38 288 THR A N 1
ATOM 2127 C CA . THR A 1 288 ? 15.886 -2.222 -23.288 1.00 94.38 288 THR A CA 1
ATOM 2128 C C . THR A 1 288 ? 16.837 -1.429 -24.182 1.00 94.38 288 THR A C 1
ATOM 2130 O O . THR A 1 288 ? 17.437 -0.444 -23.750 1.00 94.38 288 THR A O 1
ATOM 2133 N N . ASN A 1 289 ? 17.006 -1.893 -25.426 1.00 92.69 289 ASN A N 1
ATOM 2134 C CA . ASN A 1 289 ? 17.966 -1.356 -26.403 1.00 92.69 289 ASN A CA 1
ATOM 2135 C C . ASN A 1 289 ? 19.424 -1.330 -25.906 1.00 92.69 289 ASN A C 1
ATOM 2137 O O . ASN A 1 289 ? 20.198 -0.459 -26.294 1.00 92.69 289 ASN A O 1
ATOM 2141 N N . LEU A 1 290 ? 19.810 -2.287 -25.055 1.00 96.31 290 LEU A N 1
ATOM 2142 C CA . LEU A 1 290 ? 21.191 -2.413 -24.597 1.00 96.31 290 LEU A CA 1
ATOM 2143 C C . LEU A 1 290 ? 22.118 -2.744 -25.786 1.00 96.31 290 LEU A C 1
ATOM 2145 O O . LEU A 1 290 ? 21.844 -3.716 -26.499 1.00 96.31 290 LEU A O 1
ATOM 2149 N N . PRO A 1 291 ? 23.211 -1.987 -26.007 1.00 94.81 291 PRO A N 1
ATOM 2150 C CA . PRO A 1 291 ? 24.203 -2.335 -27.019 1.00 94.81 291 PRO A CA 1
ATOM 2151 C C . PRO A 1 291 ? 24.790 -3.729 -26.782 1.00 94.81 291 PRO A C 1
ATOM 2153 O O . PRO A 1 291 ? 25.046 -4.111 -25.643 1.00 94.81 291 PRO A O 1
ATOM 2156 N N . SER A 1 292 ? 25.076 -4.475 -27.852 1.00 95.12 292 SER A N 1
ATOM 2157 C CA . SER A 1 292 ? 25.591 -5.852 -27.750 1.00 95.12 292 SER A CA 1
ATOM 2158 C C . SER A 1 292 ? 26.959 -5.968 -27.072 1.00 95.12 292 SER A C 1
ATOM 2160 O O . SER A 1 292 ? 27.321 -7.051 -26.621 1.00 95.12 292 SER A O 1
ATOM 2162 N N . TRP A 1 293 ? 27.723 -4.874 -27.014 1.00 95.62 293 TRP A N 1
ATOM 2163 C CA . TRP A 1 293 ? 29.016 -4.801 -26.331 1.00 95.62 293 TRP A CA 1
ATOM 2164 C C . TRP A 1 293 ? 28.898 -4.520 -24.822 1.00 95.62 293 TRP A C 1
ATOM 2166 O O . TRP A 1 293 ? 29.905 -4.571 -24.111 1.00 95.62 293 TRP A O 1
ATOM 2176 N N . ALA A 1 294 ? 27.695 -4.216 -24.325 1.00 97.12 294 ALA A N 1
ATOM 2177 C CA . ALA A 1 294 ? 27.428 -3.881 -22.933 1.00 97.12 294 ALA A CA 1
ATOM 2178 C C . ALA A 1 294 ? 26.713 -5.019 -22.183 1.00 97.12 294 ALA A C 1
ATOM 2180 O O . ALA A 1 294 ? 26.049 -5.877 -22.763 1.00 97.12 294 ALA A O 1
ATOM 2181 N N . VAL A 1 295 ? 26.844 -5.006 -20.859 1.00 97.12 295 VAL A N 1
ATOM 2182 C CA . VAL A 1 295 ? 26.279 -5.961 -19.903 1.00 97.12 295 VAL A CA 1
ATOM 2183 C C . VAL A 1 295 ? 25.494 -5.189 -18.847 1.00 97.12 295 VAL A C 1
ATOM 2185 O O . VAL A 1 295 ? 25.960 -4.162 -18.351 1.00 97.12 295 VAL A O 1
ATOM 2188 N N . PHE A 1 296 ? 24.318 -5.701 -18.487 1.00 97.56 296 PHE A N 1
ATOM 2189 C CA . PHE A 1 296 ? 23.430 -5.120 -17.483 1.00 97.56 296 PHE A CA 1
ATOM 2190 C C . PHE A 1 296 ? 23.375 -5.979 -16.218 1.00 97.56 296 PHE A C 1
ATOM 2192 O O . PHE A 1 296 ? 23.193 -7.194 -16.301 1.00 97.56 296 PHE A O 1
ATOM 2199 N N . ALA A 1 297 ? 23.513 -5.342 -15.056 1.00 94.19 297 ALA A N 1
ATOM 2200 C CA . ALA A 1 297 ? 23.348 -5.953 -13.745 1.00 94.19 297 ALA A CA 1
ATOM 2201 C C . ALA A 1 297 ? 21.953 -5.599 -13.187 1.00 94.19 297 ALA A C 1
ATOM 2203 O O . ALA A 1 297 ? 21.730 -4.453 -12.793 1.00 94.19 297 ALA A O 1
ATOM 2204 N N . PRO A 1 298 ? 21.003 -6.551 -13.136 1.00 87.31 298 PRO A N 1
ATOM 2205 C CA . PRO A 1 298 ? 19.623 -6.268 -12.727 1.00 87.31 298 PRO A CA 1
ATOM 2206 C C . PRO A 1 298 ? 19.477 -5.914 -11.239 1.00 87.31 298 PRO A C 1
ATOM 2208 O O . PRO A 1 298 ? 18.475 -5.320 -10.857 1.00 87.31 298 PRO A O 1
ATOM 2211 N N . GLU A 1 299 ? 20.479 -6.226 -10.414 1.00 84.88 299 GLU A N 1
ATOM 2212 C CA . GLU A 1 299 ? 20.412 -6.031 -8.957 1.00 84.88 299 GLU A CA 1
ATOM 2213 C C . GLU A 1 299 ? 20.492 -4.558 -8.537 1.00 84.88 299 GLU A C 1
ATOM 2215 O O . GLU A 1 299 ? 20.075 -4.191 -7.443 1.00 84.88 299 GLU A O 1
ATOM 2220 N N . ASN A 1 300 ? 21.070 -3.713 -9.390 1.00 86.06 300 ASN A N 1
ATOM 2221 C CA . ASN A 1 300 ? 21.294 -2.294 -9.111 1.00 86.06 300 ASN A CA 1
ATOM 2222 C C . ASN A 1 300 ? 21.191 -1.403 -10.362 1.00 86.06 300 ASN A C 1
ATOM 2224 O O . ASN A 1 300 ? 21.534 -0.224 -10.314 1.00 86.06 300 ASN A O 1
ATOM 2228 N N . GLY A 1 301 ? 20.785 -1.972 -11.498 1.00 90.88 301 GLY A N 1
ATOM 2229 C CA . GLY A 1 301 ? 20.647 -1.255 -12.759 1.00 90.88 301 GLY A CA 1
ATOM 2230 C C . GLY A 1 301 ? 21.967 -0.868 -13.437 1.00 90.88 301 GLY A C 1
ATOM 2231 O O . GLY A 1 301 ? 21.935 -0.087 -14.385 1.00 90.88 301 GLY A O 1
ATOM 2232 N N . THR A 1 302 ? 23.130 -1.362 -12.988 1.00 96.50 302 THR A N 1
ATOM 2233 C CA . THR A 1 302 ? 24.422 -0.981 -13.584 1.00 96.50 302 THR A CA 1
ATOM 2234 C C . THR A 1 302 ? 24.547 -1.480 -15.028 1.00 96.50 302 THR A C 1
ATOM 2236 O O . THR A 1 302 ? 24.340 -2.661 -15.306 1.00 96.50 302 THR A O 1
ATOM 2239 N N . ILE A 1 303 ? 24.986 -0.611 -15.943 1.00 97.38 303 ILE A N 1
ATOM 2240 C CA . ILE A 1 303 ? 25.464 -0.975 -17.284 1.00 97.38 303 ILE A CA 1
ATOM 2241 C C . ILE A 1 303 ? 26.987 -0.837 -17.328 1.00 97.38 303 ILE A C 1
ATOM 2243 O O . ILE A 1 303 ? 27.534 0.229 -17.046 1.00 97.38 303 ILE A O 1
ATOM 2247 N N . THR A 1 304 ? 27.676 -1.902 -17.740 1.00 96.06 304 THR A N 1
ATOM 2248 C CA . THR A 1 304 ? 29.130 -1.904 -17.969 1.00 96.06 304 THR A CA 1
ATOM 2249 C C . THR A 1 304 ? 29.481 -2.479 -19.336 1.00 96.06 304 THR A C 1
ATOM 2251 O O . THR A 1 304 ? 28.729 -3.280 -19.879 1.00 96.06 304 THR A O 1
ATOM 2254 N N . GLY A 1 305 ? 30.618 -2.104 -19.917 1.00 94.38 305 GLY A N 1
ATOM 2255 C CA . GLY A 1 305 ? 31.079 -2.705 -21.170 1.00 94.38 305 GLY A CA 1
ATOM 2256 C C . GLY A 1 305 ? 32.338 -2.056 -21.727 1.00 94.38 305 GLY A C 1
ATOM 2257 O O . GLY A 1 305 ? 32.755 -0.995 -21.267 1.00 94.38 305 GLY A O 1
ATOM 2258 N N . THR A 1 306 ? 32.938 -2.686 -22.734 1.00 94.19 306 THR A N 1
ATOM 2259 C CA . THR A 1 306 ? 34.098 -2.146 -23.457 1.00 94.19 306 THR A CA 1
ATOM 2260 C C . THR A 1 306 ? 33.870 -2.352 -24.957 1.00 94.19 306 THR A C 1
ATOM 2262 O O . THR A 1 306 ? 33.996 -3.485 -25.425 1.00 94.19 306 THR A O 1
ATOM 2265 N N . PRO A 1 307 ? 33.512 -1.303 -25.718 1.00 93.44 307 PRO A N 1
ATOM 2266 C CA . PRO A 1 307 ? 33.255 -1.426 -27.146 1.00 93.44 307 PRO A CA 1
ATOM 2267 C C . PRO A 1 307 ? 34.547 -1.646 -27.941 1.00 93.44 307 PRO A C 1
ATOM 2269 O O . PRO A 1 307 ? 35.615 -1.144 -27.591 1.00 93.44 307 PRO A O 1
ATOM 2272 N N . SER A 1 308 ? 34.442 -2.375 -29.047 1.00 91.31 308 SER A N 1
ATOM 2273 C CA . SER A 1 308 ? 35.507 -2.623 -30.019 1.00 91.31 308 SER A CA 1
ATOM 2274 C C . SER A 1 308 ? 35.378 -1.717 -31.247 1.00 91.31 308 SER A C 1
ATOM 2276 O O . SER A 1 308 ? 34.392 -1.006 -31.425 1.00 91.31 308 SER A O 1
ATOM 2278 N N . SER A 1 309 ? 36.341 -1.789 -32.168 1.00 86.81 309 SER A N 1
ATOM 2279 C CA . SER A 1 309 ? 36.270 -1.083 -33.456 1.00 86.81 309 SER A CA 1
ATOM 2280 C C . SER A 1 309 ? 35.053 -1.450 -34.316 1.00 86.81 309 SER A C 1
ATOM 2282 O O . SER A 1 309 ? 34.708 -0.694 -35.218 1.00 86.81 309 SER A O 1
ATOM 2284 N N . ASN A 1 310 ? 34.408 -2.593 -34.062 1.00 90.88 310 ASN A N 1
ATOM 2285 C CA . ASN A 1 310 ? 33.186 -2.994 -34.766 1.00 90.88 310 ASN A CA 1
ATOM 2286 C C . ASN A 1 310 ? 31.920 -2.358 -34.175 1.00 90.88 310 ASN A C 1
ATOM 2288 O O . ASN A 1 310 ? 30.861 -2.452 -34.787 1.00 90.88 310 ASN A O 1
ATOM 2292 N N . ASP A 1 311 ? 32.028 -1.727 -33.005 1.00 91.94 311 ASP A N 1
ATOM 2293 C CA . ASP A 1 311 ? 30.904 -1.179 -32.251 1.00 91.94 311 ASP A CA 1
ATOM 2294 C C . ASP A 1 311 ? 30.717 0.330 -32.475 1.00 91.94 311 ASP A C 1
ATOM 2296 O O . ASP A 1 311 ? 29.876 0.929 -31.809 1.00 91.94 311 ASP A O 1
ATOM 2300 N N . LEU A 1 312 ? 31.476 0.944 -33.393 1.00 89.00 312 LEU A N 1
ATOM 2301 C CA . LEU A 1 312 ? 31.391 2.369 -33.731 1.00 89.00 312 LEU A CA 1
ATOM 2302 C C . LEU A 1 312 ? 29.973 2.778 -34.145 1.00 89.00 312 LEU A C 1
ATOM 2304 O O . LEU A 1 312 ? 29.343 2.125 -34.979 1.00 89.00 312 LEU A O 1
ATOM 2308 N N . GLY A 1 313 ? 29.512 3.913 -33.621 1.00 85.44 313 GLY A N 1
ATOM 2309 C CA . GLY A 1 313 ? 28.221 4.495 -33.974 1.00 85.44 313 GLY A CA 1
ATOM 2310 C C . GLY A 1 313 ? 27.368 4.895 -32.775 1.00 85.44 313 GLY A C 1
ATOM 2311 O O . GLY A 1 313 ? 27.776 4.791 -31.619 1.00 85.44 313 GLY A O 1
ATOM 2312 N N . LEU A 1 314 ? 26.165 5.381 -33.084 1.00 89.06 314 LEU A N 1
ATOM 2313 C CA . LEU A 1 314 ? 25.210 5.902 -32.112 1.00 89.06 314 LEU A CA 1
ATOM 2314 C C . LEU A 1 314 ? 24.161 4.845 -31.746 1.00 89.06 314 LEU A C 1
ATOM 2316 O O . LEU A 1 314 ? 23.381 4.406 -32.594 1.00 89.06 314 LEU A O 1
ATOM 2320 N N . TYR A 1 315 ? 24.091 4.510 -30.463 1.00 89.44 315 TYR A N 1
ATOM 2321 C CA . TYR A 1 315 ? 23.077 3.648 -29.867 1.00 89.44 315 TYR A CA 1
ATOM 2322 C C . TYR A 1 315 ? 22.030 4.528 -29.193 1.00 89.44 315 TYR A C 1
ATOM 2324 O O . TYR A 1 315 ? 22.321 5.217 -28.216 1.00 89.44 315 TYR A O 1
ATOM 2332 N N . GLN A 1 316 ? 20.820 4.541 -29.747 1.00 90.31 316 GLN A N 1
ATOM 2333 C CA . GLN A 1 316 ? 19.757 5.445 -29.314 1.00 90.31 316 GLN A CA 1
ATOM 2334 C C . GLN A 1 316 ? 18.741 4.747 -28.417 1.00 90.31 316 GLN A C 1
ATOM 2336 O O . GLN A 1 316 ? 18.452 3.565 -28.601 1.00 90.31 316 GLN A O 1
ATOM 2341 N N . ASN A 1 317 ? 18.121 5.522 -27.527 1.00 88.94 317 ASN A N 1
ATOM 2342 C CA . ASN A 1 317 ? 17.013 5.079 -26.680 1.00 88.94 317 ASN A CA 1
ATOM 2343 C C . ASN A 1 317 ? 17.363 3.875 -25.792 1.00 88.94 317 ASN A C 1
ATOM 2345 O O . ASN A 1 317 ? 16.523 2.990 -25.600 1.00 88.94 317 ASN A O 1
ATOM 2349 N N . VAL A 1 318 ? 18.588 3.836 -25.260 1.00 90.62 318 VAL A N 1
ATOM 2350 C CA . VAL A 1 318 ? 18.945 2.902 -24.188 1.00 90.62 318 VAL A CA 1
ATOM 2351 C C . VAL A 1 318 ? 18.112 3.295 -22.975 1.00 90.62 318 VAL A C 1
ATOM 2353 O O . VAL A 1 318 ? 18.191 4.433 -22.513 1.00 90.62 318 VAL A O 1
ATOM 2356 N N . ARG A 1 319 ? 17.266 2.380 -22.499 1.00 94.25 319 ARG A N 1
ATOM 2357 C CA . ARG A 1 319 ? 16.294 2.653 -21.434 1.00 94.25 319 ARG A CA 1
ATOM 2358 C C . ARG A 1 319 ? 16.528 1.709 -20.273 1.00 94.25 319 ARG A C 1
ATOM 2360 O O . ARG A 1 319 ? 16.446 0.498 -20.472 1.00 94.25 319 ARG A O 1
ATOM 2367 N N . ILE A 1 320 ? 16.749 2.265 -19.086 1.00 93.94 320 ILE A N 1
ATOM 2368 C CA . ILE A 1 320 ? 16.734 1.519 -17.824 1.00 93.94 320 ILE A CA 1
ATOM 2369 C C . ILE A 1 320 ? 15.398 1.800 -17.146 1.00 93.94 320 ILE A C 1
ATOM 2371 O O . ILE A 1 320 ? 15.093 2.958 -16.863 1.00 93.94 320 ILE A O 1
ATOM 2375 N N . GLY A 1 321 ? 14.604 0.755 -16.928 1.00 88.19 321 GLY A N 1
ATOM 2376 C CA . GLY A 1 321 ? 13.358 0.826 -16.172 1.00 88.19 321 GLY A CA 1
ATOM 2377 C C . GLY A 1 321 ? 13.558 0.334 -14.743 1.00 88.19 321 GLY A C 1
ATOM 2378 O O . GLY A 1 321 ? 14.332 -0.597 -14.513 1.00 88.19 321 GLY A O 1
ATOM 2379 N N . VAL A 1 322 ? 12.842 0.940 -13.802 1.00 90.00 322 VAL A N 1
ATOM 2380 C CA . VAL A 1 322 ? 12.703 0.475 -12.424 1.00 90.00 322 VAL A CA 1
ATOM 2381 C C . VAL A 1 322 ? 11.228 0.241 -12.106 1.00 90.00 322 VAL A C 1
ATOM 2383 O O . VAL A 1 322 ? 10.371 1.024 -12.516 1.00 90.00 322 VAL A O 1
ATOM 2386 N N . PHE A 1 323 ? 10.938 -0.849 -11.405 1.00 83.12 323 PHE A N 1
ATOM 2387 C CA . PHE A 1 323 ? 9.594 -1.260 -11.007 1.00 83.12 323 PHE A CA 1
ATOM 2388 C C . PHE A 1 323 ? 9.580 -1.604 -9.516 1.00 83.12 323 PHE A C 1
ATOM 2390 O O . PHE A 1 323 ? 10.420 -2.392 -9.066 1.00 83.12 323 PHE A O 1
ATOM 2397 N N . ASP A 1 324 ? 8.636 -1.022 -8.780 1.00 70.12 324 ASP A N 1
ATOM 2398 C CA . ASP A 1 324 ? 8.425 -1.183 -7.328 1.00 70.12 324 ASP A CA 1
ATOM 2399 C C . ASP A 1 324 ? 7.505 -2.381 -6.977 1.00 70.12 324 ASP A C 1
ATOM 2401 O O . ASP A 1 324 ? 7.470 -2.842 -5.840 1.00 70.12 324 ASP A O 1
ATOM 2405 N N . GLY A 1 325 ? 6.800 -2.956 -7.961 1.00 55.66 325 GLY A N 1
ATOM 2406 C CA . GLY A 1 325 ? 5.745 -3.960 -7.736 1.00 55.66 325 GLY A CA 1
ATOM 2407 C C . GLY A 1 325 ? 4.336 -3.502 -8.141 1.00 55.66 325 GLY A C 1
ATOM 2408 O O . GLY A 1 325 ? 3.425 -4.337 -8.236 1.00 55.66 325 GLY A O 1
ATOM 2409 N N . HIS A 1 326 ? 4.182 -2.214 -8.443 1.00 60.09 326 HIS A N 1
ATOM 2410 C CA . HIS A 1 326 ? 2.940 -1.500 -8.733 1.00 60.09 326 HIS A CA 1
ATOM 2411 C C . HIS A 1 326 ? 3.078 -0.536 -9.925 1.00 60.09 326 HIS A C 1
ATOM 2413 O O . HIS A 1 326 ? 2.299 -0.610 -10.877 1.00 60.09 326 HIS A O 1
ATOM 2419 N N . ALA A 1 327 ? 4.090 0.328 -9.918 1.00 66.88 327 ALA A N 1
ATOM 2420 C CA . ALA A 1 327 ? 4.360 1.380 -10.881 1.00 66.88 327 ALA A CA 1
ATOM 2421 C C . ALA A 1 327 ? 5.805 1.336 -11.411 1.00 66.88 327 ALA A C 1
ATOM 2423 O O . ALA A 1 327 ? 6.718 0.747 -10.837 1.00 66.88 327 ALA A O 1
ATOM 2424 N N . ASN A 1 328 ? 6.005 1.944 -12.581 1.00 80.06 328 ASN A N 1
ATOM 2425 C CA . ASN A 1 328 ? 7.297 1.969 -13.264 1.00 80.06 328 ASN A CA 1
ATOM 2426 C C . ASN A 1 328 ? 7.818 3.402 -13.359 1.00 80.06 328 ASN A C 1
ATOM 2428 O O . ASN A 1 328 ? 7.034 4.332 -13.551 1.00 80.06 328 ASN A O 1
ATOM 2432 N N . ALA A 1 329 ? 9.137 3.547 -13.354 1.00 81.62 329 ALA A N 1
ATOM 2433 C CA . ALA A 1 329 ? 9.825 4.747 -13.807 1.00 81.62 329 ALA A CA 1
ATOM 2434 C C . ALA A 1 329 ? 11.012 4.374 -14.697 1.00 81.62 329 ALA A C 1
ATOM 2436 O O . ALA A 1 329 ? 11.497 3.242 -14.668 1.00 81.62 329 ALA A O 1
ATOM 2437 N N . ASP A 1 330 ? 11.484 5.312 -15.513 1.00 87.75 330 ASP A N 1
ATOM 2438 C CA . ASP A 1 330 ? 12.578 5.055 -16.441 1.00 87.75 330 ASP A CA 1
ATOM 2439 C C . ASP A 1 330 ? 13.512 6.245 -16.637 1.00 87.75 330 ASP A C 1
ATOM 2441 O O . ASP A 1 330 ? 13.127 7.404 -16.496 1.00 87.75 330 ASP A O 1
ATOM 2445 N N . ILE A 1 331 ? 14.752 5.924 -17.006 1.00 84.88 331 ILE A N 1
ATOM 2446 C CA . ILE A 1 331 ? 15.694 6.862 -17.614 1.00 84.88 331 ILE A CA 1
ATOM 2447 C C . ILE A 1 331 ? 16.032 6.394 -19.028 1.00 84.88 331 ILE A C 1
ATOM 2449 O O . ILE A 1 331 ? 16.195 5.196 -19.282 1.00 84.88 331 ILE A O 1
ATOM 2453 N N . VAL A 1 332 ? 16.159 7.347 -19.951 1.00 87.06 332 VAL A N 1
ATOM 2454 C CA . VAL A 1 332 ? 16.463 7.097 -21.365 1.00 87.06 332 VAL A CA 1
ATOM 2455 C C . VAL A 1 332 ? 17.636 7.963 -21.794 1.00 87.06 332 VAL A C 1
ATOM 2457 O O . VAL A 1 332 ? 17.666 9.158 -21.508 1.00 87.06 332 VAL A O 1
ATOM 2460 N N . PHE A 1 333 ? 18.595 7.372 -22.500 1.00 87.31 333 PHE A N 1
ATOM 2461 C CA . PHE A 1 333 ? 19.775 8.076 -22.994 1.00 87.31 333 PHE A CA 1
ATOM 2462 C C . PHE A 1 333 ? 20.335 7.434 -24.270 1.00 87.31 333 PHE A C 1
ATOM 2464 O O . PHE A 1 333 ? 19.894 6.368 -24.709 1.00 87.31 333 PHE A O 1
ATOM 2471 N N . ASN A 1 334 ? 21.324 8.102 -24.865 1.00 88.88 334 ASN A N 1
ATOM 2472 C CA . ASN A 1 334 ? 22.069 7.619 -26.024 1.00 88.88 334 ASN A CA 1
ATOM 2473 C C . ASN A 1 334 ? 23.526 7.341 -25.632 1.00 88.88 334 ASN A C 1
ATOM 2475 O O . ASN A 1 334 ? 24.057 7.995 -24.736 1.00 88.88 334 ASN A O 1
ATOM 2479 N N . ILE A 1 335 ? 24.172 6.407 -26.330 1.00 90.19 335 ILE A N 1
ATOM 2480 C CA . ILE A 1 335 ? 25.605 6.122 -26.192 1.00 90.19 335 ILE A CA 1
ATOM 2481 C C . ILE A 1 335 ? 26.247 6.201 -27.576 1.00 90.19 335 ILE A C 1
ATOM 2483 O O . ILE A 1 335 ? 25.832 5.487 -28.487 1.00 90.19 335 ILE A O 1
ATOM 2487 N N . GLU A 1 336 ? 27.266 7.035 -27.744 1.00 91.38 336 GLU A N 1
ATOM 2488 C CA . GLU A 1 336 ? 28.079 7.093 -28.958 1.00 91.38 336 GLU A CA 1
ATOM 2489 C C . GLU A 1 336 ? 29.420 6.377 -28.759 1.00 91.38 336 GLU A C 1
ATOM 2491 O O . GLU A 1 336 ? 30.163 6.662 -27.822 1.00 91.38 336 GLU A O 1
ATOM 2496 N N . VAL A 1 337 ? 29.759 5.453 -29.655 1.00 89.06 337 VAL A N 1
ATOM 2497 C CA . VAL A 1 337 ? 31.074 4.803 -29.670 1.00 89.06 337 VAL A CA 1
ATOM 2498 C C . VAL A 1 337 ? 31.961 5.470 -30.718 1.00 89.06 337 VAL A C 1
ATOM 2500 O O . VAL A 1 337 ? 31.620 5.466 -31.904 1.00 89.06 337 VAL A O 1
ATOM 2503 N N . THR A 1 338 ? 33.112 5.999 -30.292 1.00 84.69 338 THR A N 1
ATOM 2504 C CA . THR A 1 338 ? 34.052 6.761 -31.141 1.00 84.69 338 THR A CA 1
ATOM 2505 C C . THR A 1 338 ? 35.399 6.052 -31.306 1.00 84.69 338 THR A C 1
ATOM 2507 O O . THR A 1 338 ? 35.795 5.236 -30.477 1.00 84.69 338 THR A O 1
ATOM 2510 N N . ASP A 1 339 ? 36.149 6.354 -32.370 1.00 76.31 339 ASP A N 1
ATOM 2511 C CA . ASP A 1 339 ? 37.425 5.686 -32.689 1.00 76.31 339 ASP A CA 1
ATOM 2512 C C . ASP A 1 339 ? 38.634 6.186 -31.867 1.00 76.31 339 ASP A C 1
ATOM 2514 O O . ASP A 1 339 ? 39.768 5.756 -32.092 1.00 76.31 339 ASP A O 1
ATOM 2518 N N . GLY A 1 340 ? 38.405 7.100 -30.916 1.00 63.69 340 GLY A N 1
ATOM 2519 C CA . GLY A 1 340 ? 39.441 7.691 -30.066 1.00 63.69 340 GLY A CA 1
ATOM 2520 C C . GLY A 1 340 ? 40.453 8.583 -30.800 1.00 63.69 340 GLY A C 1
ATOM 2521 O O . GLY A 1 340 ? 41.444 8.985 -30.192 1.00 63.69 340 GLY A O 1
ATOM 2522 N N . SER A 1 341 ? 40.233 8.899 -32.081 1.00 55.25 341 SER A N 1
ATOM 2523 C CA . SER A 1 341 ? 41.172 9.618 -32.951 1.00 55.25 341 SER A CA 1
ATOM 2524 C C . SER A 1 341 ? 40.631 10.988 -33.371 1.00 55.25 341 SER A C 1
ATOM 2526 O O . SER A 1 341 ? 40.486 11.285 -34.556 1.00 55.25 341 SER A O 1
ATOM 2528 N N . SER A 1 342 ? 40.350 11.876 -32.418 1.00 49.41 342 SER A N 1
ATOM 2529 C CA . SER A 1 342 ? 39.860 13.223 -32.737 1.00 49.41 342 SER A CA 1
ATOM 2530 C C . SER A 1 342 ? 40.993 14.127 -33.243 1.00 49.41 342 SER A C 1
ATOM 2532 O O . SER A 1 342 ? 41.714 14.756 -32.468 1.00 49.41 342 SER A O 1
ATOM 2534 N N . SER A 1 343 ? 41.142 14.226 -34.566 1.00 46.97 343 SER A N 1
ATOM 2535 C CA . SER A 1 343 ? 41.837 15.341 -35.220 1.00 46.97 343 SER A CA 1
ATOM 2536 C C . SER A 1 343 ? 40.838 16.467 -35.507 1.00 46.97 343 SER A C 1
ATOM 2538 O O . SER A 1 343 ? 40.045 16.358 -36.433 1.00 46.97 343 SER A O 1
ATOM 2540 N N . GLY A 1 344 ? 40.899 17.537 -34.710 1.00 49.47 344 GLY A N 1
ATOM 2541 C CA . GLY A 1 344 ? 40.500 18.916 -35.032 1.00 49.47 344 GLY A CA 1
ATOM 2542 C C . GLY A 1 344 ? 39.301 19.152 -35.960 1.00 49.47 344 GLY A C 1
ATOM 2543 O O . GLY A 1 344 ? 39.476 19.579 -37.100 1.00 49.47 344 GLY A O 1
ATOM 2544 N N . GLY A 1 345 ? 38.096 19.028 -35.416 1.00 44.81 345 GLY A N 1
ATOM 2545 C CA . GLY A 1 345 ? 36.940 19.830 -35.809 1.00 44.81 345 GLY A CA 1
ATOM 2546 C C . GLY A 1 345 ? 36.241 20.249 -34.523 1.00 44.81 345 GLY A C 1
ATOM 2547 O O . GLY A 1 345 ? 35.965 19.383 -33.703 1.00 44.81 345 GLY A O 1
ATOM 2548 N N . ASN A 1 346 ? 36.022 21.548 -34.303 1.00 51.44 346 ASN A N 1
ATOM 2549 C CA . ASN A 1 346 ? 35.288 22.043 -33.135 1.00 51.44 346 ASN A CA 1
ATOM 2550 C C . ASN A 1 346 ? 33.832 21.555 -33.206 1.00 51.44 346 ASN A C 1
ATOM 2552 O O . ASN A 1 346 ? 32.967 22.237 -33.753 1.00 51.44 346 ASN A O 1
ATOM 2556 N N . SER A 1 347 ? 33.574 20.354 -32.700 1.00 62.91 347 SER A N 1
ATOM 2557 C CA . SER A 1 347 ? 32.254 19.918 -32.268 1.00 62.91 347 SER A CA 1
ATOM 2558 C C . SER A 1 347 ? 32.062 20.435 -30.848 1.00 62.91 347 SER A C 1
ATOM 2560 O O . SER A 1 347 ? 32.719 19.944 -29.937 1.00 62.91 347 SER A O 1
ATOM 2562 N N . ASN A 1 348 ? 31.207 21.444 -30.689 1.00 74.56 348 ASN A N 1
ATOM 2563 C CA . ASN A 1 348 ? 30.785 21.952 -29.387 1.00 74.56 348 ASN A CA 1
ATOM 2564 C C . ASN A 1 348 ? 30.103 20.834 -28.586 1.00 74.56 348 ASN A C 1
ATOM 2566 O O . ASN A 1 348 ? 29.142 20.231 -29.077 1.00 74.56 348 ASN A O 1
ATOM 2570 N N . SER A 1 349 ? 30.570 20.575 -27.373 1.00 78.62 349 SER A N 1
ATOM 2571 C CA . SER A 1 349 ? 29.945 19.649 -26.435 1.00 78.62 349 SER A CA 1
ATOM 2572 C C . SER A 1 349 ? 28.839 20.382 -25.690 1.00 78.62 349 SER A C 1
ATOM 2574 O O . SER A 1 349 ? 29.079 21.432 -25.122 1.00 78.62 349 SER A O 1
ATOM 2576 N N . ALA A 1 350 ? 27.619 19.842 -25.675 1.00 78.94 350 ALA A N 1
ATOM 2577 C CA . ALA A 1 350 ? 26.540 20.474 -24.920 1.00 78.94 350 ALA A CA 1
ATOM 2578 C C . ALA A 1 350 ? 26.849 20.499 -23.409 1.00 78.94 350 ALA A C 1
ATOM 2580 O O . ALA A 1 350 ? 27.426 19.536 -22.884 1.00 78.94 350 ALA A O 1
ATOM 2581 N N . PRO A 1 351 ? 26.383 21.526 -22.678 1.00 84.69 351 PRO A N 1
ATOM 2582 C CA . PRO A 1 351 ? 26.589 21.612 -21.244 1.00 84.69 351 PRO A CA 1
ATOM 2583 C C . PRO A 1 351 ? 25.817 20.511 -20.514 1.00 84.69 351 PRO A C 1
ATOM 2585 O O . PRO A 1 351 ? 24.793 20.019 -20.982 1.00 84.69 351 PRO A O 1
ATOM 2588 N N . SER A 1 352 ? 26.267 20.147 -19.320 1.00 85.25 352 SER A N 1
ATOM 2589 C CA . SER A 1 352 ? 25.585 19.201 -18.426 1.00 85.25 352 SER A CA 1
ATOM 2590 C C . SER A 1 352 ? 24.954 19.941 -17.249 1.00 85.25 352 SER A C 1
ATOM 2592 O O . SER A 1 352 ? 25.548 20.887 -16.739 1.00 85.25 352 SER A O 1
ATOM 2594 N N . ILE A 1 353 ? 23.765 19.519 -16.806 1.00 90.19 353 ILE A N 1
ATOM 2595 C CA . ILE A 1 353 ? 23.072 20.059 -15.625 1.00 90.19 353 ILE A CA 1
ATOM 2596 C C . ILE A 1 353 ? 22.537 18.922 -14.753 1.00 90.19 353 ILE A C 1
ATOM 2598 O O . ILE A 1 353 ? 22.058 17.913 -15.268 1.00 90.19 353 ILE A O 1
ATOM 2602 N N . SER A 1 354 ? 22.634 19.069 -13.433 1.00 85.69 354 SER A N 1
ATOM 2603 C CA . SER A 1 354 ? 22.193 18.082 -12.448 1.00 85.69 354 SER A CA 1
ATOM 2604 C C . SER A 1 354 ? 21.699 18.734 -11.152 1.00 85.69 354 SER A C 1
ATOM 2606 O O . SER A 1 354 ? 21.960 19.907 -10.875 1.00 85.69 354 SER A O 1
ATOM 2608 N N . GLY A 1 355 ? 20.960 17.965 -10.354 1.00 84.88 355 GLY A N 1
ATOM 2609 C CA . GLY A 1 355 ? 20.376 18.398 -9.087 1.00 84.88 355 GLY A CA 1
ATOM 2610 C C . GLY A 1 355 ? 18.936 17.915 -8.932 1.00 84.88 355 GLY A C 1
ATOM 2611 O O . GLY A 1 355 ? 18.234 17.723 -9.922 1.00 84.88 355 GLY A O 1
ATOM 2612 N N . SER A 1 356 ? 18.511 17.732 -7.684 1.00 86.06 356 SER A N 1
ATOM 2613 C CA . SER A 1 356 ? 17.168 17.263 -7.334 1.00 86.06 356 SER A CA 1
ATOM 2614 C C . SER A 1 356 ? 16.434 18.345 -6.532 1.00 86.06 356 SER A C 1
ATOM 2616 O O . SER A 1 356 ? 16.730 18.513 -5.347 1.00 86.06 356 SER A O 1
ATOM 2618 N N . PRO A 1 357 ? 15.535 19.126 -7.157 1.00 89.19 357 PRO A N 1
ATOM 2619 C CA . PRO A 1 357 ? 14.687 20.070 -6.434 1.00 89.19 357 PRO A CA 1
ATOM 2620 C C . PRO A 1 357 ? 13.736 19.324 -5.489 1.00 89.19 357 PRO A C 1
ATOM 2622 O O . PRO A 1 357 ? 13.276 18.230 -5.812 1.00 89.19 357 PRO A O 1
ATOM 2625 N N . SER A 1 358 ? 13.429 19.917 -4.328 1.00 87.25 358 SER A N 1
ATOM 2626 C CA . SER A 1 358 ? 12.373 19.392 -3.451 1.00 87.25 358 SER A CA 1
ATOM 2627 C C . SER A 1 358 ? 11.042 19.427 -4.197 1.00 87.25 358 SER A C 1
ATOM 2629 O O . SER A 1 358 ? 10.734 20.432 -4.846 1.00 87.25 358 SER A O 1
ATOM 2631 N N . SER A 1 359 ? 10.267 18.350 -4.095 1.00 90.31 359 SER A N 1
ATOM 2632 C CA . SER A 1 359 ? 8.953 18.231 -4.727 1.00 90.31 359 SER A CA 1
ATOM 2633 C C . SER A 1 359 ? 7.836 18.874 -3.913 1.00 90.31 359 SER A C 1
ATOM 2635 O O . SER A 1 359 ? 6.724 18.982 -4.418 1.00 90.31 359 SER A O 1
ATOM 2637 N N . SER A 1 360 ? 8.106 19.314 -2.681 1.00 87.94 360 SER A N 1
ATOM 2638 C CA . SER A 1 360 ? 7.114 19.981 -1.842 1.00 87.94 360 SER A CA 1
ATOM 2639 C C . SER A 1 360 ? 7.699 21.074 -0.951 1.00 87.94 360 SER A C 1
ATOM 2641 O O . SER A 1 360 ? 8.910 21.131 -0.690 1.00 87.94 360 SER A O 1
ATOM 2643 N N . VAL A 1 361 ? 6.811 21.963 -0.509 1.00 92.12 361 VAL A N 1
ATOM 2644 C CA . VAL A 1 361 ? 7.044 23.000 0.500 1.00 92.12 361 VAL A CA 1
ATOM 2645 C C . VAL A 1 361 ? 5.712 23.358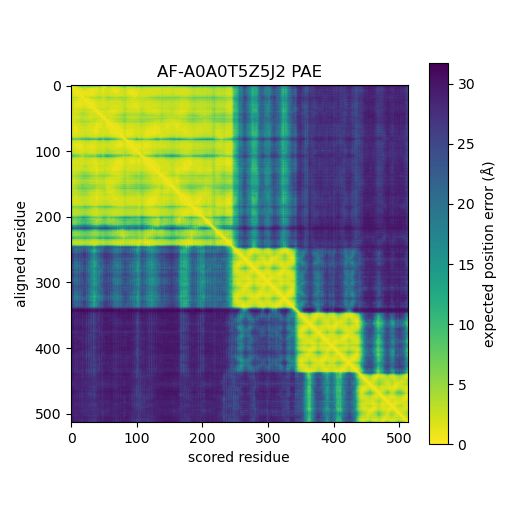 1.162 1.00 92.12 361 VAL A C 1
ATOM 2647 O O . VAL A 1 361 ? 4.678 23.350 0.507 1.00 92.12 361 VAL A O 1
ATOM 2650 N N . ALA A 1 362 ? 5.704 23.655 2.459 1.00 84.69 362 ALA A N 1
ATOM 2651 C CA . ALA A 1 362 ? 4.504 24.183 3.109 1.00 84.69 362 ALA A CA 1
ATOM 2652 C C . ALA A 1 362 ? 4.356 25.685 2.824 1.00 84.69 362 ALA A C 1
ATOM 2654 O O . ALA A 1 362 ? 5.362 26.391 2.692 1.00 84.69 362 ALA A O 1
ATOM 2655 N N . GLU A 1 363 ? 3.126 26.198 2.793 1.00 86.94 363 GLU A N 1
ATOM 2656 C CA . GLU A 1 363 ? 2.897 27.645 2.859 1.00 86.94 363 GLU A CA 1
ATOM 2657 C C . GLU A 1 363 ? 3.696 28.274 4.017 1.00 86.94 363 GLU A C 1
ATOM 2659 O O . GLU A 1 363 ? 3.937 27.664 5.063 1.00 86.94 363 GLU A O 1
ATOM 2664 N N . ASN A 1 364 ? 4.170 29.500 3.808 1.00 83.50 364 ASN A N 1
ATOM 2665 C CA . ASN A 1 364 ? 5.024 30.265 4.718 1.00 83.50 364 ASN A CA 1
ATOM 2666 C C . ASN A 1 364 ? 6.416 29.655 5.005 1.00 83.50 364 ASN A C 1
ATOM 2668 O O . ASN A 1 364 ? 7.174 30.216 5.802 1.00 83.50 364 ASN A O 1
ATOM 2672 N N . SER A 1 365 ? 6.805 28.563 4.335 1.00 87.12 365 SER A N 1
ATOM 2673 C CA . SER A 1 365 ? 8.138 27.949 4.455 1.00 87.12 365 SER A CA 1
ATOM 2674 C C . SER A 1 365 ? 9.050 28.294 3.273 1.00 87.12 365 SER A C 1
ATOM 2676 O O . SER A 1 365 ? 8.621 28.347 2.127 1.00 87.12 365 SER A O 1
ATOM 2678 N N . ASN A 1 366 ? 10.342 28.524 3.527 1.00 92.19 366 ASN A N 1
ATOM 2679 C CA . ASN A 1 366 ? 11.289 28.917 2.478 1.00 92.19 366 ASN A CA 1
ATOM 2680 C C . ASN A 1 366 ? 11.700 27.729 1.588 1.00 92.19 366 ASN A C 1
ATOM 2682 O O . ASN A 1 366 ? 12.304 26.769 2.070 1.00 92.19 366 ASN A O 1
ATOM 2686 N N . TYR A 1 367 ? 11.499 27.859 0.279 1.00 94.56 367 TYR A N 1
ATOM 2687 C CA . TYR A 1 367 ? 12.009 26.959 -0.753 1.00 94.56 367 TYR A CA 1
ATOM 2688 C C . TYR A 1 367 ? 13.366 27.437 -1.290 1.00 94.56 367 TYR A C 1
ATOM 2690 O O . TYR A 1 367 ? 13.575 28.633 -1.514 1.00 94.56 367 TYR A O 1
ATOM 2698 N N . SER A 1 368 ? 14.298 26.513 -1.539 1.00 94.00 368 SER A N 1
ATOM 2699 C CA . SER A 1 368 ? 15.575 26.825 -2.191 1.00 94.00 368 SER A CA 1
ATOM 2700 C C . SER A 1 368 ? 16.155 25.621 -2.930 1.00 94.00 368 SER A C 1
ATOM 2702 O O . SER A 1 368 ? 16.186 24.512 -2.400 1.00 94.00 368 SER A O 1
ATOM 2704 N N . PHE A 1 369 ? 16.656 25.854 -4.141 1.00 95.31 369 PHE A N 1
ATOM 2705 C CA . PHE A 1 369 ? 17.339 24.869 -4.969 1.00 95.31 369 PHE A CA 1
ATOM 2706 C C . PHE A 1 369 ? 18.427 25.536 -5.822 1.00 95.31 369 PHE A C 1
ATOM 2708 O O . PHE A 1 369 ? 18.220 26.603 -6.397 1.00 95.31 369 PHE A O 1
ATOM 2715 N N . THR A 1 370 ? 19.593 24.900 -5.938 1.00 94.19 370 THR A N 1
ATOM 2716 C CA . THR A 1 370 ? 20.690 25.344 -6.811 1.00 94.19 370 THR A CA 1
ATOM 2717 C C . THR A 1 370 ? 21.192 24.138 -7.609 1.00 94.19 370 THR A C 1
ATOM 2719 O O . THR A 1 370 ? 21.660 23.178 -6.993 1.00 94.19 370 THR A O 1
ATOM 2722 N N . PRO A 1 371 ? 21.108 24.145 -8.953 1.00 90.25 371 PRO A N 1
ATOM 2723 C CA . PRO A 1 371 ? 21.620 23.064 -9.774 1.00 90.25 371 PRO A CA 1
ATOM 2724 C C . PRO A 1 371 ? 23.151 23.119 -9.833 1.00 90.25 371 PRO A C 1
ATOM 2726 O O . PRO A 1 371 ? 23.779 24.171 -9.672 1.00 90.25 371 PRO A O 1
ATOM 2729 N N . SER A 1 372 ? 23.753 21.985 -10.158 1.00 89.44 372 SER A N 1
ATOM 2730 C CA . SER A 1 372 ? 25.136 21.921 -10.623 1.00 89.44 372 SER A CA 1
ATOM 2731 C C . SER A 1 372 ? 25.150 21.866 -12.144 1.00 89.44 372 SER A C 1
ATOM 2733 O O . SER A 1 372 ? 24.301 21.217 -12.745 1.00 89.44 372 SER A O 1
ATOM 2735 N N . ALA A 1 373 ? 26.102 22.544 -12.776 1.00 87.94 373 ALA A N 1
ATOM 2736 C CA . ALA A 1 373 ? 26.299 22.442 -14.214 1.00 87.94 373 ALA A CA 1
ATOM 2737 C C . ALA A 1 373 ? 27.773 22.596 -14.575 1.00 87.94 373 ALA A C 1
ATOM 2739 O O . ALA A 1 373 ? 28.517 23.294 -13.877 1.00 87.94 373 ALA A O 1
ATOM 2740 N N . SER A 1 374 ? 28.167 21.964 -15.673 1.00 83.62 374 SER A N 1
ATOM 2741 C CA . SER A 1 374 ? 29.520 22.032 -16.219 1.00 83.62 374 SER A CA 1
ATOM 2742 C C . SER A 1 374 ? 29.503 21.892 -17.729 1.00 83.62 374 SER A C 1
ATOM 2744 O O . SER A 1 374 ? 28.698 21.131 -18.270 1.00 83.62 374 SER A O 1
ATOM 2746 N N . ASP A 1 375 ? 30.427 22.587 -18.378 1.00 85.12 375 ASP A N 1
ATOM 2747 C CA . ASP A 1 375 ? 30.675 22.473 -19.804 1.00 85.12 375 ASP A CA 1
ATOM 2748 C C . ASP A 1 375 ? 31.993 21.719 -20.063 1.00 85.12 375 ASP A C 1
ATOM 2750 O O . ASP A 1 375 ? 33.003 22.077 -19.445 1.00 85.12 375 ASP A O 1
ATOM 2754 N N . PRO A 1 376 ? 32.016 20.674 -20.911 1.00 73.06 376 PRO A N 1
ATOM 2755 C CA . PRO A 1 376 ? 33.238 19.923 -21.214 1.00 73.06 376 PRO A CA 1
ATOM 2756 C C . PRO A 1 376 ? 34.326 20.740 -21.920 1.00 73.06 376 PRO A C 1
ATOM 2758 O O . PRO A 1 376 ? 35.510 20.457 -21.727 1.00 73.06 376 PRO A O 1
ATOM 2761 N N . ASP A 1 377 ? 33.937 21.748 -22.701 1.00 81.56 377 ASP A N 1
ATOM 2762 C CA . ASP A 1 377 ? 34.848 22.626 -23.438 1.00 81.56 377 ASP A CA 1
ATOM 2763 C C . ASP A 1 377 ? 35.272 23.846 -22.595 1.00 81.56 377 ASP A C 1
ATOM 2765 O O . ASP A 1 377 ? 36.209 24.572 -22.939 1.00 81.56 377 ASP A O 1
ATOM 2769 N N . GLY A 1 378 ? 34.654 24.017 -21.420 1.00 78.19 378 GLY A N 1
ATOM 2770 C CA . GLY A 1 378 ? 34.923 25.107 -20.486 1.00 78.19 378 GLY A CA 1
ATOM 2771 C C . GLY A 1 378 ? 34.214 26.408 -20.858 1.00 78.19 378 GLY A C 1
ATOM 2772 O O . GLY A 1 378 ? 34.609 27.471 -20.365 1.00 78.19 378 GLY A O 1
ATOM 2773 N N . ASP A 1 379 ? 33.187 26.330 -21.708 1.00 82.38 379 ASP A N 1
ATOM 2774 C CA . ASP A 1 379 ? 32.426 27.484 -22.165 1.00 82.38 379 ASP A CA 1
ATOM 2775 C C . ASP A 1 379 ? 31.574 28.116 -21.051 1.00 82.38 379 ASP A C 1
ATOM 2777 O O . ASP A 1 379 ? 31.251 27.523 -20.014 1.00 82.38 379 ASP A O 1
ATOM 2781 N N . ALA A 1 380 ? 31.236 29.393 -21.244 1.00 85.44 380 ALA A N 1
ATOM 2782 C CA . ALA A 1 380 ? 30.469 30.162 -20.274 1.00 85.44 380 ALA A CA 1
ATOM 2783 C C . ALA A 1 380 ? 28.995 29.730 -20.264 1.00 85.44 380 ALA A C 1
ATOM 2785 O O . ALA A 1 380 ? 28.307 29.804 -21.278 1.00 85.44 380 ALA A O 1
ATOM 2786 N N . LEU A 1 381 ? 28.489 29.356 -19.088 1.00 92.12 381 LEU A N 1
ATOM 2787 C CA . LEU A 1 381 ? 27.125 28.856 -18.923 1.00 92.12 381 LEU A CA 1
ATOM 2788 C C . LEU A 1 381 ? 26.124 29.965 -18.592 1.00 92.12 381 LEU A C 1
ATOM 2790 O O . LEU A 1 381 ? 26.351 30.776 -17.694 1.00 92.12 381 LEU A O 1
ATOM 2794 N N . SER A 1 382 ? 24.974 29.935 -19.261 1.00 91.44 382 SER A N 1
ATOM 2795 C CA . SER A 1 382 ? 23.797 30.761 -18.974 1.00 91.44 382 SER A CA 1
ATOM 2796 C C . SER A 1 382 ? 22.608 29.880 -18.593 1.00 91.44 382 SER A C 1
ATOM 2798 O O . SER A 1 382 ? 22.429 28.804 -19.162 1.00 91.44 382 SER A O 1
ATOM 2800 N N . PHE A 1 383 ? 21.783 30.334 -17.645 1.00 94.75 383 PHE A N 1
ATOM 2801 C CA . PHE A 1 383 ? 20.658 29.562 -17.110 1.00 94.75 383 PHE A CA 1
ATOM 2802 C C . PHE A 1 383 ? 19.324 30.257 -17.359 1.00 94.75 383 PHE A C 1
ATOM 2804 O O . PHE A 1 383 ? 19.229 31.481 -17.324 1.00 94.75 383 PHE A O 1
ATOM 2811 N N . SER A 1 384 ? 18.274 29.466 -17.553 1.00 90.81 384 SER A N 1
ATOM 2812 C CA . SER A 1 384 ? 16.896 29.951 -17.607 1.00 90.81 384 SER A CA 1
ATOM 2813 C C . SER A 1 384 ? 15.940 28.940 -16.980 1.00 90.81 384 SER A C 1
ATOM 2815 O O . SER A 1 384 ? 16.275 27.765 -16.825 1.00 90.81 384 SER A O 1
ATOM 2817 N N . ILE A 1 385 ? 14.752 29.405 -16.599 1.00 95.25 385 ILE A N 1
ATOM 2818 C CA . ILE A 1 385 ? 13.695 28.564 -16.044 1.00 95.25 385 ILE A CA 1
ATOM 2819 C C . ILE A 1 385 ? 12.374 28.846 -16.755 1.00 95.25 385 ILE A C 1
ATOM 2821 O O . ILE A 1 385 ? 12.064 29.999 -17.064 1.00 95.25 385 ILE A O 1
ATOM 2825 N N . THR A 1 386 ? 11.590 27.804 -17.012 1.00 93.56 386 THR A N 1
ATOM 2826 C CA . THR A 1 386 ? 10.219 27.915 -17.527 1.00 93.56 386 THR A CA 1
ATOM 2827 C C . THR A 1 386 ? 9.215 27.394 -16.503 1.00 93.56 386 THR A C 1
ATOM 2829 O O . THR A 1 386 ? 9.557 26.578 -15.646 1.00 93.56 386 THR A O 1
ATOM 2832 N N . ASN A 1 387 ? 7.975 27.892 -16.587 1.00 92.81 387 ASN A N 1
ATOM 2833 C CA . ASN A 1 387 ? 6.875 27.576 -15.663 1.00 92.81 387 ASN A CA 1
ATOM 2834 C C . ASN A 1 387 ? 7.202 27.850 -14.184 1.00 92.81 387 ASN A C 1
ATOM 2836 O O . ASN A 1 387 ? 6.757 27.130 -13.299 1.00 92.81 387 ASN A O 1
ATOM 2840 N N . LEU A 1 388 ? 7.980 28.903 -13.915 1.00 94.38 388 LEU A N 1
ATOM 2841 C CA . LEU A 1 388 ? 8.296 29.343 -12.558 1.00 94.38 388 LEU A CA 1
ATOM 2842 C C . LEU A 1 388 ? 7.003 29.726 -11.803 1.00 94.38 388 LEU A C 1
ATOM 2844 O O . LEU A 1 388 ? 6.249 30.557 -12.320 1.00 94.38 388 LEU A O 1
ATOM 2848 N N . PRO A 1 389 ? 6.749 29.170 -10.601 1.00 95.56 389 PRO A N 1
ATOM 2849 C CA . PRO A 1 389 ? 5.635 29.594 -9.754 1.00 95.56 389 PRO A CA 1
ATOM 2850 C C . PRO A 1 389 ? 5.670 31.097 -9.466 1.00 95.56 389 PRO A C 1
ATOM 2852 O O . PRO A 1 389 ? 6.745 31.666 -9.288 1.00 95.56 389 PRO A O 1
ATOM 2855 N N . SER A 1 390 ? 4.506 31.744 -9.360 1.00 95.44 390 SER A N 1
ATOM 2856 C CA . SER A 1 390 ? 4.413 33.193 -9.100 1.00 95.44 390 SER A CA 1
ATOM 2857 C C . SER A 1 390 ? 5.026 33.623 -7.766 1.00 95.44 390 SER A C 1
ATOM 2859 O O . SER A 1 390 ? 5.467 34.763 -7.645 1.00 95.44 390 SER A O 1
ATOM 2861 N N . TRP A 1 391 ? 5.069 32.720 -6.784 1.00 96.00 391 TRP A N 1
ATOM 2862 C CA . TRP A 1 391 ? 5.687 32.942 -5.476 1.00 96.00 391 TRP A CA 1
ATOM 2863 C C . TRP A 1 391 ? 7.212 32.724 -5.467 1.00 96.00 391 TRP A C 1
ATOM 2865 O O . TRP A 1 391 ? 7.882 33.054 -4.485 1.00 96.00 391 TRP A O 1
ATOM 2875 N N . ALA A 1 392 ? 7.782 32.175 -6.544 1.00 97.31 392 ALA A N 1
ATOM 2876 C CA . ALA A 1 392 ? 9.197 31.838 -6.651 1.00 97.31 392 ALA A CA 1
ATOM 2877 C C . ALA A 1 392 ? 9.974 32.825 -7.538 1.00 97.31 392 ALA A C 1
ATOM 2879 O O . ALA A 1 392 ? 9.431 33.532 -8.386 1.00 97.31 392 ALA A O 1
ATOM 2880 N N . SER A 1 393 ? 11.292 32.844 -7.360 1.00 96.75 393 SER A N 1
ATOM 2881 C CA . SER A 1 393 ? 12.246 33.646 -8.125 1.00 96.75 393 SER A CA 1
ATOM 2882 C C . SER A 1 393 ? 13.450 32.798 -8.540 1.00 96.75 393 SER A C 1
ATOM 2884 O O . SER A 1 393 ? 13.829 31.860 -7.839 1.00 96.75 393 SER A O 1
ATOM 2886 N N . PHE A 1 394 ? 14.066 33.121 -9.679 1.00 96.81 394 PHE A N 1
ATOM 2887 C CA . PHE A 1 394 ? 15.314 32.496 -10.113 1.00 96.81 394 PHE A CA 1
ATOM 2888 C C . PHE A 1 394 ? 16.399 33.555 -10.296 1.00 96.81 394 PHE A C 1
ATOM 2890 O O . PHE A 1 394 ? 16.222 34.510 -11.051 1.00 96.81 394 PHE A O 1
ATOM 2897 N N . ASN A 1 395 ? 17.519 33.380 -9.598 1.00 92.25 395 ASN A N 1
ATOM 2898 C CA . ASN A 1 395 ? 18.711 34.205 -9.736 1.00 92.25 395 ASN A CA 1
ATOM 2899 C C . ASN A 1 395 ? 19.731 33.460 -10.606 1.00 92.25 395 ASN A C 1
ATOM 2901 O O . ASN A 1 395 ? 20.298 32.455 -10.183 1.00 92.25 395 ASN A O 1
ATOM 2905 N N . ASP A 1 396 ? 19.965 33.953 -11.817 1.00 83.81 396 ASP A N 1
ATOM 2906 C CA . ASP A 1 396 ? 20.867 33.354 -12.804 1.00 83.81 396 ASP A CA 1
ATOM 2907 C C . ASP A 1 396 ? 22.353 33.451 -12.410 1.00 83.81 396 ASP A C 1
ATOM 2909 O O . ASP A 1 396 ? 23.127 32.543 -12.710 1.00 83.81 396 ASP A O 1
ATOM 2913 N N . GLN A 1 397 ? 22.748 34.491 -11.670 1.00 83.69 397 GLN A N 1
ATOM 2914 C CA . GLN A 1 397 ? 24.119 34.690 -11.186 1.00 83.69 397 GLN A CA 1
ATOM 2915 C C . GLN A 1 397 ? 24.498 33.694 -10.087 1.00 83.69 397 GLN A C 1
ATOM 2917 O O . GLN A 1 397 ? 25.600 33.143 -10.087 1.00 83.69 397 GLN A O 1
ATOM 2922 N N . THR A 1 398 ? 23.594 33.459 -9.133 1.00 89.44 398 THR A N 1
ATOM 2923 C CA . THR A 1 398 ? 23.799 32.473 -8.057 1.00 89.44 398 THR A CA 1
ATOM 2924 C C . THR A 1 398 ? 23.303 31.081 -8.439 1.00 89.44 398 THR A C 1
ATOM 2926 O O . THR A 1 398 ? 23.605 30.115 -7.738 1.00 89.44 398 THR A O 1
ATOM 2929 N N . ARG A 1 399 ? 22.592 30.969 -9.570 1.00 92.88 399 ARG A N 1
ATOM 2930 C CA . ARG A 1 399 ? 21.902 29.770 -10.070 1.00 92.88 399 ARG A CA 1
ATOM 2931 C C . ARG A 1 399 ? 20.826 29.268 -9.104 1.00 92.88 399 ARG A C 1
ATOM 2933 O O . ARG A 1 399 ? 20.502 28.090 -9.102 1.00 92.88 399 ARG A O 1
ATOM 2940 N N . GLN A 1 400 ? 20.288 30.122 -8.240 1.00 95.75 400 GLN A N 1
ATOM 2941 C CA . GLN A 1 400 ? 19.369 29.697 -7.188 1.00 95.75 400 GLN A CA 1
ATOM 2942 C C . GLN A 1 400 ? 17.912 29.957 -7.577 1.00 95.75 400 GLN A C 1
ATOM 2944 O O . GLN A 1 400 ? 17.532 31.093 -7.849 1.00 95.75 400 GLN A O 1
ATOM 2949 N N . LEU A 1 401 ? 17.104 28.899 -7.555 1.00 96.94 401 LEU A N 1
ATOM 2950 C CA . LEU A 1 401 ? 15.647 28.954 -7.479 1.00 96.94 401 LEU A CA 1
ATOM 2951 C C . LEU A 1 401 ? 15.254 29.084 -6.004 1.00 96.94 401 LEU A C 1
ATOM 2953 O O . LEU A 1 401 ? 15.605 28.215 -5.210 1.00 96.94 401 LEU A O 1
ATOM 2957 N N . SER A 1 402 ? 14.547 30.143 -5.621 1.00 96.81 402 SER A N 1
ATOM 2958 C CA . SER A 1 402 ? 14.110 30.353 -4.236 1.00 96.81 402 SER A CA 1
ATOM 2959 C C . SER A 1 402 ? 12.829 31.178 -4.131 1.00 96.81 402 SER A C 1
ATOM 2961 O O . SER A 1 402 ? 12.494 31.952 -5.027 1.00 96.81 402 SER A O 1
ATOM 2963 N N . GLY A 1 403 ? 12.109 31.015 -3.023 1.00 96.38 403 GLY A N 1
ATOM 2964 C CA . GLY A 1 403 ? 10.877 31.749 -2.732 1.00 96.38 403 GLY A CA 1
ATOM 2965 C C . GLY A 1 403 ? 10.167 31.210 -1.496 1.00 96.38 403 GLY A C 1
ATOM 2966 O O . GLY A 1 403 ? 10.545 30.165 -0.971 1.00 96.38 403 GLY A O 1
ATOM 2967 N N . THR A 1 404 ? 9.127 31.912 -1.057 1.00 95.38 404 THR A N 1
ATOM 2968 C CA . THR A 1 404 ? 8.258 31.482 0.045 1.00 95.38 404 THR A CA 1
ATOM 2969 C C . THR A 1 404 ? 6.813 31.584 -0.440 1.00 95.38 404 THR A C 1
ATOM 2971 O O . THR A 1 404 ? 6.372 32.712 -0.674 1.00 95.38 404 THR A O 1
ATOM 2974 N N . PRO A 1 405 ? 6.087 30.466 -0.623 1.00 94.31 405 PRO A N 1
ATOM 2975 C CA . PRO A 1 405 ? 4.657 30.513 -0.917 1.00 94.31 405 PRO A CA 1
ATOM 2976 C C . PRO A 1 405 ? 3.906 31.162 0.249 1.00 94.31 405 PRO A C 1
ATOM 2978 O O . PRO A 1 405 ? 4.205 30.883 1.411 1.00 94.31 405 PRO A O 1
ATOM 2981 N N . GLY A 1 406 ? 2.974 32.057 -0.052 1.00 86.75 406 GLY A N 1
ATOM 2982 C CA . GLY A 1 406 ? 2.095 32.697 0.922 1.00 86.75 406 GLY A CA 1
ATOM 2983 C C . GLY A 1 406 ? 0.774 31.951 1.098 1.00 86.75 406 GLY A C 1
ATOM 2984 O O . GLY A 1 406 ? 0.523 30.933 0.460 1.00 86.75 406 GLY A O 1
ATOM 2985 N N . THR A 1 407 ? -0.088 32.488 1.961 1.00 80.00 407 THR A N 1
ATOM 2986 C CA . THR A 1 407 ? -1.461 32.000 2.147 1.00 80.00 407 THR A CA 1
ATOM 2987 C C . THR A 1 407 ? -2.243 32.088 0.833 1.00 80.00 407 THR A C 1
ATOM 2989 O O . THR A 1 407 ? -2.429 33.184 0.297 1.00 80.00 407 THR A O 1
ATOM 2992 N N . GLY A 1 408 ? -2.710 30.944 0.328 1.00 79.06 408 GLY A N 1
ATOM 2993 C CA . GLY A 1 408 ? -3.447 30.826 -0.932 1.00 79.06 408 GLY A CA 1
ATOM 2994 C C . GLY A 1 408 ? -2.600 30.386 -2.130 1.00 79.06 408 GLY A C 1
ATOM 2995 O O . GLY A 1 408 ? -3.134 30.302 -3.236 1.00 79.06 408 GLY A O 1
ATOM 2996 N N . ASP A 1 409 ? -1.311 30.093 -1.928 1.00 88.38 409 ASP A N 1
ATOM 2997 C CA . ASP A 1 409 ? -0.446 29.491 -2.951 1.00 88.38 409 ASP A CA 1
ATOM 2998 C C . ASP A 1 409 ? -0.519 27.952 -2.954 1.00 88.38 409 ASP A C 1
ATOM 3000 O O . ASP A 1 409 ? 0.139 27.329 -3.795 1.00 88.38 409 ASP A O 1
ATOM 3004 N N . ALA A 1 410 ? -1.304 27.344 -2.052 1.00 87.06 410 ALA A N 1
ATOM 3005 C CA . ALA A 1 410 ? -1.556 25.906 -2.000 1.00 87.06 410 ALA A CA 1
ATOM 3006 C C . ALA A 1 410 ? -1.976 25.323 -3.362 1.00 87.06 410 ALA A C 1
ATOM 3008 O O . ALA A 1 410 ? -2.832 25.859 -4.071 1.00 87.06 410 ALA A O 1
ATOM 3009 N N . GLY A 1 411 ? -1.373 24.190 -3.720 1.00 86.50 411 GLY A N 1
ATOM 3010 C CA . GLY A 1 411 ? -1.604 23.515 -4.995 1.00 86.50 411 GLY A CA 1
ATOM 3011 C C . GLY A 1 411 ? -0.327 23.003 -5.658 1.00 86.50 411 GLY A C 1
ATOM 3012 O O . GLY A 1 411 ? 0.779 23.138 -5.138 1.00 86.50 411 GLY A O 1
ATOM 3013 N N . VAL A 1 412 ? -0.482 22.391 -6.835 1.00 89.69 412 VAL A N 1
ATOM 3014 C CA . VAL A 1 412 ? 0.619 21.732 -7.556 1.00 89.69 412 VAL A CA 1
ATOM 3015 C C . VAL A 1 412 ? 1.070 22.570 -8.751 1.00 89.69 412 VAL A C 1
ATOM 3017 O O . VAL A 1 412 ? 0.324 22.769 -9.712 1.00 89.69 412 VAL A O 1
ATOM 3020 N N . TYR A 1 413 ? 2.332 22.994 -8.732 1.00 92.56 413 TYR A N 1
ATOM 3021 C CA . TYR A 1 413 ? 2.983 23.715 -9.824 1.00 92.56 413 TYR A CA 1
ATOM 3022 C C . TYR A 1 413 ? 3.786 22.728 -10.665 1.00 92.56 413 TYR A C 1
ATOM 3024 O O . TYR A 1 413 ? 4.790 22.196 -10.200 1.00 92.56 413 TYR A O 1
ATOM 3032 N N . GLN A 1 414 ? 3.340 22.452 -11.890 1.00 91.12 414 GLN A N 1
ATOM 3033 C CA . GLN A 1 414 ? 3.897 21.391 -12.737 1.00 91.12 414 GLN A CA 1
ATOM 3034 C C . GLN A 1 414 ? 4.747 21.923 -13.895 1.00 91.12 414 GLN A C 1
ATOM 3036 O O . GLN A 1 414 ? 4.646 23.084 -14.291 1.00 91.12 414 GLN A O 1
ATOM 3041 N N . ASN A 1 415 ? 5.523 21.022 -14.502 1.00 89.75 415 ASN A N 1
ATOM 3042 C CA . ASN A 1 415 ? 6.326 21.268 -15.703 1.00 89.75 415 ASN A CA 1
ATOM 3043 C C . ASN A 1 415 ? 7.396 22.360 -15.539 1.00 89.75 415 ASN A C 1
ATOM 3045 O O . ASN A 1 415 ? 7.753 23.031 -16.513 1.00 89.75 415 ASN A O 1
ATOM 3049 N N . ILE A 1 416 ? 7.921 22.539 -14.327 1.00 93.56 416 ILE A N 1
ATOM 3050 C CA . ILE A 1 416 ? 9.014 23.471 -14.055 1.00 93.56 416 ILE A CA 1
ATOM 3051 C C . ILE A 1 416 ? 10.277 22.897 -14.692 1.00 93.56 416 ILE A C 1
ATOM 3053 O O . ILE A 1 416 ? 10.653 21.759 -14.412 1.00 93.56 416 ILE A O 1
ATOM 3057 N N . THR A 1 417 ? 10.921 23.658 -15.578 1.00 93.38 417 THR A N 1
ATOM 3058 C CA . THR A 1 417 ? 12.100 23.175 -16.317 1.00 93.38 417 THR A CA 1
ATOM 3059 C C . THR A 1 417 ? 13.250 24.155 -16.184 1.00 93.38 417 THR A C 1
ATOM 3061 O O . THR A 1 417 ? 13.126 25.320 -16.560 1.00 93.38 417 THR A O 1
ATOM 3064 N N . LEU A 1 418 ? 14.384 23.671 -15.674 1.00 93.88 418 LEU A N 1
ATOM 3065 C CA . LEU A 1 418 ? 15.619 24.439 -15.550 1.00 93.88 418 LEU A CA 1
ATOM 3066 C C . LEU A 1 418 ? 16.570 24.090 -16.695 1.00 93.88 418 LEU A C 1
ATOM 3068 O O . LEU A 1 418 ? 16.891 22.918 -16.885 1.00 93.88 418 LEU A O 1
ATOM 3072 N N . ILE A 1 419 ? 17.013 25.098 -17.442 1.00 93.06 419 ILE A N 1
ATOM 3073 C CA . ILE A 1 419 ? 17.783 24.957 -18.681 1.00 93.06 419 ILE A CA 1
ATOM 3074 C C . ILE A 1 419 ? 19.140 25.644 -18.509 1.00 93.06 419 ILE A C 1
ATOM 3076 O O . ILE A 1 419 ? 19.203 26.768 -18.011 1.00 93.06 419 ILE A O 1
ATOM 3080 N N . VAL A 1 420 ? 20.212 24.997 -18.964 1.00 92.69 420 VAL A N 1
ATOM 3081 C CA . VAL A 1 420 ? 21.556 25.568 -19.112 1.00 92.69 420 VAL A CA 1
ATOM 3082 C C . VAL A 1 420 ? 21.965 25.587 -20.587 1.00 92.69 420 VAL A C 1
ATOM 3084 O O . VAL A 1 420 ? 21.645 24.662 -21.332 1.00 92.69 420 VAL A O 1
ATOM 3087 N N . THR A 1 421 ? 22.678 26.626 -21.019 1.00 88.50 421 THR A N 1
ATOM 3088 C CA . THR A 1 421 ? 23.235 26.754 -22.373 1.00 88.50 421 THR A CA 1
ATOM 3089 C C . THR A 1 421 ? 24.636 27.361 -22.341 1.00 88.50 421 THR A C 1
ATOM 3091 O O . THR A 1 421 ? 24.914 28.218 -21.505 1.00 88.50 421 THR A O 1
ATOM 3094 N N . ASP A 1 422 ? 25.497 26.931 -23.259 1.00 87.56 422 ASP A N 1
ATOM 3095 C CA . ASP A 1 422 ? 26.832 27.487 -23.545 1.00 87.56 422 ASP A CA 1
ATOM 3096 C C . ASP A 1 422 ? 26.788 28.560 -24.669 1.00 87.56 422 ASP A C 1
ATOM 3098 O O . ASP A 1 422 ? 27.805 29.125 -25.065 1.00 87.56 422 ASP A O 1
ATOM 3102 N N . GLY A 1 423 ? 25.593 28.853 -25.204 1.00 79.31 423 GLY A N 1
ATOM 3103 C CA . GLY A 1 423 ? 25.370 29.744 -26.348 1.00 79.31 423 GLY A CA 1
ATOM 3104 C C . GLY A 1 423 ? 25.306 29.050 -27.719 1.00 79.31 423 GLY A C 1
ATOM 3105 O O . GLY A 1 423 ? 24.900 29.690 -28.691 1.00 79.31 423 GLY A O 1
ATOM 3106 N N . GLN A 1 424 ? 25.642 27.760 -27.808 1.00 73.81 424 GLN A N 1
ATOM 3107 C CA . GLN A 1 424 ? 25.570 26.927 -29.018 1.00 73.81 424 GLN A CA 1
ATOM 3108 C C . GLN A 1 424 ? 24.646 25.707 -28.854 1.00 73.81 424 GLN A C 1
ATOM 3110 O O . GLN A 1 424 ? 23.930 25.348 -29.791 1.00 73.81 424 GLN A O 1
ATOM 3115 N N . ALA A 1 425 ? 24.614 25.098 -27.670 1.00 79.00 425 ALA A N 1
ATOM 3116 C CA . ALA A 1 425 ? 23.796 23.955 -27.291 1.00 79.00 425 ALA A CA 1
ATOM 3117 C C . ALA A 1 425 ? 23.129 24.176 -25.919 1.00 79.00 425 ALA A C 1
ATOM 3119 O O . ALA A 1 425 ? 23.447 25.105 -25.172 1.00 79.00 425 ALA A O 1
ATOM 3120 N N . SER A 1 426 ? 22.127 23.360 -25.587 1.00 84.69 426 SER A N 1
ATOM 3121 C CA . SER A 1 426 ? 21.382 23.479 -24.328 1.00 84.69 426 SER A CA 1
ATOM 3122 C C . SER A 1 426 ? 21.054 22.116 -23.737 1.00 84.69 426 SER A C 1
ATOM 3124 O O . SER A 1 426 ? 20.779 21.173 -24.475 1.00 84.69 426 SER A O 1
ATOM 3126 N N . SER A 1 427 ? 21.009 22.056 -22.409 1.00 86.81 427 SER A N 1
ATOM 3127 C CA . SER A 1 427 ? 20.546 20.902 -21.636 1.00 86.81 427 SER A CA 1
ATOM 3128 C C . SER A 1 427 ? 19.583 21.358 -20.552 1.00 86.81 427 SER A C 1
ATOM 3130 O O . SER A 1 427 ? 19.624 22.510 -20.120 1.00 86.81 427 SER A O 1
ATOM 3132 N N . SER A 1 428 ? 18.723 20.462 -20.082 1.00 89.69 428 SER A N 1
ATOM 3133 C CA . SER A 1 428 ? 17.772 20.768 -19.018 1.00 89.69 428 SER A CA 1
ATOM 3134 C C . SER A 1 428 ? 17.709 19.661 -17.979 1.00 89.69 428 SER A C 1
ATOM 3136 O O . SER A 1 428 ? 17.977 18.497 -18.278 1.00 89.69 428 SER A O 1
ATOM 3138 N N . LEU A 1 429 ? 17.307 20.022 -16.762 1.00 86.94 429 LEU A N 1
ATOM 3139 C CA . LEU A 1 429 ? 16.791 19.032 -15.822 1.00 86.94 429 LEU A CA 1
ATOM 3140 C C . LEU A 1 429 ? 15.515 18.401 -16.389 1.00 86.94 429 LEU A C 1
ATOM 3142 O O . LEU A 1 429 ? 14.839 18.992 -17.241 1.00 86.94 429 LEU A O 1
ATOM 3146 N N . ALA A 1 430 ? 15.174 17.214 -15.888 1.00 83.81 430 ALA A N 1
ATOM 3147 C CA . ALA A 1 430 ? 13.833 16.680 -16.072 1.00 83.81 430 ALA A CA 1
ATOM 3148 C C . ALA A 1 430 ? 12.813 17.692 -15.534 1.00 83.81 430 ALA A C 1
ATOM 3150 O O . ALA A 1 430 ? 13.059 18.351 -14.518 1.00 83.81 430 ALA A O 1
ATOM 3151 N N . ALA A 1 431 ? 11.686 17.825 -16.232 1.00 86.94 431 ALA A N 1
ATOM 3152 C CA . ALA A 1 431 ? 10.599 18.657 -15.751 1.00 86.94 431 ALA A CA 1
ATOM 3153 C C . ALA A 1 431 ? 10.135 18.129 -14.388 1.00 86.94 431 ALA A C 1
ATOM 3155 O O . ALA A 1 431 ? 9.929 16.927 -14.225 1.00 86.94 431 ALA A O 1
ATOM 3156 N N . PHE A 1 432 ? 9.991 19.023 -13.418 1.00 90.00 432 PHE A N 1
ATOM 3157 C CA . PHE A 1 432 ? 9.591 18.673 -12.060 1.00 90.00 432 PHE A CA 1
ATOM 3158 C C . PHE A 1 432 ? 8.374 19.487 -11.624 1.00 90.00 432 PHE A C 1
ATOM 3160 O O . PHE A 1 432 ? 7.966 20.449 -12.287 1.00 90.00 432 PHE A O 1
ATOM 3167 N N . SER A 1 433 ? 7.782 19.075 -10.509 1.00 91.12 433 SER A N 1
ATOM 3168 C CA . SER A 1 433 ? 6.677 19.769 -9.861 1.00 91.12 433 SER A CA 1
ATOM 3169 C C . SER A 1 433 ? 7.035 20.167 -8.437 1.00 91.12 433 SER A C 1
ATOM 3171 O O . SER A 1 433 ? 7.847 19.507 -7.791 1.00 91.12 433 SER A O 1
ATOM 3173 N N . ILE A 1 434 ? 6.405 21.235 -7.954 1.00 93.88 434 ILE A N 1
ATOM 3174 C CA . ILE A 1 434 ? 6.423 21.621 -6.543 1.00 93.88 434 ILE A CA 1
ATOM 3175 C C . ILE A 1 434 ? 4.979 21.62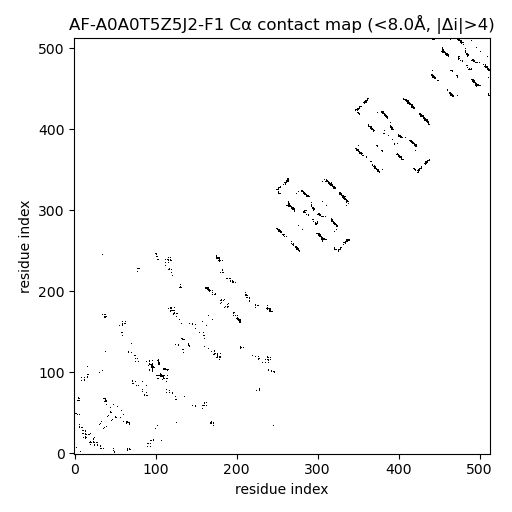2 -6.049 1.00 93.88 434 ILE A C 1
ATOM 3177 O O . ILE A 1 434 ? 4.141 22.347 -6.584 1.00 93.88 434 ILE A O 1
ATOM 3181 N N . GLU A 1 435 ? 4.693 20.808 -5.044 1.00 93.12 435 GLU A N 1
ATOM 3182 C CA . GLU A 1 435 ? 3.447 20.824 -4.291 1.00 93.12 435 GLU A CA 1
ATOM 3183 C C . GLU A 1 435 ? 3.572 21.787 -3.111 1.00 93.12 435 GLU A C 1
ATOM 3185 O O . GLU A 1 435 ? 4.448 21.643 -2.253 1.00 93.12 435 GLU A O 1
ATOM 3190 N N . VAL A 1 436 ? 2.699 22.788 -3.081 1.00 92.56 436 VAL A N 1
ATOM 3191 C CA . VAL A 1 436 ? 2.551 23.680 -1.938 1.00 92.56 436 VAL A CA 1
ATOM 3192 C C . VAL A 1 436 ? 1.451 23.119 -1.047 1.00 92.56 436 VAL A C 1
ATOM 3194 O O . VAL A 1 436 ? 0.279 23.132 -1.426 1.00 92.56 436 VAL A O 1
ATOM 3197 N N . GLY A 1 437 ? 1.840 22.610 0.121 1.00 80.94 437 GLY A N 1
ATOM 3198 C CA . GLY A 1 437 ? 0.902 22.124 1.130 1.00 80.94 437 GLY A CA 1
ATOM 3199 C C . GLY A 1 437 ? 0.255 23.288 1.876 1.00 80.94 437 GLY A C 1
ATOM 3200 O O . GLY A 1 437 ? 0.964 24.206 2.301 1.00 80.94 437 GLY A O 1
ATOM 3201 N N . ALA A 1 438 ? -1.069 23.241 2.042 1.00 74.56 438 ALA A N 1
ATOM 3202 C CA . ALA A 1 438 ? -1.804 24.221 2.835 1.00 74.56 438 ALA A CA 1
ATOM 3203 C C . ALA A 1 438 ? -1.302 24.215 4.285 1.00 74.56 438 ALA A C 1
ATOM 3205 O O . ALA A 1 438 ? -1.109 23.159 4.892 1.00 74.56 438 ALA A O 1
ATOM 3206 N N . SER A 1 439 ? -1.076 25.402 4.837 1.00 64.69 439 SER A N 1
ATOM 3207 C CA . SER A 1 439 ? -0.807 25.570 6.262 1.00 64.69 439 SER A CA 1
ATOM 3208 C C . SER A 1 439 ? -2.148 25.697 6.981 1.00 64.69 439 SER A C 1
ATOM 3210 O O . SER A 1 439 ? -2.707 26.784 6.958 1.00 64.69 439 SER A O 1
ATOM 3212 N N . SER A 1 440 ? -2.640 24.639 7.634 1.00 61.84 440 SER A N 1
ATOM 3213 C CA . SER A 1 440 ? -3.752 24.773 8.588 1.00 61.84 440 SER A CA 1
ATOM 3214 C C . SER A 1 440 ? -3.205 25.071 9.987 1.00 61.84 440 SER A C 1
ATOM 3216 O O . SER A 1 440 ? -2.307 24.382 10.488 1.00 61.84 440 SER A O 1
ATOM 3218 N N . ALA A 1 441 ? -3.694 26.139 10.601 1.00 66.25 441 ALA A N 1
ATOM 3219 C CA . ALA A 1 441 ? -3.381 26.548 11.953 1.00 66.25 441 ALA A CA 1
ATOM 3220 C C . ALA A 1 441 ? -4.461 26.033 12.909 1.00 66.25 441 ALA A C 1
ATOM 3222 O O . ALA A 1 441 ? -5.637 26.308 12.736 1.00 66.25 441 ALA A O 1
ATOM 3223 N N . ALA A 1 442 ? -4.055 25.324 13.967 1.00 73.00 442 ALA A N 1
ATOM 3224 C CA . ALA A 1 442 ? -5.007 24.778 14.932 1.00 73.00 442 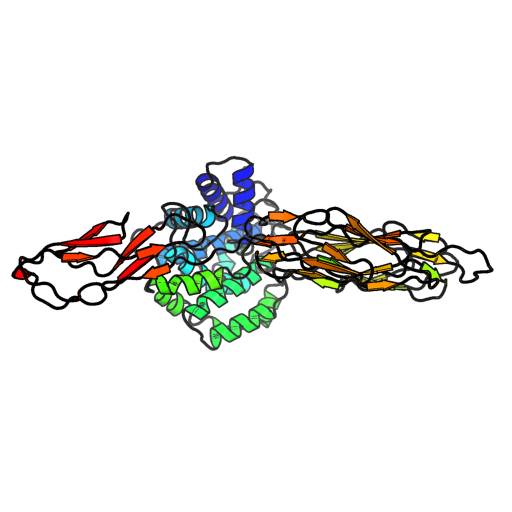ALA A CA 1
ATOM 3225 C C . ALA A 1 442 ? -5.877 25.880 15.572 1.00 73.00 442 ALA A C 1
ATOM 3227 O O . ALA A 1 442 ? -5.347 26.941 15.946 1.00 73.00 442 ALA A O 1
ATOM 3228 N N . PRO A 1 443 ? -7.173 25.612 15.801 1.00 81.81 443 PRO A N 1
ATOM 3229 C CA . PRO A 1 443 ? -8.054 26.592 16.390 1.00 81.81 443 PRO A CA 1
ATOM 3230 C C . PRO A 1 443 ? -7.732 26.789 17.873 1.00 81.81 443 PRO A C 1
ATOM 3232 O O . PRO A 1 443 ? -7.167 25.935 18.565 1.00 81.81 443 PRO A O 1
ATOM 3235 N N . SER A 1 444 ? -8.080 27.963 18.391 1.00 87.62 444 SER A N 1
ATOM 3236 C CA . SER A 1 444 ? -7.785 28.355 19.768 1.00 87.62 444 SER A CA 1
ATOM 3237 C C . SER A 1 444 ? -9.066 28.561 20.565 1.00 87.62 444 SER A C 1
ATOM 3239 O O . SER A 1 444 ? -9.996 29.210 20.098 1.00 87.62 444 SER A O 1
ATOM 3241 N N . ILE A 1 445 ? -9.108 28.042 21.795 1.00 92.88 445 ILE A N 1
ATOM 3242 C CA . ILE A 1 445 ? -10.199 28.257 22.754 1.00 92.88 445 ILE A CA 1
ATOM 3243 C C . ILE A 1 445 ? -9.651 28.828 24.059 1.00 92.88 445 ILE A C 1
ATOM 3245 O O . ILE A 1 445 ? -8.615 28.410 24.575 1.00 92.88 445 ILE A O 1
ATOM 3249 N N . SER A 1 446 ? -10.359 29.802 24.620 1.00 91.88 446 SER A N 1
ATOM 3250 C CA . SER A 1 446 ? -10.011 30.442 25.883 1.00 91.88 446 SER A CA 1
ATOM 3251 C C . SER A 1 446 ? -11.257 30.860 26.660 1.00 91.88 446 SER A C 1
ATOM 3253 O O . SER A 1 446 ? -12.339 31.051 26.111 1.00 91.88 446 SER A O 1
ATOM 3255 N N . GLY A 1 447 ? -11.123 31.018 27.973 1.00 92.88 447 GLY A N 1
ATOM 3256 C CA . GLY A 1 447 ? -12.198 31.530 28.814 1.00 92.88 447 GLY A CA 1
ATOM 3257 C C . GLY A 1 447 ? -11.940 31.281 30.293 1.00 92.88 447 GLY A C 1
ATOM 3258 O O . GLY A 1 447 ? -11.092 30.476 30.669 1.00 92.88 447 GLY A O 1
ATOM 3259 N N . ASN A 1 448 ? -12.667 32.002 31.145 1.00 91.62 448 ASN A N 1
ATOM 3260 C CA . ASN A 1 448 ? -12.532 31.919 32.599 1.00 91.62 448 ASN A CA 1
ATOM 3261 C C . ASN A 1 448 ? -13.906 31.657 33.240 1.00 91.62 448 ASN A C 1
ATOM 3263 O O . ASN A 1 448 ? -14.559 32.610 33.672 1.00 91.62 448 ASN A O 1
ATOM 3267 N N . PRO A 1 449 ? -14.376 30.396 33.292 1.00 92.31 449 PRO A N 1
ATOM 3268 C CA . PRO A 1 449 ? -15.662 30.074 33.898 1.00 92.31 449 PRO A CA 1
ATOM 3269 C C . PRO A 1 449 ? -15.638 30.314 35.408 1.00 92.31 449 PRO A C 1
ATOM 3271 O O . PRO A 1 449 ? -14.642 30.047 36.091 1.00 92.31 449 PRO A O 1
ATOM 3274 N N . THR A 1 450 ? -16.767 30.755 35.960 1.00 90.00 450 THR A N 1
ATOM 3275 C CA . THR A 1 450 ? -16.966 30.722 37.409 1.00 90.00 450 THR A CA 1
ATOM 3276 C C . THR A 1 450 ? -17.027 29.263 37.865 1.00 90.00 450 THR A C 1
ATOM 3278 O O . THR A 1 450 ? -17.656 28.416 37.232 1.00 90.00 450 THR A O 1
ATOM 3281 N N . ARG A 1 451 ? -16.327 28.949 38.961 1.00 92.00 451 ARG A N 1
ATOM 3282 C CA . ARG A 1 451 ? -16.189 27.573 39.482 1.00 92.00 451 ARG A CA 1
ATOM 3283 C C . ARG A 1 451 ? -17.151 27.252 40.629 1.00 92.00 451 ARG A C 1
ATOM 3285 O O . ARG A 1 451 ? -17.066 26.182 41.220 1.00 92.00 451 ARG A O 1
ATOM 3292 N N . SER A 1 452 ? -18.043 28.181 40.960 1.00 91.94 452 SER A N 1
ATOM 3293 C CA . SER A 1 452 ? -19.086 28.004 41.969 1.00 91.94 452 SER A CA 1
ATOM 3294 C C . SER A 1 452 ? -20.324 28.807 41.592 1.00 91.94 452 SER A C 1
ATOM 3296 O O . SER A 1 452 ? -20.206 29.938 41.118 1.00 91.94 452 SER A O 1
ATOM 3298 N N . VAL A 1 453 ? -21.495 28.248 41.871 1.00 94.38 453 VAL A N 1
ATOM 3299 C CA . VAL A 1 453 ? -22.803 28.884 41.696 1.00 94.38 453 VAL A CA 1
ATOM 3300 C C . VAL A 1 453 ? -23.704 28.461 42.854 1.00 94.38 453 VAL A C 1
ATOM 3302 O O . VAL A 1 453 ? -23.609 27.332 43.336 1.00 94.38 453 VAL A O 1
ATOM 3305 N N . GLU A 1 454 ? -24.526 29.381 43.350 1.00 94.44 454 GLU A N 1
ATOM 3306 C CA . GLU A 1 454 ? -25.475 29.100 44.428 1.00 94.44 454 GLU A CA 1
ATOM 3307 C C . GLU A 1 454 ? -26.704 28.363 43.879 1.00 94.44 454 GLU A C 1
ATOM 3309 O O . GLU A 1 454 ? -27.199 28.686 42.797 1.00 94.44 454 GLU A O 1
ATOM 3314 N N . ALA A 1 455 ? -27.221 27.389 44.631 1.00 93.25 455 ALA A N 1
ATOM 3315 C CA . ALA A 1 455 ? -28.460 26.709 44.267 1.00 93.25 455 ALA A CA 1
ATOM 3316 C C . ALA A 1 455 ? -29.610 27.724 44.107 1.00 93.25 455 ALA A C 1
ATOM 3318 O O . ALA A 1 455 ? -29.823 28.586 44.957 1.00 93.25 455 ALA A O 1
ATOM 3319 N N . GLY A 1 456 ? -30.353 27.621 43.007 1.00 91.75 456 GLY A N 1
ATOM 3320 C CA . GLY A 1 456 ? -31.410 28.550 42.609 1.00 91.75 456 GLY A CA 1
ATOM 3321 C C . GLY A 1 456 ? -30.931 29.755 41.791 1.00 91.75 456 GLY A C 1
ATOM 3322 O O . GLY A 1 456 ? -31.774 30.502 41.297 1.00 91.75 456 GLY A O 1
ATOM 3323 N N . SER A 1 457 ? -29.618 29.940 41.607 1.00 95.00 457 SER A N 1
ATOM 3324 C CA . SER A 1 457 ? -29.051 31.005 40.768 1.00 95.00 457 SER A CA 1
ATOM 3325 C C . SER A 1 457 ? -28.672 30.499 39.377 1.00 95.00 457 SER A C 1
ATOM 3327 O O . SER A 1 457 ? -28.176 29.386 39.222 1.00 95.00 457 SER A O 1
ATOM 3329 N N . GLY A 1 458 ? -28.881 31.330 38.355 1.00 94.69 458 GLY A N 1
ATOM 3330 C CA . GLY A 1 458 ? -28.493 31.004 36.984 1.00 94.69 458 GLY A CA 1
ATOM 3331 C C . GLY A 1 458 ? -26.973 30.954 36.803 1.00 94.69 458 GLY A C 1
ATOM 3332 O O . GLY A 1 458 ? -26.251 31.829 37.281 1.00 94.69 458 GLY A O 1
ATOM 3333 N N . TYR A 1 459 ? -26.504 29.945 36.076 1.00 96.62 459 TYR A N 1
ATOM 3334 C CA . TYR A 1 459 ? -25.139 29.797 35.585 1.00 96.62 459 TYR A CA 1
ATOM 3335 C C . TYR A 1 459 ? -25.120 29.987 34.067 1.00 96.62 459 TYR A C 1
ATOM 3337 O O . TYR A 1 459 ? -25.980 29.447 33.372 1.00 96.62 459 TYR A O 1
ATOM 3345 N N . SER A 1 460 ? -24.132 30.718 33.552 1.00 95.94 460 SER A N 1
ATOM 3346 C CA . SER A 1 460 ? -23.863 30.815 32.117 1.00 95.94 460 SER A CA 1
ATOM 3347 C C . SER A 1 460 ? -22.383 31.089 31.888 1.00 95.94 460 SER A C 1
ATOM 3349 O O . SER A 1 460 ? -21.813 31.990 32.507 1.00 95.94 460 SER A O 1
ATOM 3351 N N . PHE A 1 461 ? -21.776 30.343 30.977 1.00 96.50 461 PHE A N 1
ATOM 3352 C CA . PHE A 1 461 ? -20.411 30.537 30.518 1.00 96.50 461 PHE A CA 1
ATOM 3353 C C . PHE A 1 461 ? -20.328 30.244 29.022 1.00 96.50 461 PHE A C 1
ATOM 3355 O O . PHE A 1 461 ? -20.739 29.174 28.585 1.00 96.50 461 PHE A O 1
ATOM 3362 N N . THR A 1 462 ? -19.757 31.177 28.266 1.00 96.19 462 THR A N 1
ATOM 3363 C CA . THR A 1 462 ? -19.470 31.016 26.838 1.00 96.19 462 THR A CA 1
ATOM 3364 C C . THR A 1 462 ? -17.967 31.226 26.645 1.00 96.19 462 THR A C 1
ATOM 3366 O O . THR A 1 462 ? -17.460 32.282 27.047 1.00 96.19 462 THR A O 1
ATOM 3369 N N . PRO A 1 463 ? -17.227 30.240 26.112 1.00 93.25 463 PRO A N 1
ATOM 3370 C CA . PRO A 1 463 ? -15.815 30.403 25.799 1.00 93.25 463 PRO A CA 1
ATOM 3371 C C . PRO A 1 463 ? -15.626 31.334 24.592 1.00 93.25 463 PRO A C 1
ATOM 3373 O O . PRO A 1 463 ? -16.518 31.502 23.767 1.00 93.25 463 PRO A O 1
ATOM 3376 N N . SER A 1 464 ? -14.446 31.938 24.485 1.00 94.12 464 SER A N 1
ATOM 3377 C CA . SER A 1 464 ? -13.998 32.614 23.269 1.00 94.12 464 SER A CA 1
ATOM 3378 C C . SER A 1 464 ? -13.174 31.624 22.464 1.00 94.12 464 SER A C 1
ATOM 3380 O O . SER A 1 464 ? -12.129 31.183 22.948 1.00 94.12 464 SER A O 1
ATOM 3382 N N . ALA A 1 465 ? -13.612 31.307 21.251 1.00 90.75 465 ALA A N 1
ATOM 3383 C CA . ALA A 1 465 ? -12.855 30.479 20.326 1.00 90.75 465 ALA A CA 1
ATOM 3384 C C . ALA A 1 465 ? -12.678 31.182 18.979 1.00 90.75 465 ALA A C 1
ATOM 3386 O O . ALA A 1 465 ? -13.494 32.030 18.611 1.00 90.75 465 ALA A O 1
ATOM 3387 N N . ALA A 1 466 ? -11.581 30.878 18.299 1.00 85.06 466 ALA A N 1
ATOM 3388 C CA . ALA A 1 466 ? -11.277 31.393 16.976 1.00 85.06 466 ALA A CA 1
ATOM 3389 C C . ALA A 1 466 ? -10.395 30.399 16.229 1.00 85.06 466 ALA A C 1
ATOM 3391 O O . ALA A 1 466 ? -9.394 29.930 16.785 1.00 85.06 466 ALA A O 1
ATOM 3392 N N . ASP A 1 467 ? -10.754 30.154 14.978 1.00 83.19 467 ASP A N 1
ATOM 3393 C CA . ASP A 1 467 ? -9.892 29.508 14.008 1.00 83.19 467 ASP A CA 1
ATOM 3394 C C . ASP A 1 467 ? -9.118 30.579 13.207 1.00 83.19 467 ASP A C 1
ATOM 3396 O O . ASP A 1 467 ? -9.735 31.547 12.743 1.00 83.19 467 ASP A O 1
ATOM 3400 N N . PRO A 1 468 ? -7.777 30.502 13.105 1.00 69.69 468 PRO A N 1
ATOM 3401 C CA . PRO A 1 468 ? -6.987 31.472 12.346 1.00 69.69 468 PRO A CA 1
ATOM 3402 C C . PRO A 1 468 ? -7.226 31.446 10.830 1.00 69.69 468 PRO A C 1
ATOM 3404 O O . PRO A 1 468 ? -6.998 32.474 10.185 1.00 69.69 468 PRO A O 1
ATOM 3407 N N . ASP A 1 469 ? -7.678 30.317 10.287 1.00 71.81 469 ASP A N 1
ATOM 3408 C CA . ASP A 1 469 ? -7.952 30.111 8.862 1.00 71.81 469 ASP A CA 1
ATOM 3409 C C . ASP A 1 469 ? -9.408 30.461 8.503 1.00 71.81 469 ASP A C 1
ATOM 3411 O O . ASP A 1 469 ? -9.739 30.697 7.339 1.00 71.81 469 ASP A O 1
ATOM 3415 N N . GLY A 1 470 ? -10.250 30.647 9.523 1.00 72.81 470 GLY A N 1
ATOM 3416 C CA . GLY A 1 470 ? -11.641 31.062 9.387 1.00 72.81 470 GLY A CA 1
ATOM 3417 C C . GLY A 1 470 ? -12.596 29.894 9.179 1.00 72.81 470 GLY A C 1
ATOM 3418 O O . GLY A 1 470 ? -13.718 30.127 8.723 1.00 72.81 470 GLY A O 1
ATOM 3419 N N . ASP A 1 471 ? -12.151 28.683 9.512 1.00 77.19 471 ASP A N 1
ATOM 3420 C CA . ASP A 1 471 ? -12.977 27.486 9.485 1.00 77.19 471 ASP A CA 1
ATOM 3421 C C . ASP A 1 471 ? -14.079 27.547 10.558 1.00 77.19 471 ASP A C 1
ATOM 3423 O O . ASP A 1 471 ? -13.955 28.209 11.599 1.00 77.19 471 ASP A O 1
ATOM 3427 N N . ASP A 1 472 ? -15.200 26.880 10.272 1.00 81.88 472 ASP A N 1
ATOM 3428 C CA . ASP A 1 472 ? -16.298 26.743 11.226 1.00 81.88 472 ASP A CA 1
ATOM 3429 C C . ASP A 1 472 ? -15.841 25.868 12.406 1.00 81.88 472 ASP A C 1
ATOM 3431 O O . ASP A 1 472 ? -15.198 24.841 12.214 1.00 81.88 472 ASP A O 1
ATOM 3435 N N . LEU A 1 473 ? -16.176 26.278 13.633 1.00 86.75 473 LEU A N 1
ATOM 3436 C CA . LEU A 1 473 ? -15.763 25.588 14.858 1.00 86.75 473 LEU A CA 1
ATOM 3437 C C . LEU A 1 473 ? -16.879 24.709 15.413 1.00 86.75 473 LEU A C 1
ATOM 3439 O O . LEU A 1 473 ? -17.965 25.216 15.719 1.00 86.75 473 LEU A O 1
ATOM 3443 N N . ASP A 1 474 ? -16.563 23.446 15.689 1.00 88.81 474 ASP A N 1
ATOM 3444 C CA . ASP A 1 474 ? -17.486 22.526 16.348 1.00 88.81 474 ASP A CA 1
ATOM 3445 C C . ASP A 1 474 ? -17.215 22.444 17.852 1.00 88.81 474 ASP A C 1
ATOM 3447 O O . ASP A 1 474 ? -16.150 22.018 18.301 1.00 88.81 474 ASP A O 1
ATOM 3451 N N . PHE A 1 475 ? -18.197 22.823 18.677 1.00 93.50 475 PHE A N 1
ATOM 3452 C CA . PHE A 1 475 ? -18.057 22.758 20.132 1.00 93.50 475 PHE A CA 1
ATOM 3453 C C . PHE A 1 475 ? -18.612 21.456 20.707 1.00 93.50 475 PHE A C 1
ATOM 3455 O O . PHE A 1 475 ? -19.768 21.089 20.484 1.00 93.50 475 PHE A O 1
ATOM 3462 N N . SER A 1 476 ? -17.839 20.826 21.589 1.00 92.38 476 SER A N 1
ATOM 3463 C CA . SER A 1 476 ? -18.269 19.665 22.374 1.00 92.38 476 SER A CA 1
ATOM 3464 C C . SER A 1 476 ? -17.966 19.842 23.863 1.00 92.38 476 SER A C 1
ATOM 3466 O O . SER A 1 476 ? -17.157 20.682 24.265 1.00 92.38 476 SER A O 1
ATOM 3468 N N . ILE A 1 477 ? -18.651 19.073 24.714 1.00 95.38 477 ILE A N 1
ATOM 3469 C CA . ILE A 1 477 ? -18.452 19.112 26.165 1.00 95.38 477 ILE A CA 1
ATOM 3470 C C . ILE A 1 477 ? -18.386 17.705 26.756 1.00 95.38 477 ILE A C 1
ATOM 3472 O O . ILE A 1 477 ? -19.189 16.833 26.430 1.00 95.38 477 ILE A O 1
ATOM 3476 N N . SER A 1 478 ? -17.466 17.505 27.695 1.00 93.56 478 SER A N 1
ATOM 3477 C CA . SER A 1 478 ? -17.385 16.304 28.526 1.00 93.56 478 SER A CA 1
ATOM 3478 C C . SER A 1 478 ? -17.750 16.610 29.979 1.00 93.56 478 SER A C 1
ATOM 3480 O O . SER A 1 478 ? -17.591 17.730 30.467 1.00 93.56 478 SER A O 1
ATOM 3482 N N . SER A 1 479 ? -18.257 15.592 30.680 1.00 93.06 479 SER A N 1
ATOM 3483 C CA . SER A 1 479 ? -18.694 15.670 32.084 1.00 93.06 479 SER A CA 1
ATOM 3484 C C . SER A 1 479 ? -19.766 16.738 32.362 1.00 93.06 479 SER A C 1
ATOM 3486 O O . SER A 1 479 ? -19.751 17.363 33.423 1.00 93.06 479 SER A O 1
ATOM 3488 N N . LEU A 1 480 ? -20.703 16.952 31.427 1.00 94.38 480 LEU A N 1
ATOM 3489 C CA . LEU A 1 480 ? -21.811 17.902 31.584 1.00 94.38 480 LEU A CA 1
ATOM 3490 C C . LEU A 1 480 ? -22.627 17.589 32.859 1.00 94.38 480 LEU A C 1
ATOM 3492 O O . LEU A 1 480 ? -23.173 16.487 32.973 1.00 94.38 480 LEU A O 1
ATOM 3496 N N . PRO A 1 481 ? -22.744 18.528 33.820 1.00 93.56 481 PRO A N 1
ATOM 3497 C CA . PRO A 1 481 ? -23.601 18.333 34.983 1.00 93.56 481 PRO A CA 1
ATOM 3498 C C . PRO A 1 481 ? -25.062 18.140 34.577 1.00 93.56 481 PRO A C 1
ATOM 3500 O O . PRO A 1 481 ? -25.562 18.854 33.713 1.00 93.56 481 PRO A O 1
ATOM 3503 N N . SER A 1 482 ? -25.783 17.243 35.254 1.00 93.06 482 SER A N 1
ATOM 3504 C CA . SER A 1 482 ? -27.187 16.930 34.933 1.00 93.06 482 SER A CA 1
ATOM 3505 C C . SER A 1 482 ? -28.145 18.121 35.041 1.00 93.06 482 SER A C 1
ATOM 3507 O O . SER A 1 482 ? -29.230 18.086 34.468 1.00 93.06 482 SER A O 1
ATOM 3509 N N . TRP A 1 483 ? -27.767 19.162 35.787 1.00 94.38 483 TRP A N 1
ATOM 3510 C CA . TRP A 1 483 ? -28.540 20.396 35.943 1.00 94.38 483 TRP A CA 1
ATOM 3511 C C . TRP A 1 483 ? -28.261 21.446 34.852 1.00 94.38 483 TRP A C 1
ATOM 3513 O O . TRP A 1 483 ? -28.936 22.478 34.813 1.00 94.38 483 TRP A O 1
ATOM 3523 N N . ALA A 1 484 ? -27.264 21.214 33.995 1.00 96.62 484 ALA A N 1
ATOM 3524 C CA . ALA A 1 484 ? -26.806 22.147 32.974 1.00 96.62 484 ALA A CA 1
ATOM 3525 C C . ALA A 1 484 ? -27.143 21.666 31.552 1.00 96.62 484 ALA A C 1
ATOM 3527 O O . ALA A 1 484 ? -27.443 20.500 31.307 1.00 96.62 484 ALA A O 1
ATOM 3528 N N . GLN A 1 485 ? -27.077 22.597 30.608 1.00 96.38 485 GLN A N 1
ATOM 3529 C CA . GLN A 1 485 ? -27.241 22.405 29.174 1.00 96.38 485 GLN A CA 1
ATOM 3530 C C . GLN A 1 485 ? -26.050 23.017 28.439 1.00 96.38 485 GLN A C 1
ATOM 3532 O O . GLN A 1 485 ? -25.449 23.982 28.917 1.00 96.38 485 GLN A O 1
ATOM 3537 N N . PHE A 1 486 ? -25.736 22.467 27.271 1.00 97.38 486 PHE A N 1
ATOM 3538 C CA . PHE A 1 486 ? -24.653 22.932 26.417 1.00 97.38 486 PHE A CA 1
ATOM 3539 C C . PHE A 1 486 ? -25.170 23.188 25.003 1.00 97.38 486 PHE A C 1
ATOM 3541 O O . PHE A 1 486 ? -25.826 22.324 24.425 1.00 97.38 486 PHE A O 1
ATOM 3548 N N . ASP A 1 487 ? -24.895 24.376 24.473 1.00 94.25 487 ASP A N 1
ATOM 3549 C CA . ASP A 1 487 ? -25.190 24.739 23.089 1.00 94.25 487 ASP A CA 1
ATOM 3550 C C . ASP A 1 487 ? -23.946 24.512 22.227 1.00 94.25 487 ASP A C 1
ATOM 3552 O O . ASP A 1 487 ? -22.964 25.243 22.343 1.00 94.25 487 ASP A O 1
ATOM 3556 N N . THR A 1 488 ? -23.997 23.505 21.359 1.00 91.50 488 THR A N 1
ATOM 3557 C CA . THR A 1 488 ? -22.886 23.107 20.483 1.00 91.50 488 THR A CA 1
ATOM 3558 C C . THR A 1 488 ? -22.587 24.124 19.383 1.00 91.50 488 THR A C 1
ATOM 3560 O O . THR A 1 488 ? -21.496 24.100 18.835 1.00 91.50 488 THR A O 1
ATOM 3563 N N . ASN A 1 489 ? -23.500 25.056 19.085 1.00 88.06 489 ASN A N 1
ATOM 3564 C CA . ASN A 1 489 ? -23.249 26.098 18.080 1.00 88.06 489 ASN A CA 1
ATOM 3565 C C . ASN A 1 489 ? -22.437 27.268 18.647 1.00 88.06 489 ASN A C 1
ATOM 3567 O O . ASN A 1 489 ? -21.820 28.024 17.906 1.00 88.06 489 ASN A O 1
ATOM 3571 N N . THR A 1 490 ? -22.503 27.480 19.964 1.00 89.94 490 THR A N 1
ATOM 3572 C CA . THR A 1 490 ? -21.892 28.647 20.621 1.00 89.94 490 THR A CA 1
ATOM 3573 C C . THR A 1 490 ? -20.883 28.271 21.703 1.00 89.94 490 THR A C 1
ATOM 3575 O O . THR A 1 490 ? -20.229 29.150 22.262 1.00 89.94 490 THR A O 1
ATOM 3578 N N . GLY A 1 491 ? -20.790 26.989 22.065 1.00 92.62 491 GLY A N 1
ATOM 3579 C CA . GLY A 1 491 ? -20.023 26.511 23.212 1.00 92.62 491 GLY A CA 1
ATOM 3580 C C . GLY A 1 491 ? -20.599 26.942 24.565 1.00 92.62 491 GLY A C 1
ATOM 3581 O O . GLY A 1 491 ? -19.909 26.858 25.584 1.00 92.62 491 GLY A O 1
ATOM 3582 N N . THR A 1 492 ? -21.834 27.452 24.611 1.00 96.81 492 THR A N 1
ATOM 3583 C CA . THR A 1 492 ? -22.402 28.021 25.840 1.00 96.81 492 THR A CA 1
ATOM 3584 C C . THR A 1 492 ? -22.861 26.924 26.797 1.00 96.81 492 THR A C 1
ATOM 3586 O O . THR A 1 492 ? -23.798 26.184 26.507 1.00 96.81 492 THR A O 1
ATOM 3589 N N . LEU A 1 493 ? -22.259 26.877 27.986 1.00 96.88 493 LEU A N 1
ATOM 3590 C CA . LEU A 1 493 ? -22.705 26.081 29.129 1.00 96.88 493 LEU A CA 1
ATOM 3591 C C . LEU A 1 493 ? -23.622 26.928 30.018 1.00 96.88 493 LEU A C 1
ATOM 3593 O O . LEU A 1 493 ? -23.183 27.933 30.579 1.00 96.88 493 LEU A O 1
ATOM 3597 N N . SER A 1 494 ? -24.879 26.522 30.201 1.00 97.06 494 SER A N 1
ATOM 3598 C CA . SER A 1 494 ? -25.846 27.264 31.022 1.00 97.06 494 SER A CA 1
ATOM 3599 C C . SER A 1 494 ? -26.773 26.357 31.832 1.00 97.06 494 SER A C 1
ATOM 3601 O O . SER A 1 494 ? -26.939 25.185 31.520 1.00 97.06 494 SER A O 1
ATOM 3603 N N . GLY A 1 495 ? -27.362 26.865 32.915 1.00 96.12 495 GLY A N 1
ATOM 3604 C CA . GLY A 1 495 ? -28.276 26.079 33.750 1.00 96.12 495 GLY A CA 1
ATOM 3605 C C . GLY A 1 495 ? -28.642 26.764 35.060 1.00 96.12 495 GLY A C 1
ATOM 3606 O O . GLY A 1 495 ? -28.224 27.885 35.331 1.00 96.12 495 GLY A O 1
ATOM 3607 N N . THR A 1 496 ? -29.449 26.111 35.894 1.00 96.69 496 THR A N 1
ATOM 3608 C CA . THR A 1 496 ? -29.786 26.605 37.243 1.00 96.69 496 THR A CA 1
ATOM 3609 C C . THR A 1 496 ? -29.829 25.422 38.212 1.00 96.69 496 THR A C 1
ATOM 3611 O O . THR A 1 496 ? -30.850 24.728 38.259 1.00 96.69 496 THR A O 1
ATOM 3614 N N . PRO A 1 497 ? -28.752 25.167 38.981 1.00 95.19 497 PRO A N 1
ATOM 3615 C CA . PRO A 1 497 ? -28.717 24.048 39.915 1.00 95.19 497 PRO A CA 1
ATOM 3616 C C . PRO A 1 497 ? -29.750 24.244 41.023 1.00 95.19 497 PRO A C 1
ATOM 3618 O O . PRO A 1 497 ? -29.959 25.357 41.501 1.00 95.19 497 PRO A O 1
ATOM 3621 N N . GLN A 1 498 ? -30.395 23.168 41.451 1.00 94.94 498 GLN A N 1
ATOM 3622 C CA . GLN A 1 498 ? -31.335 23.148 42.567 1.00 94.94 498 GLN A CA 1
ATOM 3623 C C . GLN A 1 498 ? -30.657 22.635 43.842 1.00 94.94 498 GLN A C 1
ATOM 3625 O O . GLN A 1 498 ? -29.499 22.222 43.848 1.00 94.94 498 GLN A O 1
ATOM 3630 N N . SER A 1 499 ? -31.388 22.631 44.958 1.00 91.69 499 SER A N 1
ATOM 3631 C CA . SER A 1 499 ? -30.872 22.107 46.229 1.00 91.69 499 SER A CA 1
ATOM 3632 C C . SER A 1 499 ? -30.423 20.639 46.144 1.00 91.69 499 SER A C 1
ATOM 3634 O O . SER A 1 499 ? -29.514 20.243 46.868 1.00 91.69 499 SER A O 1
ATOM 3636 N N . GLY A 1 500 ? -31.019 19.842 45.249 1.00 89.75 500 GLY A N 1
ATOM 3637 C CA . GLY A 1 500 ? -30.613 18.457 44.981 1.00 89.75 500 GLY A CA 1
ATOM 3638 C C . GLY A 1 500 ? -29.289 18.313 44.221 1.00 89.75 500 GLY A C 1
ATOM 3639 O O . GLY A 1 500 ? -28.699 17.240 44.257 1.00 89.75 500 GLY A O 1
ATOM 3640 N N . ASP A 1 501 ? -28.802 19.386 43.595 1.00 91.69 501 ASP A N 1
ATOM 3641 C CA . ASP A 1 501 ? -27.591 19.398 42.767 1.00 91.69 501 ASP A CA 1
ATOM 3642 C C . ASP A 1 501 ? -26.347 19.876 43.540 1.00 91.69 501 ASP A C 1
ATOM 3644 O O . ASP A 1 501 ? -25.279 20.065 42.954 1.00 91.69 501 ASP A O 1
ATOM 3648 N N . MET A 1 502 ? -26.467 20.099 44.855 1.00 90.62 502 MET A N 1
ATOM 3649 C CA . MET A 1 502 ? -25.357 20.543 45.701 1.00 90.62 502 MET A CA 1
ATOM 3650 C C . MET A 1 502 ? -24.230 19.502 45.731 1.00 90.62 502 MET A C 1
ATOM 3652 O O . MET A 1 502 ? -24.409 18.381 46.203 1.00 90.62 502 MET A O 1
ATOM 3656 N N . GLY A 1 503 ? -23.040 19.896 45.279 1.00 89.94 503 GLY A N 1
ATOM 3657 C CA . GLY A 1 503 ? -21.869 19.026 45.231 1.00 89.94 503 GLY A CA 1
ATOM 3658 C C . GLY A 1 503 ? -20.728 19.628 44.415 1.00 89.94 503 GLY A C 1
ATOM 3659 O O . GLY A 1 503 ? -20.832 20.744 43.907 1.00 89.94 503 GLY A O 1
ATOM 3660 N N . SER A 1 504 ? -19.633 18.877 44.296 1.00 92.88 504 SER A N 1
ATOM 3661 C CA . SER A 1 504 ? -18.496 19.234 43.442 1.00 92.88 504 SER A CA 1
ATOM 3662 C C . SER A 1 504 ? -18.567 18.461 42.130 1.00 92.88 504 SER A C 1
ATOM 3664 O O . SER A 1 504 ? -18.661 17.236 42.143 1.00 92.88 504 SER A O 1
ATOM 3666 N N . TYR A 1 505 ? -18.458 19.176 41.014 1.00 91.25 505 TYR A N 1
ATOM 3667 C CA . TYR A 1 505 ? -18.410 18.611 39.668 1.00 91.25 505 TYR A CA 1
ATOM 3668 C C . TYR A 1 505 ? -17.001 18.818 39.110 1.00 91.25 505 TYR A C 1
ATOM 3670 O O . TYR A 1 505 ? -16.465 19.926 39.161 1.00 91.25 505 TYR A O 1
ATOM 3678 N N . SER A 1 506 ? -16.376 17.752 38.618 1.00 90.44 506 SER A N 1
ATOM 3679 C CA . SER A 1 506 ? -14.995 17.758 38.122 1.00 90.44 506 SER A CA 1
ATOM 3680 C C . SER A 1 506 ? -14.921 17.194 36.710 1.00 90.44 506 SER A C 1
ATOM 3682 O O . SER A 1 506 ? -15.750 16.369 36.342 1.00 90.44 506 SER A O 1
ATOM 3684 N N . GLY A 1 507 ? -13.902 17.594 35.948 1.00 86.88 507 GLY A N 1
ATOM 3685 C CA . GLY A 1 507 ? -13.677 17.081 34.593 1.00 86.88 507 GLY A CA 1
ATOM 3686 C C . GLY A 1 507 ? -14.555 17.720 33.515 1.00 86.88 507 GLY A C 1
ATOM 3687 O O . GLY A 1 507 ? -14.568 17.221 32.395 1.00 86.88 507 GLY A O 1
ATOM 3688 N N . ILE A 1 508 ? -15.267 18.810 33.832 1.00 91.88 508 ILE A N 1
ATOM 3689 C CA . ILE A 1 508 ? -16.024 19.583 32.840 1.00 91.88 508 ILE A CA 1
ATOM 3690 C C . ILE A 1 508 ? -15.029 20.229 31.878 1.00 91.88 508 ILE A C 1
ATOM 3692 O O . ILE A 1 508 ? -14.277 21.119 32.281 1.00 91.88 508 ILE A O 1
ATOM 3696 N N . THR A 1 509 ? -15.027 19.778 30.628 1.00 90.94 509 THR A N 1
ATOM 3697 C CA . THR A 1 509 ? -14.104 20.261 29.596 1.00 90.94 509 THR A CA 1
ATOM 3698 C C . THR A 1 509 ? -14.892 20.582 28.340 1.00 90.94 509 THR A C 1
ATOM 3700 O O . THR A 1 509 ? -15.636 19.731 27.864 1.00 90.94 509 THR A O 1
ATOM 3703 N N . ILE A 1 510 ? -14.728 21.802 27.826 1.00 92.06 510 ILE A N 1
ATOM 3704 C CA . ILE A 1 510 ? -15.251 22.217 26.522 1.00 92.06 510 ILE A CA 1
ATOM 3705 C C . ILE A 1 510 ? -14.108 22.105 25.519 1.00 92.06 510 ILE A C 1
ATOM 3707 O O . ILE A 1 510 ? -13.009 22.592 25.794 1.00 92.06 510 ILE A O 1
ATOM 3711 N N . GLN A 1 511 ? -14.369 21.453 24.395 1.00 89.50 511 GLN A N 1
ATOM 3712 C CA . GLN A 1 511 ? -13.421 21.264 23.305 1.00 89.50 511 GLN A CA 1
ATOM 3713 C C . GLN A 1 511 ? -13.965 21.929 22.042 1.00 89.50 511 GLN A C 1
ATOM 3715 O O . GLN A 1 511 ? -15.175 22.128 21.914 1.00 89.50 511 GLN A O 1
ATOM 3720 N N . ILE A 1 512 ? -13.045 22.283 21.153 1.00 87.25 512 ILE A N 1
ATOM 3721 C CA . ILE A 1 512 ? -13.312 22.755 19.797 1.00 87.25 512 ILE A CA 1
ATOM 3722 C C . ILE A 1 512 ? -12.599 21.815 18.829 1.00 87.25 512 ILE A C 1
ATOM 3724 O O . ILE A 1 512 ? -11.505 21.340 19.163 1.00 87.25 512 ILE A O 1
ATOM 3728 N N . GLY A 1 513 ? -13.248 21.518 17.711 1.00 74.69 5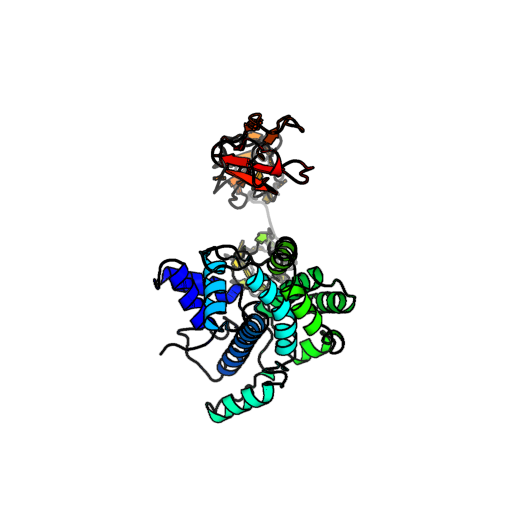13 GLY A N 1
ATOM 3729 C CA . GLY A 1 513 ? -12.742 20.710 16.606 1.00 74.69 513 GLY A CA 1
ATOM 3730 C C . GLY A 1 513 ? -12.786 21.488 15.311 1.00 74.69 513 GLY A C 1
ATOM 3731 O O . GLY A 1 513 ? -13.655 22.392 15.227 1.00 74.69 513 GLY A O 1
#

Mean predicted aligned error: 17.71 Å

InterPro domains:
  IPR006644 Dystroglycan-type cadherin-like [SM00736] (253-344)
  IPR006644 Dystroglycan-type cadherin-like [SM00736] (351-443)
  IPR013783 Immunoglobulin-like fold [G3DSA:2.60.40.10] (247-342)
  IPR013783 Immunoglobulin-like fold [G3DSA:2.60.40.10] (345-439)
  IPR013783 Immunoglobulin-like fold [G3DSA:2.60.40.10] (440-512)
  IPR015919 Cadherin-like superfamily [SSF49313] (252-339)
  IPR015919 Cadherin-like superfamily [SSF49313] (350-438)
  IPR015919 Cadherin-like superfamily [SSF49313] (442-506)

Nearest PDB structures (foldseek):
  4m00-assembly1_A  TM=4.562E-01  e=2.309E-11  Staphylococcus aureus subsp. aureus NCTC 8325
  4pbv-assembly1_C  TM=3.674E-01  e=1.934E-07  Gallus gallus
  1cs6-assembly1_A-2  TM=3.186E-01  e=1.441E-08  Gallus gallus
  1e07-assembly1_A  TM=2.594E-01  e=7.085E-07  Homo sapiens
  3v6b-assembly1_R-2  TM=3.151E-01  e=1.791E-04  Homo sapiens

Secondary structure (DSSP, 8-state):
----SHHHHHHHHHHHHTTSS-HHHHHHHHHHHHHHS-TT--TTT-S-TTTSPP-TTTHHHHHHHHHHHHHHHHHHHHT-SSTT--HHHHHHHHHHHGGGS--SS-SSTT--HHHHHHHHHHHHHHHHHHHTT--EETTEE-HHHHHHHHHHH-TT----GGGS-B-HHHHHHHHHHHHHHHTT---HHHHHHHHHHTTPPSSB-HHHHHHHS-GGG-TTHHHHHHHHHT--GGGHHHHHHHHTTT-SSPPPPEEE----SEEETTSPEEE--EEE-SS-PPPEEEEES--TTEEEETTTTEEEE---GGG-EEEEEEEEEEE-SS-EEEEEEEEEEE-S---S---PPPPEEE----SEEETTSPEEE--EEE-TT-PPPEEEEES--TTEEEETTTTEEEE---TT--EEEEEEEEEEE-SS-EEEPPPEEEEEE--PPPPEEE----S---TTS-EEE--EEE-SS-PPPPEEEES--TTEEEETTTTEEEE---GGG-S-----EEEE-

pLDDT: mean 87.47, std 9.69, range [44.81, 98.06]